Protein AF-A0A8J4AZ32-F1 (afdb_monomer)

pLDDT: mean 72.02, std 23.62, range [21.66, 98.19]

Radius of gyration: 33.06 Å; Cα contacts (8 Å, |Δi|>4): 803; chains: 1; bounding box: 96×51×87 Å

Structure (mmCIF, N/CA/C/O backbone):
data_AF-A0A8J4AZ32-F1
#
_entry.id   AF-A0A8J4AZ32-F1
#
loop_
_atom_site.group_PDB
_atom_site.id
_atom_site.type_symbol
_atom_site.label_atom_id
_atom_site.label_alt_id
_atom_site.label_comp_id
_atom_site.label_asym_id
_atom_site.label_entity_id
_atom_site.label_seq_id
_atom_site.pdbx_PDB_ins_code
_atom_site.Cartn_x
_atom_site.Cartn_y
_atom_site.Cartn_z
_atom_site.occupancy
_atom_site.B_iso_or_equiv
_atom_site.auth_seq_id
_atom_site.auth_comp_id
_atom_site.auth_asym_id
_atom_site.auth_atom_id
_atom_site.pdbx_PDB_model_num
ATOM 1 N N . MET A 1 1 ? -54.184 -1.463 -24.804 1.00 37.78 1 MET A N 1
ATOM 2 C CA . MET A 1 1 ? -54.753 -2.161 -23.633 1.00 37.78 1 MET A CA 1
ATOM 3 C C . MET A 1 1 ? -53.590 -2.598 -22.758 1.00 37.78 1 MET A C 1
ATOM 5 O O . MET A 1 1 ? -52.932 -3.573 -23.088 1.00 37.78 1 MET A O 1
ATOM 9 N N . GLN A 1 2 ? -53.265 -1.800 -21.741 1.00 27.95 2 GLN A N 1
ATOM 10 C CA . GLN A 1 2 ? -52.307 -2.154 -20.688 1.00 27.95 2 GLN A CA 1
ATOM 11 C C . GLN A 1 2 ? -53.054 -2.933 -19.590 1.00 27.95 2 GLN A C 1
ATOM 13 O O . GLN A 1 2 ? -54.213 -2.599 -19.327 1.00 27.95 2 GLN A O 1
ATOM 18 N N . PRO A 1 3 ? -52.447 -3.954 -18.964 1.00 28.75 3 PRO A N 1
ATOM 19 C CA . PRO A 1 3 ? -53.016 -4.588 -17.779 1.00 28.75 3 PRO A CA 1
ATOM 20 C C . PRO A 1 3 ? -52.881 -3.656 -16.555 1.00 28.75 3 PRO A C 1
ATOM 22 O O . PRO A 1 3 ? -52.013 -2.780 -16.552 1.00 28.75 3 PRO A O 1
ATOM 25 N N . PRO A 1 4 ? -53.744 -3.799 -15.533 1.00 31.30 4 PRO A N 1
ATOM 26 C CA . PRO A 1 4 ? -53.810 -2.863 -14.414 1.00 31.30 4 PRO A CA 1
ATOM 27 C C . PRO A 1 4 ? -52.593 -2.993 -13.488 1.00 31.30 4 PRO A C 1
ATOM 29 O O . PRO A 1 4 ? -52.162 -4.096 -13.158 1.00 31.30 4 PRO A O 1
ATOM 32 N N . LEU A 1 5 ? -52.073 -1.844 -13.051 1.00 36.00 5 LEU A N 1
ATOM 33 C CA . LEU A 1 5 ? -51.098 -1.726 -11.968 1.00 36.00 5 LEU A CA 1
ATOM 34 C C . LEU A 1 5 ? -51.735 -2.228 -10.662 1.00 36.00 5 LEU A C 1
ATOM 36 O O . LEU A 1 5 ? -52.771 -1.716 -10.237 1.00 36.00 5 LEU A O 1
ATOM 40 N N . LEU A 1 6 ? -51.119 -3.230 -10.033 1.00 33.78 6 LEU A N 1
ATOM 41 C CA . LEU A 1 6 ? -51.386 -3.577 -8.637 1.00 33.78 6 LEU A CA 1
ATOM 42 C C . LEU A 1 6 ? -50.863 -2.439 -7.737 1.00 33.78 6 LEU A C 1
ATOM 44 O O . LEU A 1 6 ? -49.802 -1.890 -8.038 1.00 33.78 6 LEU A O 1
ATOM 48 N N . PRO A 1 7 ? -51.580 -2.058 -6.665 1.00 32.53 7 PRO A N 1
ATOM 49 C CA . PRO A 1 7 ? -51.158 -0.972 -5.789 1.00 32.53 7 PRO A CA 1
ATOM 50 C C . PRO A 1 7 ? -49.894 -1.355 -5.011 1.00 32.53 7 PRO A C 1
ATOM 52 O O . PRO A 1 7 ? -49.814 -2.436 -4.429 1.00 32.53 7 PRO A O 1
ATOM 55 N N . ASP A 1 8 ? -48.928 -0.440 -5.006 1.00 35.19 8 ASP A N 1
ATOM 56 C CA . ASP A 1 8 ? -47.697 -0.509 -4.223 1.00 35.19 8 ASP A CA 1
ATOM 57 C C . ASP A 1 8 ? -48.023 -0.383 -2.717 1.00 35.19 8 ASP A C 1
ATOM 59 O O . ASP A 1 8 ? -48.554 0.652 -2.296 1.00 35.19 8 ASP A O 1
ATOM 63 N N . PRO A 1 9 ? -47.744 -1.402 -1.880 1.00 33.06 9 PRO A N 1
ATOM 64 C CA . PRO A 1 9 ? -47.999 -1.339 -0.443 1.00 33.06 9 PRO A CA 1
ATOM 65 C C . PRO A 1 9 ? -47.053 -0.389 0.317 1.00 33.06 9 PRO A C 1
ATOM 67 O O . PRO A 1 9 ? -47.238 -0.207 1.519 1.00 33.06 9 PRO A O 1
ATOM 70 N N . TYR A 1 10 ? -46.083 0.251 -0.347 1.00 32.00 10 TYR A N 1
ATOM 71 C CA . TYR A 1 10 ? -45.123 1.163 0.286 1.00 32.00 10 TYR A CA 1
ATOM 72 C C . TYR A 1 10 ? -45.426 2.656 0.081 1.00 32.00 10 TYR A C 1
ATOM 74 O O . TYR A 1 10 ? -44.766 3.507 0.679 1.00 32.00 10 TYR A O 1
ATOM 82 N N . LEU A 1 11 ? -46.461 3.006 -0.691 1.00 30.48 11 LEU A N 1
ATOM 83 C CA . LEU A 1 11 ? -46.746 4.401 -1.053 1.00 30.48 11 LEU A CA 1
ATOM 84 C C . LEU A 1 11 ? -47.515 5.224 0.004 1.00 30.48 11 LEU A C 1
ATOM 86 O O . LEU A 1 11 ? -47.810 6.390 -0.239 1.00 30.48 11 LEU A O 1
ATOM 90 N N . ASN A 1 12 ? -47.831 4.665 1.178 1.00 29.11 12 ASN A N 1
ATOM 91 C CA . ASN A 1 12 ? -48.642 5.348 2.203 1.00 29.11 12 ASN A CA 1
ATOM 92 C C . ASN A 1 12 ? -47.857 5.950 3.385 1.00 29.11 12 ASN A C 1
ATOM 94 O O . ASN A 1 12 ? -48.479 6.398 4.345 1.00 29.11 12 ASN A O 1
ATOM 98 N N . CYS A 1 13 ? -46.523 6.018 3.328 1.00 28.08 13 CYS A N 1
ATOM 99 C CA . CYS A 1 13 ? -45.723 6.621 4.410 1.00 28.08 13 CYS A CA 1
ATOM 100 C C . CYS A 1 13 ? -45.084 7.979 4.069 1.00 28.08 13 CYS A C 1
ATOM 102 O O . CYS A 1 13 ? -44.464 8.581 4.940 1.00 28.08 13 CY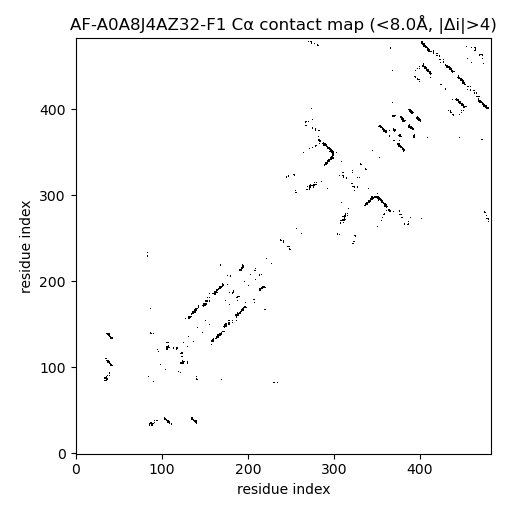S A O 1
ATOM 104 N N . TRP A 1 14 ? -45.265 8.500 2.853 1.00 26.70 14 TRP A N 1
ATOM 105 C CA . TRP A 1 14 ? -44.745 9.813 2.454 1.00 26.70 14 TRP A CA 1
ATOM 106 C C . TRP A 1 14 ? -45.887 10.779 2.159 1.00 26.70 14 TRP A C 1
ATOM 108 O O . TRP A 1 14 ? -46.208 11.096 1.018 1.00 26.70 14 TRP A O 1
ATOM 118 N N . GLY A 1 15 ? -46.518 11.241 3.233 1.00 24.08 15 GLY A N 1
ATOM 119 C CA . GLY A 1 15 ? -47.385 12.406 3.226 1.00 24.08 15 GLY A CA 1
ATOM 120 C C . GLY A 1 15 ? -46.845 13.417 4.226 1.00 24.08 15 GLY A C 1
ATOM 121 O O . GLY A 1 15 ? -46.714 13.098 5.402 1.00 24.08 15 GLY A O 1
ATOM 122 N N . THR A 1 16 ? -46.588 14.633 3.746 1.00 26.53 16 THR A N 1
ATOM 123 C CA . THR A 1 16 ? -46.287 15.873 4.488 1.00 26.53 16 THR A CA 1
ATOM 124 C C . THR A 1 16 ? -44.897 16.029 5.112 1.00 26.53 16 THR A C 1
ATOM 126 O O . THR A 1 16 ? -44.677 15.656 6.257 1.00 26.53 16 THR A O 1
ATOM 129 N N . LEU A 1 17 ? -44.001 16.708 4.379 1.00 24.97 17 LEU A N 1
ATOM 130 C CA . LEU A 1 17 ? -43.305 17.936 4.815 1.00 24.97 17 LEU A CA 1
ATOM 131 C C . LEU A 1 17 ? -42.432 18.468 3.659 1.00 24.97 17 LEU A C 1
ATOM 133 O O . LEU A 1 17 ? -41.240 18.193 3.569 1.00 24.97 17 LEU A O 1
ATOM 137 N N . GLU A 1 18 ? -43.048 19.235 2.756 1.00 24.55 18 GLU A N 1
ATOM 138 C CA . GLU A 1 18 ? -42.334 20.174 1.883 1.00 24.55 18 GLU A CA 1
ATOM 139 C C . GLU A 1 18 ? -42.301 21.567 2.533 1.00 24.55 18 GLU A C 1
ATOM 141 O O . GLU A 1 18 ? -43.245 21.952 3.227 1.00 24.55 18 GLU A O 1
ATOM 146 N N . THR A 1 19 ? -41.256 22.335 2.183 1.00 25.48 19 THR A N 1
ATOM 147 C CA . THR A 1 19 ? -40.972 23.770 2.445 1.00 25.48 19 THR A CA 1
ATOM 148 C C . THR A 1 19 ? -40.318 24.075 3.814 1.00 25.48 19 THR A C 1
ATOM 150 O O . THR A 1 19 ? -40.845 23.709 4.853 1.00 25.48 19 THR A O 1
ATOM 153 N N . SER A 1 20 ? -39.170 24.772 3.944 1.00 22.34 20 SER A N 1
ATOM 154 C CA . SER A 1 20 ? -38.768 26.032 3.282 1.00 22.34 20 SER A CA 1
ATOM 155 C C . SER A 1 20 ? -37.282 26.449 3.553 1.00 22.34 20 SER A C 1
ATOM 157 O O . SER A 1 20 ? -36.821 26.248 4.670 1.00 22.34 20 SER A O 1
ATOM 159 N N . PHE A 1 21 ? -36.637 27.149 2.585 1.00 22.20 21 PHE A N 1
ATOM 160 C CA . PHE A 1 21 ? -35.443 28.068 2.628 1.00 22.20 21 PHE A CA 1
ATOM 161 C C . PHE A 1 21 ? -34.044 27.519 3.042 1.00 22.20 21 PHE A C 1
ATOM 163 O O . PHE A 1 21 ? -33.946 26.778 4.002 1.00 22.20 21 PHE A O 1
ATOM 170 N N . GLY A 1 22 ? -32.867 27.860 2.476 1.00 23.03 22 GLY A N 1
ATOM 171 C CA . GLY A 1 22 ? -32.366 28.764 1.418 1.00 23.03 22 GLY A CA 1
ATOM 172 C C . GLY A 1 22 ? -30.811 28.883 1.533 1.00 23.03 22 GLY A C 1
ATOM 173 O O . GLY A 1 22 ? -30.301 28.992 2.642 1.00 23.03 22 GLY A O 1
ATOM 174 N N . PHE A 1 23 ? -30.060 28.817 0.420 1.00 23.73 23 PHE A N 1
ATOM 175 C CA . PHE A 1 23 ? -28.574 28.962 0.277 1.00 23.73 23 PHE A CA 1
ATOM 176 C C . PHE A 1 23 ? -28.124 30.459 0.280 1.00 23.73 23 PHE A C 1
ATOM 178 O O . PHE A 1 23 ? -29.027 31.270 0.053 1.00 23.73 23 PHE A O 1
ATOM 185 N N . PRO A 1 24 ? -26.831 30.897 0.477 1.00 31.02 24 PRO A N 1
ATOM 186 C CA . PRO A 1 24 ? -25.632 30.517 -0.336 1.00 31.02 24 PRO A CA 1
ATOM 187 C C . PRO A 1 24 ? -24.207 30.571 0.345 1.00 31.02 24 PRO A C 1
ATOM 189 O O . PRO A 1 24 ? -24.002 31.239 1.350 1.00 31.02 24 PRO A O 1
ATOM 192 N N . SER A 1 25 ? -23.256 29.691 -0.039 1.00 25.84 25 SER A N 1
ATOM 193 C CA . SER A 1 25 ? -22.038 29.857 -0.903 1.00 25.84 25 SER A CA 1
ATOM 194 C C . SER A 1 25 ? -20.695 30.298 -0.253 1.00 25.84 25 SER A C 1
ATOM 196 O O . SER A 1 25 ? -20.582 31.447 0.158 1.00 25.84 25 SER A O 1
ATOM 198 N N . HIS A 1 26 ? -19.665 29.419 -0.264 1.00 25.94 26 HIS A N 1
ATOM 199 C CA . HIS A 1 26 ? -18.293 29.576 -0.848 1.00 25.94 26 HIS A CA 1
ATOM 200 C C . HIS A 1 26 ? -17.239 28.573 -0.258 1.00 25.94 26 HIS A C 1
ATOM 202 O O . HIS A 1 26 ? -17.155 28.400 0.951 1.00 25.94 26 HIS A O 1
ATOM 208 N N . LEU A 1 27 ? -16.466 27.910 -1.147 1.00 25.25 27 LEU A N 1
ATOM 209 C CA . LEU A 1 27 ? -15.363 26.898 -0.991 1.00 25.25 27 LEU A CA 1
ATOM 210 C C . LEU A 1 27 ? -13.953 27.573 -0.883 1.00 25.25 27 LEU A C 1
ATOM 212 O O . LEU A 1 27 ? -13.960 28.789 -1.092 1.00 25.25 27 LEU A O 1
ATOM 216 N N . PRO A 1 28 ? -12.749 26.925 -0.686 1.00 29.92 28 PRO A N 1
ATOM 217 C CA . PRO A 1 28 ? -12.291 25.512 -0.893 1.00 29.92 28 PRO A CA 1
ATOM 218 C C . PRO A 1 28 ? -11.268 24.975 0.194 1.00 29.92 28 PRO A C 1
ATOM 220 O O . PRO A 1 28 ? -11.295 25.487 1.309 1.00 29.92 28 PRO A O 1
ATOM 223 N N . PRO A 1 29 ? -10.322 24.029 -0.080 1.00 30.64 29 PRO A N 1
ATOM 224 C CA . PRO A 1 29 ? -10.380 22.555 0.028 1.00 30.64 29 PRO A CA 1
ATOM 225 C C . PRO A 1 29 ? -9.501 21.940 1.176 1.00 30.64 29 PRO A C 1
ATOM 227 O O . PRO A 1 29 ? -8.832 22.682 1.895 1.00 30.64 29 PRO A O 1
ATOM 230 N N . PRO A 1 30 ? -9.481 20.595 1.364 1.00 30.88 30 PRO A N 1
ATOM 231 C CA . PRO A 1 30 ? -8.820 19.901 2.483 1.00 30.88 30 PRO A CA 1
ATOM 232 C C . PRO A 1 30 ? -7.501 19.175 2.110 1.00 30.88 30 PRO A C 1
ATOM 234 O O . PRO A 1 30 ? -7.270 18.870 0.946 1.00 30.88 30 PRO A O 1
ATOM 237 N N . PHE A 1 31 ? -6.679 18.831 3.115 1.00 23.12 31 PHE A N 1
ATOM 238 C CA . PHE A 1 31 ? -5.592 17.827 3.054 1.00 23.12 31 PHE A CA 1
ATOM 239 C C . PHE A 1 31 ? -5.582 16.976 4.354 1.00 23.12 31 PHE A C 1
ATOM 241 O O . PHE A 1 31 ? -6.115 17.433 5.372 1.00 23.12 31 PHE A O 1
ATOM 248 N N . PRO A 1 32 ? -5.077 15.722 4.338 1.00 25.27 32 PRO A N 1
ATOM 249 C CA . PRO A 1 32 ? -5.813 14.586 4.890 1.00 25.27 32 PRO A CA 1
ATOM 250 C C . PRO A 1 32 ? -5.128 13.838 6.052 1.00 25.27 32 PRO A C 1
ATOM 252 O O . PRO A 1 32 ? -3.916 13.708 6.103 1.00 25.27 32 PRO A O 1
ATOM 255 N N . SER A 1 33 ? -5.984 13.254 6.911 1.00 24.44 33 SER A N 1
ATOM 256 C CA . SER A 1 33 ? -5.886 11.945 7.611 1.00 24.44 33 SER A CA 1
ATOM 257 C C . SER A 1 33 ? -4.657 11.661 8.521 1.00 24.44 33 SER A C 1
ATOM 259 O O . SER A 1 33 ? -3.690 12.403 8.556 1.00 24.44 33 SER A O 1
ATOM 261 N N . SER A 1 34 ? -4.598 10.711 9.459 1.00 24.62 34 SER A N 1
ATOM 262 C CA . SER A 1 34 ? -5.448 9.607 9.929 1.00 24.62 34 SER A CA 1
ATOM 263 C C . SER A 1 34 ? -5.036 9.276 11.395 1.00 24.62 34 SER A C 1
ATOM 265 O O . SER A 1 34 ? -3.840 9.079 11.595 1.00 24.62 34 SER A O 1
ATOM 267 N N . SER A 1 35 ? -5.922 9.202 12.416 1.00 24.86 35 SER A N 1
ATOM 268 C CA . SER A 1 35 ? -5.636 8.492 13.715 1.00 24.86 35 SER A CA 1
ATOM 269 C C . SER A 1 35 ? -6.823 8.345 14.720 1.00 24.86 35 SER A C 1
ATOM 271 O O . SER A 1 35 ? -7.691 9.211 14.716 1.00 24.86 35 SER A O 1
ATOM 273 N N . SER A 1 36 ? -6.917 7.229 15.490 1.00 25.16 36 SER A N 1
ATOM 274 C CA . SER A 1 36 ? -8.139 6.629 16.120 1.00 25.16 36 SER A CA 1
ATOM 275 C C . SER A 1 36 ? -8.195 6.675 17.616 1.00 25.16 36 SER A C 1
ATOM 277 O O . SER A 1 36 ? -7.373 6.044 18.263 1.00 25.16 36 SER A O 1
ATOM 279 N N . GLY A 1 37 ? -9.337 7.116 18.148 1.00 26.30 37 GLY A N 1
ATOM 280 C CA . GLY A 1 37 ? -9.598 7.007 19.574 1.00 26.30 37 GLY A CA 1
ATOM 281 C C . GLY A 1 37 ? -11.065 6.996 19.975 1.00 26.30 37 GLY A C 1
ATOM 282 O O . GLY A 1 37 ? -11.956 7.241 19.175 1.00 26.30 37 GLY A O 1
ATOM 283 N N . VAL A 1 38 ? -11.254 6.702 21.260 1.00 26.50 38 VAL A N 1
ATOM 284 C CA . VAL A 1 38 ? -12.458 6.456 22.083 1.00 26.50 38 VAL A CA 1
ATOM 285 C C . VAL A 1 38 ? -12.779 7.718 22.906 1.00 26.50 38 VAL A C 1
ATOM 287 O O . VAL A 1 38 ? -11.849 8.306 23.455 1.00 26.50 38 VAL A O 1
ATOM 290 N N . TYR A 1 39 ? -14.049 8.147 23.025 1.00 35.22 39 TYR A N 1
ATOM 291 C CA . TYR A 1 39 ? -14.436 9.483 23.542 1.00 35.22 39 TYR A CA 1
ATOM 292 C C . TYR A 1 39 ? -15.631 9.445 24.507 1.00 35.22 39 TYR A C 1
ATOM 294 O O . TYR A 1 39 ? -16.543 8.646 24.345 1.00 35.22 39 TYR A O 1
ATOM 302 N N . ILE A 1 40 ? -15.618 10.275 25.555 1.00 34.16 40 ILE A N 1
ATOM 303 C CA . ILE A 1 40 ? -16.413 10.056 26.777 1.00 34.16 40 ILE A CA 1
ATOM 304 C C . ILE A 1 40 ? -16.895 11.411 27.377 1.00 34.16 40 ILE A C 1
ATOM 306 O O . ILE A 1 40 ? -16.123 12.370 27.358 1.00 34.16 40 ILE A O 1
ATOM 310 N N . PHE A 1 41 ? -18.138 11.521 27.899 1.00 31.55 41 PHE A N 1
ATOM 311 C CA . PHE A 1 41 ? -18.853 12.801 28.194 1.00 31.55 41 PHE A CA 1
ATOM 312 C C . PHE A 1 41 ? -19.676 12.875 29.522 1.00 31.55 41 PHE A C 1
ATOM 314 O O . PHE A 1 41 ? -19.856 11.840 30.144 1.00 31.55 41 PHE A O 1
ATOM 321 N N . PRO A 1 42 ? -20.194 14.059 29.966 1.00 25.53 42 PRO A N 1
ATOM 322 C CA . PRO A 1 42 ? -21.221 14.233 31.042 1.00 25.53 42 PRO A CA 1
ATOM 323 C C . PRO A 1 42 ? -22.669 14.670 30.683 1.00 25.53 42 PRO A C 1
ATOM 325 O O . PRO A 1 42 ? -22.939 15.246 29.640 1.00 25.53 42 PRO A O 1
ATOM 328 N N . HIS A 1 43 ? -23.568 14.469 31.659 1.00 26.84 43 HIS A N 1
ATOM 329 C CA . HIS A 1 43 ? -25.052 14.500 31.729 1.00 26.84 43 HIS A CA 1
ATOM 330 C C . HIS A 1 43 ? -25.825 15.810 31.401 1.00 26.84 43 HIS A C 1
ATOM 332 O O . HIS A 1 43 ? -25.357 16.894 31.725 1.00 26.84 43 HIS A O 1
ATOM 338 N N . MET A 1 44 ? -27.103 15.687 30.972 1.00 24.38 44 MET A N 1
ATOM 339 C CA . MET A 1 44 ? -28.248 16.557 31.362 1.00 24.38 44 MET A CA 1
ATOM 340 C C . MET A 1 44 ? -29.611 15.837 31.212 1.00 24.38 44 MET A C 1
ATOM 342 O O . MET A 1 44 ? -29.758 14.894 30.443 1.00 24.38 44 MET A O 1
ATOM 346 N N . SER A 1 45 ? -30.569 16.218 32.062 1.00 24.69 45 SER A N 1
ATOM 347 C CA . SER A 1 45 ? -31.735 15.439 32.504 1.00 24.69 45 SER A CA 1
ATOM 348 C C . SER A 1 45 ? -33.011 15.574 31.664 1.00 24.69 45 SER A C 1
ATOM 350 O O . SER A 1 45 ? -33.380 16.684 31.296 1.00 24.69 45 SER A O 1
ATOM 352 N N . GLY A 1 46 ? -33.790 14.485 31.617 1.00 23.00 46 GLY A N 1
ATOM 353 C CA . GLY A 1 46 ? -35.252 14.530 31.757 1.00 23.00 46 GLY A CA 1
ATOM 354 C C . GLY A 1 46 ? -36.080 14.243 30.501 1.00 23.00 46 GLY A C 1
ATOM 355 O O . GLY A 1 46 ? -36.135 15.073 29.606 1.00 23.00 46 GLY A O 1
ATOM 356 N N . ALA A 1 47 ? -36.787 13.105 30.492 1.00 22.81 47 ALA A N 1
ATOM 357 C CA . ALA A 1 47 ? -38.224 12.967 30.190 1.00 22.81 47 ALA A CA 1
ATOM 358 C C . ALA A 1 47 ? -38.618 11.480 30.035 1.00 22.81 47 ALA A C 1
ATOM 360 O O . ALA A 1 47 ? -37.810 10.632 29.667 1.00 22.81 47 ALA A O 1
ATOM 361 N N . HIS A 1 48 ? -39.869 11.172 30.375 1.00 22.53 48 HIS A N 1
ATOM 362 C CA . HIS A 1 48 ? -40.442 9.842 30.600 1.00 22.53 48 HIS A CA 1
ATOM 363 C C . HIS A 1 48 ? -41.173 9.236 29.370 1.00 22.53 48 HIS A C 1
ATOM 365 O O . HIS A 1 48 ? -41.935 9.940 28.724 1.00 22.53 48 HIS A O 1
ATOM 371 N N . VAL A 1 49 ? -41.017 7.906 29.192 1.00 23.00 49 VAL A N 1
ATOM 372 C CA . VAL A 1 49 ? -42.025 6.819 28.949 1.00 23.00 49 VAL A CA 1
ATOM 373 C C . VAL A 1 49 ? -42.905 6.881 27.668 1.00 23.00 49 VAL A C 1
ATOM 375 O O . VAL A 1 49 ? -43.658 7.822 27.471 1.00 23.00 49 VAL A O 1
ATOM 378 N N . THR A 1 50 ? -42.937 5.851 26.795 1.00 21.77 50 THR A N 1
ATOM 379 C CA . THR A 1 50 ? -43.908 4.711 26.820 1.00 21.77 50 THR A CA 1
ATOM 380 C C . THR A 1 50 ? -43.613 3.613 25.758 1.00 21.77 50 THR A C 1
ATOM 382 O O . THR A 1 50 ? -42.977 3.873 24.745 1.00 21.77 50 THR A O 1
ATOM 385 N N . LYS A 1 51 ? -44.099 2.383 26.042 1.00 21.66 51 LYS A N 1
ATOM 386 C CA . LYS A 1 51 ? -44.080 1.085 25.295 1.00 21.66 51 LYS A CA 1
ATOM 387 C C . LYS A 1 51 ? -44.710 1.175 23.872 1.00 21.66 51 LYS A C 1
ATOM 389 O O . LYS A 1 51 ? -45.423 2.134 23.627 1.00 21.66 51 LYS A O 1
ATOM 394 N N . THR A 1 52 ? -44.521 0.256 22.900 1.00 22.27 52 THR A N 1
ATOM 395 C CA . THR A 1 52 ? -45.037 -1.143 22.857 1.00 22.27 52 THR A CA 1
ATOM 396 C C . THR A 1 52 ? -44.627 -1.942 21.590 1.00 22.27 52 THR A C 1
ATOM 398 O O . THR A 1 52 ? -44.643 -1.400 20.497 1.00 22.27 52 THR A O 1
ATOM 401 N N . GLN A 1 53 ? -44.434 -3.256 21.803 1.00 22.94 53 GLN A N 1
ATOM 402 C CA . GLN A 1 53 ? -44.847 -4.465 21.041 1.00 22.94 53 GLN A CA 1
ATOM 403 C C . GLN A 1 53 ? -44.249 -4.922 19.682 1.00 22.94 53 GLN A C 1
ATOM 405 O O . GLN A 1 53 ? -44.230 -4.232 18.674 1.00 22.94 53 GLN A O 1
ATOM 410 N N . HIS A 1 54 ? -43.878 -6.211 19.743 1.00 24.48 54 HIS A N 1
ATOM 411 C CA . HIS A 1 54 ? -43.476 -7.238 18.775 1.00 24.48 54 HIS A CA 1
ATOM 412 C C . HIS A 1 54 ? -44.119 -7.244 17.378 1.00 24.48 54 HIS A C 1
ATOM 414 O O . HIS A 1 54 ? -45.323 -7.055 17.248 1.00 24.48 54 HIS A O 1
ATOM 420 N N . THR A 1 55 ? -43.370 -7.734 16.378 1.00 23.83 55 THR A N 1
ATOM 421 C CA . THR A 1 55 ? -43.736 -8.946 15.603 1.00 23.83 55 THR A CA 1
ATOM 422 C C . THR A 1 55 ? -42.571 -9.464 14.743 1.00 23.83 55 THR A C 1
ATOM 424 O O . THR A 1 55 ? -41.780 -8.698 14.208 1.00 23.83 55 THR A O 1
ATOM 427 N N . LEU A 1 56 ? -42.471 -10.795 14.665 1.00 27.03 56 LEU A N 1
ATOM 428 C CA . LEU A 1 56 ? -41.532 -11.600 13.872 1.00 27.03 56 LEU A CA 1
ATOM 429 C C . LEU A 1 56 ? -42.015 -11.735 12.421 1.00 27.03 56 LEU A C 1
ATOM 431 O O . LEU A 1 56 ? -43.199 -12.006 12.240 1.00 27.03 56 LEU A O 1
ATOM 435 N N . PHE A 1 57 ? -41.117 -11.712 11.426 1.00 24.77 57 PHE A N 1
ATOM 436 C CA . PHE A 1 57 ? -41.390 -12.291 10.100 1.00 24.77 57 PHE A CA 1
ATOM 437 C C . PHE A 1 57 ? -40.164 -12.971 9.460 1.00 24.77 57 PHE A C 1
ATOM 439 O O . PHE A 1 57 ? -39.031 -12.518 9.583 1.00 24.77 57 PHE A O 1
ATOM 446 N N . SER A 1 58 ? -40.452 -14.101 8.807 1.00 25.69 58 SER A N 1
ATOM 447 C CA . SER A 1 58 ? -39.571 -15.050 8.102 1.00 25.69 58 SER A CA 1
ATOM 448 C C . SER A 1 58 ? -39.150 -14.545 6.706 1.00 25.69 58 SER A C 1
ATOM 450 O O . SER A 1 58 ? -39.914 -13.796 6.098 1.00 25.69 58 SER A O 1
ATOM 452 N N . PRO A 1 59 ? -38.008 -14.992 6.138 1.00 31.61 59 PRO A N 1
ATOM 453 C CA . PRO A 1 59 ? -37.526 -14.518 4.840 1.00 31.61 59 PRO A CA 1
ATOM 454 C C . PRO A 1 59 ? -38.261 -15.169 3.651 1.00 31.61 59 PRO A C 1
ATOM 456 O O . PRO A 1 59 ? -38.521 -16.373 3.644 1.00 31.61 59 PRO A O 1
ATOM 459 N N . LEU A 1 60 ? -38.568 -14.366 2.625 1.00 29.20 60 LEU A N 1
ATOM 460 C CA . LEU A 1 60 ? -39.021 -14.802 1.293 1.00 29.20 60 LEU A CA 1
ATOM 461 C C . LEU A 1 60 ? -37.829 -14.833 0.308 1.00 29.20 60 LEU A C 1
ATOM 463 O O . LEU A 1 60 ? -36.892 -14.052 0.475 1.00 29.20 60 LEU A O 1
ATOM 467 N N . PRO A 1 61 ? -37.838 -15.711 -0.716 1.00 31.53 61 PRO A N 1
ATOM 468 C CA . PRO A 1 61 ? -36.706 -15.908 -1.623 1.00 31.53 61 PRO A CA 1
ATOM 469 C C . PRO A 1 61 ? -36.609 -14.830 -2.719 1.00 31.53 61 PRO A C 1
ATOM 471 O O . PRO A 1 61 ? -37.618 -14.306 -3.191 1.00 31.53 61 PRO A O 1
ATOM 474 N N . LEU A 1 62 ? -35.373 -14.536 -3.142 1.00 31.84 62 LEU A N 1
ATOM 475 C CA . LEU A 1 62 ? -35.024 -13.528 -4.153 1.00 31.84 62 LEU A CA 1
ATOM 476 C C . LEU A 1 62 ? -35.466 -13.929 -5.580 1.00 31.84 62 LEU A C 1
ATOM 478 O O . LEU A 1 62 ? -35.287 -15.088 -5.964 1.00 31.84 62 LEU A O 1
ATOM 482 N N . PRO A 1 63 ? -35.975 -12.987 -6.401 1.00 32.09 63 PRO A N 1
ATOM 483 C CA . PRO A 1 63 ? -36.247 -13.224 -7.818 1.00 32.09 63 PRO A CA 1
ATOM 484 C C . PRO A 1 63 ? -34.962 -13.154 -8.678 1.00 32.09 63 PRO A C 1
ATOM 486 O O . PRO A 1 63 ? -33.967 -12.560 -8.258 1.00 32.09 63 PRO A O 1
ATOM 489 N N . PRO A 1 64 ? -34.958 -13.751 -9.888 1.00 36.12 64 PRO A N 1
ATOM 490 C CA . PRO A 1 64 ? -33.772 -13.832 -10.741 1.00 36.12 64 PRO A CA 1
ATOM 491 C C . PRO A 1 64 ? -33.421 -12.494 -11.417 1.00 36.12 64 PRO A C 1
ATOM 493 O O . PRO A 1 64 ? -34.298 -11.702 -11.761 1.00 36.12 64 PRO A O 1
ATOM 496 N N . LEU A 1 65 ? -32.118 -12.280 -11.632 1.00 32.44 65 LEU A N 1
ATOM 497 C CA . LEU A 1 65 ? -31.529 -11.066 -12.215 1.00 32.44 65 LEU A CA 1
ATOM 498 C C . LEU A 1 65 ? -31.916 -10.859 -13.699 1.00 32.44 65 LEU A C 1
ATOM 500 O O . LEU A 1 65 ? -31.876 -11.819 -14.474 1.00 32.44 65 LEU A O 1
ATOM 504 N N . PRO A 1 66 ? -32.228 -9.618 -14.128 1.00 34.34 66 PRO A N 1
ATOM 505 C CA . PRO A 1 66 ? -32.464 -9.288 -15.533 1.00 34.34 66 PRO A CA 1
ATOM 506 C C . PRO A 1 66 ? -31.145 -9.155 -16.332 1.00 34.34 66 PRO A C 1
ATOM 508 O O . PRO A 1 66 ? -30.074 -9.000 -15.741 1.00 34.34 66 PRO A O 1
ATOM 511 N N . PRO A 1 67 ? -31.195 -9.221 -17.680 1.00 38.25 67 PRO A N 1
ATOM 512 C CA . PRO A 1 67 ? -30.003 -9.221 -18.529 1.00 38.25 67 PRO A CA 1
ATOM 513 C C . PRO A 1 67 ? -29.314 -7.846 -18.595 1.00 38.25 67 PRO A C 1
ATOM 515 O O . PRO A 1 67 ? -29.971 -6.810 -18.498 1.00 38.25 67 PRO A O 1
ATOM 518 N N . LEU A 1 68 ? -27.985 -7.866 -18.786 1.00 38.47 68 LEU A N 1
ATOM 519 C CA . LEU A 1 68 ? -27.092 -6.698 -18.820 1.00 38.47 68 LEU A CA 1
ATOM 520 C C . LEU A 1 68 ? -27.601 -5.589 -19.757 1.00 38.47 68 LEU A C 1
ATOM 522 O O . LEU A 1 68 ? -27.524 -5.702 -20.981 1.00 38.47 68 LEU A O 1
ATOM 526 N N . LEU A 1 69 ? -28.054 -4.487 -19.160 1.00 35.50 69 LEU A N 1
ATOM 527 C CA . LEU A 1 69 ? -28.222 -3.204 -19.832 1.00 35.50 69 LEU A CA 1
ATOM 528 C C . LEU A 1 69 ? -26.851 -2.534 -19.977 1.00 35.50 69 LEU A C 1
ATOM 530 O O . LEU A 1 69 ? -26.067 -2.470 -19.032 1.00 35.50 69 LEU A O 1
ATOM 534 N N . THR A 1 70 ? -26.572 -2.033 -21.176 1.00 37.88 70 THR A N 1
ATOM 535 C CA . THR A 1 70 ? -25.413 -1.190 -21.482 1.00 37.88 70 THR A CA 1
ATOM 536 C C . THR A 1 70 ? -25.405 0.030 -20.562 1.00 37.88 70 THR A C 1
ATOM 538 O O . THR A 1 70 ? -26.349 0.823 -20.592 1.00 37.88 70 THR A O 1
ATOM 541 N N . LEU A 1 71 ? -24.362 0.163 -19.739 1.00 32.62 71 LEU A N 1
ATOM 542 C CA . LEU A 1 71 ? -24.215 1.264 -18.790 1.00 32.62 71 LEU A CA 1
ATOM 543 C C . LEU A 1 71 ? -24.076 2.606 -19.538 1.00 32.62 71 LEU A C 1
ATOM 545 O O . LEU A 1 71 ? -23.281 2.688 -20.479 1.00 32.62 71 LEU A O 1
ATOM 549 N N . PRO A 1 72 ? -24.817 3.659 -19.149 1.00 35.47 72 PRO A N 1
ATOM 550 C CA . PRO A 1 72 ? -24.536 5.014 -19.608 1.00 35.47 72 PRO A CA 1
ATOM 551 C C . PRO A 1 72 ? -23.163 5.487 -19.086 1.00 35.47 72 PRO A C 1
ATOM 553 O O . PRO A 1 72 ? -22.666 4.943 -18.096 1.00 35.47 72 PRO A O 1
ATOM 556 N N . PRO A 1 73 ? -22.529 6.479 -19.740 1.00 35.38 73 PRO A N 1
ATOM 557 C CA . PRO A 1 73 ? -21.239 7.004 -19.300 1.00 35.38 73 PRO A CA 1
ATOM 558 C C . PRO A 1 73 ? -21.326 7.552 -17.866 1.00 35.38 73 PRO A C 1
ATOM 560 O O . PRO A 1 73 ? -22.369 8.099 -17.489 1.00 35.38 73 PRO A O 1
ATOM 563 N N . PRO A 1 74 ? -20.252 7.412 -17.067 1.00 34.25 74 PRO A N 1
ATOM 564 C CA . PRO A 1 74 ? -20.260 7.832 -15.675 1.00 34.25 74 PRO A CA 1
ATOM 565 C C . PRO A 1 74 ? -20.476 9.351 -15.566 1.00 34.25 74 PRO A C 1
ATOM 567 O O . PRO A 1 74 ? -19.979 10.105 -16.412 1.00 34.25 74 PRO A O 1
ATOM 570 N N . PRO A 1 75 ? -21.210 9.822 -14.542 1.00 33.94 75 PRO A N 1
ATOM 571 C CA . PRO A 1 75 ? -21.294 11.245 -14.251 1.00 33.94 75 PRO A CA 1
ATOM 572 C C . PRO A 1 75 ? -19.903 11.799 -13.886 1.00 33.94 75 PRO A C 1
ATOM 574 O O . PRO A 1 75 ? -19.038 11.045 -13.435 1.00 33.94 75 PRO A O 1
ATOM 577 N N . PRO A 1 76 ? -19.663 13.108 -14.078 1.00 31.20 76 PRO A N 1
ATOM 578 C CA . PRO A 1 76 ? -18.397 13.726 -13.702 1.00 31.20 76 PRO A CA 1
ATOM 579 C C . PRO A 1 76 ? -18.125 13.524 -12.205 1.00 31.20 76 PRO A C 1
ATOM 581 O O . PRO A 1 76 ? -18.989 13.782 -11.367 1.00 31.20 76 PRO A O 1
ATOM 584 N N . SER A 1 77 ? -16.917 13.057 -11.891 1.00 34.62 77 SER A N 1
ATOM 585 C CA . SER A 1 77 ? -16.425 12.805 -10.535 1.00 34.62 77 SER A CA 1
ATOM 586 C C . SER A 1 77 ? -16.524 14.066 -9.673 1.00 34.62 77 SER A C 1
ATOM 588 O O . SER A 1 77 ? -15.948 15.102 -10.014 1.00 34.62 77 SER A O 1
ATOM 590 N N . ASN A 1 78 ? -17.249 13.982 -8.557 1.00 27.64 78 ASN A N 1
ATOM 591 C CA . ASN A 1 78 ? -17.377 15.062 -7.585 1.00 27.64 78 ASN A CA 1
ATOM 592 C C . ASN A 1 78 ? -16.197 14.984 -6.590 1.00 27.64 78 ASN A C 1
ATOM 594 O O . ASN A 1 78 ? -16.106 14.001 -5.857 1.00 27.64 78 ASN A O 1
ATOM 598 N N . PRO A 1 79 ? -15.289 15.973 -6.524 1.00 29.00 79 PRO A N 1
ATOM 599 C CA . PRO A 1 79 ? -14.016 15.863 -5.797 1.00 29.00 79 PRO A CA 1
ATOM 600 C C . PRO A 1 79 ? -14.129 15.985 -4.262 1.00 29.00 79 PRO A C 1
ATOM 602 O O . PRO A 1 79 ? -13.148 16.305 -3.596 1.00 29.00 79 PRO A O 1
ATOM 605 N N . SER A 1 80 ? -15.313 15.782 -3.677 1.00 26.47 80 SER A N 1
ATOM 606 C CA . SER A 1 80 ? -15.572 16.008 -2.247 1.00 26.47 80 SER A CA 1
ATOM 607 C C . SER A 1 80 ? -15.872 14.749 -1.428 1.00 26.47 80 SER A C 1
ATOM 609 O O . SER A 1 80 ? -16.276 14.885 -0.274 1.00 26.47 80 SER A O 1
ATOM 611 N N . LEU A 1 81 ? -15.712 13.543 -1.980 1.00 28.53 81 LEU A N 1
ATOM 612 C CA . LEU A 1 81 ? -15.800 12.318 -1.183 1.00 28.53 81 LEU A CA 1
ATOM 613 C C . LEU A 1 81 ? -14.427 11.996 -0.585 1.00 28.53 81 LEU A C 1
ATOM 615 O O . LEU A 1 81 ? -13.489 11.615 -1.276 1.00 28.53 81 LEU A O 1
ATOM 619 N N . SER A 1 82 ? -14.310 12.221 0.722 1.00 27.98 82 SER A N 1
ATOM 620 C CA . SER A 1 82 ? -13.197 11.742 1.539 1.00 27.98 82 SER A CA 1
ATOM 621 C C . SER A 1 82 ? -13.205 10.205 1.613 1.00 27.98 82 SER A C 1
ATOM 623 O O . SER A 1 82 ? -14.298 9.637 1.643 1.00 27.98 82 SER A O 1
ATOM 625 N N . PRO A 1 83 ? -12.037 9.541 1.715 1.00 28.42 83 PRO A N 1
ATOM 626 C CA . PRO A 1 83 ? -11.943 8.076 1.765 1.00 28.42 83 PRO A CA 1
ATOM 627 C C . PRO A 1 83 ? -12.634 7.495 3.011 1.00 28.42 83 PRO A C 1
ATOM 629 O O . PRO A 1 83 ? -12.827 8.231 3.989 1.00 28.42 83 PRO A O 1
ATOM 632 N N . SER A 1 84 ? -12.995 6.199 2.968 1.00 32.50 84 SER A N 1
ATOM 633 C CA . SER A 1 84 ? -13.744 5.477 4.015 1.00 32.50 84 SER A CA 1
ATOM 634 C C . SER A 1 84 ? -13.343 5.826 5.444 1.00 32.50 84 SER A C 1
ATOM 636 O O . SER A 1 84 ? -12.176 6.121 5.744 1.00 32.50 84 SER A O 1
ATOM 638 N N . PRO A 1 85 ? -14.290 5.681 6.390 1.00 32.62 85 PRO A N 1
ATOM 639 C CA . PRO A 1 85 ? -13.996 5.835 7.795 1.00 32.62 85 PRO A CA 1
ATOM 640 C C . PRO A 1 85 ? -13.070 4.705 8.248 1.00 32.62 85 PRO A C 1
ATOM 642 O O . PRO A 1 85 ? -13.490 3.626 8.654 1.00 32.62 85 PRO A O 1
ATOM 645 N N . SER A 1 86 ? -11.775 4.998 8.286 1.00 34.91 86 SER A N 1
ATOM 646 C CA . SER A 1 86 ? -10.920 4.419 9.315 1.00 34.91 86 SER A CA 1
ATOM 647 C C . SER A 1 86 ? -11.635 4.581 10.667 1.00 34.91 86 SER A C 1
ATOM 649 O O . SER A 1 86 ? -12.218 5.639 10.931 1.00 34.91 86 SER A O 1
ATOM 651 N N . HIS A 1 87 ? -11.573 3.571 11.551 1.00 35.53 87 HIS A N 1
ATOM 652 C CA . HIS A 1 87 ? -12.106 3.636 12.934 1.00 35.53 87 HIS A CA 1
ATOM 653 C C . HIS A 1 87 ? -11.693 4.921 13.670 1.00 35.53 87 HIS A C 1
ATOM 655 O O . HIS A 1 87 ? -12.339 5.367 14.619 1.00 35.53 87 HIS A O 1
ATOM 661 N N . LEU A 1 88 ? -10.640 5.538 13.140 1.00 42.69 88 LEU A N 1
ATOM 662 C CA . LEU A 1 88 ? -10.022 6.747 13.581 1.00 42.69 88 LEU A CA 1
ATOM 663 C C . LEU A 1 88 ? -10.949 7.975 13.512 1.00 42.69 88 LEU A C 1
ATOM 665 O O . LEU A 1 88 ? -10.977 8.797 14.426 1.00 42.69 88 LEU A O 1
ATOM 669 N N . GLN A 1 89 ? -11.774 8.062 12.470 1.00 63.00 89 GLN A N 1
ATOM 670 C CA . GLN A 1 89 ? -12.702 9.175 12.268 1.00 63.00 89 GLN A CA 1
ATOM 671 C C . GLN A 1 89 ? -13.939 9.106 13.167 1.00 63.00 89 GLN A C 1
ATOM 673 O O . GLN A 1 89 ? -14.465 10.149 13.555 1.00 63.00 89 GLN A O 1
ATOM 678 N N . VAL A 1 90 ? -14.401 7.900 13.519 1.00 79.25 90 VAL A N 1
ATOM 679 C CA . VAL A 1 90 ? -15.670 7.721 14.244 1.00 79.25 90 VAL A CA 1
ATOM 680 C C . VAL A 1 90 ? -15.623 8.443 15.584 1.00 79.25 90 VAL A C 1
ATOM 682 O O . VAL A 1 90 ? -16.526 9.211 15.909 1.00 79.25 90 VAL A O 1
ATOM 685 N N . GLY A 1 91 ? -14.538 8.270 16.333 1.00 81.44 91 GLY A N 1
ATOM 686 C CA . GLY A 1 91 ? -14.387 8.927 17.619 1.00 81.44 91 GLY A CA 1
ATOM 687 C C . GLY A 1 91 ? -14.341 10.456 17.534 1.00 81.44 91 GLY A C 1
ATOM 688 O O . GLY A 1 91 ? -15.011 11.131 18.316 1.00 81.44 91 GLY A O 1
ATOM 689 N N . PHE A 1 92 ? -13.627 11.021 16.554 1.00 79.00 92 PHE A N 1
ATOM 690 C CA . PHE A 1 92 ? -13.629 12.470 16.322 1.00 79.00 92 PHE A CA 1
ATOM 691 C C . PHE A 1 92 ? -15.028 12.993 15.986 1.00 79.00 92 PHE A C 1
ATOM 693 O O . PHE A 1 92 ? -15.452 14.027 16.504 1.00 79.00 92 PHE A O 1
ATOM 700 N N . GLU A 1 93 ? -15.777 12.262 15.167 1.00 87.38 93 GLU A N 1
ATOM 701 C CA . GLU A 1 93 ? -17.145 12.612 14.800 1.00 87.38 93 GLU A CA 1
ATOM 702 C C . GLU A 1 93 ? -18.119 12.514 15.989 1.00 87.38 93 GLU A C 1
ATOM 704 O O . GLU A 1 93 ? -19.028 13.347 16.112 1.00 87.38 93 GLU A O 1
ATOM 709 N N . VAL A 1 94 ? -17.905 11.563 16.905 1.00 91.38 94 VAL A N 1
ATOM 710 C CA . VAL A 1 94 ? -18.618 11.484 18.190 1.00 91.38 94 VAL A CA 1
ATOM 711 C C . VAL A 1 94 ? -18.256 12.674 19.086 1.00 91.38 94 VAL A C 1
ATOM 713 O O . VAL A 1 94 ? -19.151 13.370 19.570 1.00 91.38 94 VAL A O 1
ATOM 716 N N . ALA A 1 95 ? -16.965 12.977 19.247 1.00 89.50 95 ALA A N 1
ATOM 717 C CA . ALA A 1 95 ? -16.473 14.127 20.009 1.00 89.50 95 ALA A CA 1
ATOM 718 C C . ALA A 1 95 ? -17.061 15.452 19.512 1.00 89.50 95 ALA A C 1
ATOM 720 O O . ALA A 1 95 ? -17.514 16.277 20.309 1.00 89.50 95 ALA A O 1
ATOM 721 N N . ARG A 1 96 ? -17.094 15.647 18.191 1.00 90.00 96 ARG A N 1
ATOM 722 C CA . ARG A 1 96 ? -17.657 16.836 17.548 1.00 90.00 96 ARG A CA 1
ATOM 723 C C . ARG A 1 96 ? -19.150 16.984 17.841 1.00 90.00 96 ARG A C 1
ATOM 725 O O . ARG A 1 96 ? -19.588 18.067 18.227 1.00 90.00 96 ARG A O 1
ATOM 732 N N . ARG A 1 97 ? -19.933 15.906 17.700 1.00 93.88 97 ARG A N 1
ATOM 733 C CA . ARG A 1 97 ? -21.383 15.918 17.981 1.00 93.88 97 ARG A CA 1
ATOM 734 C C . ARG A 1 97 ? -21.678 16.198 19.448 1.00 93.88 97 ARG A C 1
ATOM 736 O O . ARG A 1 97 ? -22.527 17.029 19.748 1.00 93.88 97 ARG A O 1
ATOM 743 N N . ALA A 1 98 ? -20.946 15.570 20.355 1.00 91.81 98 ALA A N 1
ATOM 744 C CA . ALA A 1 98 ? -21.141 15.766 21.783 1.00 91.81 98 ALA A CA 1
ATOM 745 C C . ALA A 1 98 ? -20.796 17.183 22.261 1.00 91.81 98 ALA A C 1
ATOM 747 O O . ALA A 1 98 ? -21.488 17.731 23.117 1.00 91.81 98 ALA A O 1
ATOM 748 N N . LYS A 1 99 ? -19.799 17.839 21.655 1.00 90.31 99 LYS A N 1
ATOM 749 C CA . LYS A 1 99 ? -19.571 19.279 21.878 1.00 90.31 99 LYS A CA 1
ATOM 750 C C . LYS A 1 99 ? -20.732 20.130 21.412 1.00 90.31 99 LYS A C 1
ATOM 752 O O . LYS A 1 99 ? -21.092 21.080 22.099 1.00 90.31 99 LYS A O 1
ATOM 757 N N . GLY A 1 100 ? -21.339 19.771 20.281 1.00 92.12 100 GLY A N 1
ATOM 758 C CA . GLY A 1 100 ? -22.583 20.389 19.819 1.00 92.12 100 GLY A CA 1
ATOM 759 C C . GLY A 1 100 ? -23.722 20.273 20.840 1.00 92.12 100 GLY A C 1
ATOM 760 O O . GLY A 1 100 ? -24.581 21.146 20.888 1.00 92.12 100 GLY A O 1
ATOM 761 N N . LEU A 1 101 ? -23.687 19.249 21.701 1.00 93.94 101 LEU A N 1
ATOM 762 C CA . LEU A 1 101 ? -24.612 19.050 22.824 1.00 93.94 101 LEU A CA 1
ATOM 763 C C . LEU A 1 101 ? -24.151 19.722 24.135 1.00 93.94 101 LEU A C 1
ATOM 765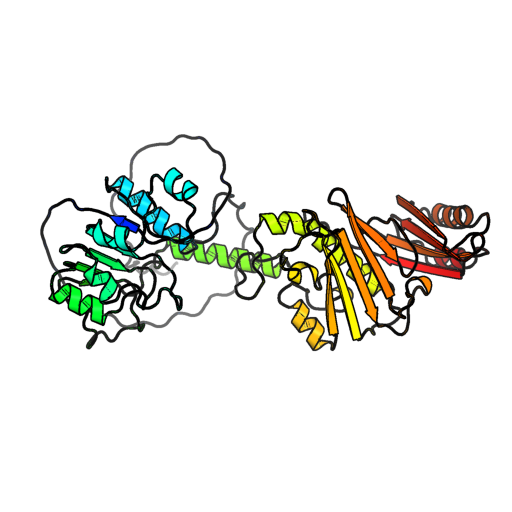 O O . LEU A 1 101 ? -24.787 19.540 25.170 1.00 93.94 101 LEU A O 1
ATOM 769 N N . GLY A 1 102 ? -23.062 20.497 24.116 1.00 93.19 102 GLY A N 1
ATOM 770 C CA . GLY A 1 102 ? -22.536 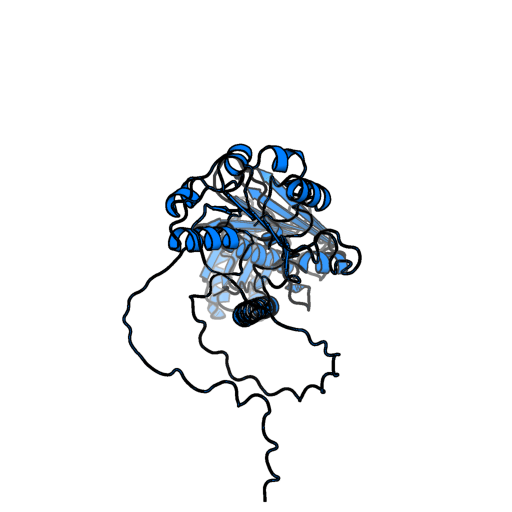21.210 25.285 1.00 93.19 102 GLY A CA 1
ATOM 771 C C . GLY A 1 102 ? -21.702 20.353 26.243 1.00 93.19 102 GLY A C 1
ATOM 772 O O . GLY A 1 102 ? -21.438 20.776 27.368 1.00 93.19 102 GLY A O 1
ATOM 773 N N . MET A 1 103 ? -21.281 19.156 25.828 1.00 92.31 103 MET A N 1
ATOM 774 C CA . MET A 1 103 ? -20.478 18.263 26.664 1.00 92.31 103 MET A CA 1
ATOM 775 C C . MET A 1 103 ? -18.998 18.673 26.678 1.00 92.31 103 MET A C 1
ATOM 777 O O . MET A 1 103 ? -18.443 19.111 25.668 1.00 92.31 103 MET A O 1
ATOM 781 N N . GLN A 1 104 ? -18.332 18.468 27.818 1.00 92.00 104 GLN A N 1
ATOM 782 C CA . GLN A 1 104 ? -16.868 18.497 27.890 1.00 92.00 104 GLN A CA 1
ATOM 783 C C . GLN A 1 104 ? -16.306 17.157 27.415 1.00 92.00 104 GLN A C 1
ATOM 785 O O . GLN A 1 104 ? -16.850 16.108 27.755 1.00 92.00 104 GLN A O 1
ATOM 790 N N . VAL A 1 105 ? -15.230 17.197 26.625 1.00 91.94 105 VAL A N 1
ATOM 791 C CA . VAL A 1 105 ? -14.706 16.014 25.932 1.00 91.94 105 VAL A CA 1
ATOM 792 C C . VAL A 1 105 ? -13.271 15.739 26.336 1.00 91.94 105 VAL A C 1
ATOM 794 O O . VAL A 1 105 ? -12.368 16.512 26.005 1.00 91.94 105 VAL A O 1
ATOM 797 N N . LEU A 1 106 ? -13.084 14.597 26.990 1.00 92.19 106 LEU A N 1
ATOM 798 C CA . LEU A 1 106 ? -11.784 14.008 27.278 1.00 92.19 106 LEU A CA 1
ATOM 799 C C . LEU A 1 106 ? -11.585 12.788 26.378 1.00 92.19 106 LEU A C 1
ATOM 801 O O . LEU A 1 106 ? -12.542 12.067 26.083 1.00 92.19 106 LEU A O 1
ATOM 805 N N . ALA A 1 107 ? -10.349 12.555 25.948 1.00 86.62 107 ALA A N 1
ATOM 806 C CA . ALA A 1 107 ? -10.010 11.415 25.108 1.00 86.62 107 ALA A CA 1
ATOM 807 C C . ALA A 1 107 ? -8.713 10.753 25.562 1.00 86.62 107 ALA A C 1
ATOM 809 O O . ALA A 1 107 ? -7.761 11.428 25.952 1.00 86.62 107 ALA A O 1
ATOM 810 N N . TYR A 1 108 ? -8.678 9.429 25.468 1.00 83.62 108 TYR A N 1
ATOM 811 C CA . TYR A 1 108 ? -7.455 8.650 25.572 1.00 83.62 108 TYR A CA 1
ATOM 812 C C . TYR A 1 108 ? -7.220 7.949 24.238 1.00 83.62 108 TYR A C 1
ATOM 814 O O . TYR A 1 108 ? -8.047 7.157 23.786 1.00 83.62 108 TYR A O 1
ATOM 822 N N . ASP A 1 109 ? -6.081 8.252 23.631 1.00 74.50 109 ASP A N 1
ATOM 823 C CA . ASP A 1 109 ? -5.557 7.556 22.466 1.00 74.50 109 ASP A CA 1
ATOM 824 C C . ASP A 1 109 ? -4.023 7.666 22.517 1.00 74.50 109 ASP A C 1
ATOM 826 O O . ASP A 1 109 ? -3.495 8.778 22.414 1.00 74.50 109 ASP A O 1
ATOM 830 N N . PRO A 1 110 ? -3.293 6.551 22.717 1.00 62.16 110 PRO A N 1
ATOM 831 C CA . PRO A 1 110 ? -1.834 6.569 22.791 1.00 62.16 110 PRO A CA 1
ATOM 832 C C . PRO A 1 110 ? -1.166 6.910 21.449 1.00 62.16 110 PRO A C 1
ATOM 834 O O . PRO A 1 110 ? 0.035 7.171 21.424 1.00 62.16 110 PRO A O 1
ATOM 837 N N . TYR A 1 111 ? -1.926 6.917 20.352 1.00 56.25 111 TYR A N 1
ATOM 838 C CA . TYR A 1 111 ? -1.459 7.195 18.997 1.00 56.25 111 TYR A CA 1
ATOM 839 C C . TYR A 1 111 ? -1.987 8.535 18.441 1.00 56.25 111 TYR A C 1
ATOM 841 O O . TYR A 1 111 ? -1.601 8.932 17.338 1.00 56.25 111 TYR A O 1
ATOM 849 N N . ALA A 1 112 ? -2.836 9.262 19.182 1.00 58.00 112 ALA A N 1
ATOM 850 C CA . ALA A 1 112 ? -3.328 10.579 18.774 1.00 58.00 112 ALA A CA 1
ATOM 851 C C . ALA A 1 112 ? -2.255 11.662 18.927 1.00 58.00 112 ALA A C 1
ATOM 853 O O . ALA A 1 112 ? -1.591 11.784 19.957 1.00 58.00 112 ALA A O 1
ATOM 854 N N . SER A 1 113 ? -2.170 12.546 17.930 1.00 57.12 113 SER A N 1
ATOM 855 C CA . SER A 1 113 ? -1.428 13.801 18.067 1.00 57.12 113 SER A CA 1
ATOM 856 C C . SER A 1 113 ? -2.174 14.758 19.003 1.00 57.12 113 SER A C 1
ATOM 858 O O . SER A 1 113 ? -3.358 15.049 18.799 1.00 57.12 113 SER A O 1
ATOM 860 N N . SER A 1 114 ? -1.461 15.298 19.995 1.00 62.22 114 SER A N 1
ATOM 861 C CA . SER A 1 114 ? -1.977 16.323 20.911 1.00 62.22 114 SER A CA 1
ATOM 862 C C . SER A 1 114 ? -2.416 17.591 20.183 1.00 62.22 114 SER A C 1
ATOM 864 O O . SER A 1 114 ? -3.409 18.201 20.571 1.00 62.22 114 SER A O 1
ATOM 866 N N . GLU A 1 115 ? -1.739 17.945 19.092 1.00 61.47 115 GLU A N 1
ATOM 867 C CA . GLU A 1 115 ? -2.076 19.093 18.252 1.00 61.47 115 GLU A CA 1
ATOM 868 C C . GLU A 1 115 ? -3.401 18.879 17.506 1.00 61.47 115 GLU A C 1
ATOM 870 O O . GLU A 1 115 ? -4.280 19.741 17.557 1.00 61.47 115 GLU A O 1
ATOM 875 N N . LYS A 1 116 ? -3.604 17.700 16.895 1.00 59.44 116 LYS A N 1
ATOM 876 C CA . LYS A 1 116 ? -4.866 17.353 16.208 1.00 59.44 116 LYS A CA 1
ATOM 877 C C . LYS A 1 116 ? -6.049 17.334 17.178 1.00 59.44 116 LYS A C 1
ATOM 879 O O . LYS A 1 116 ? -7.121 17.851 16.862 1.00 59.44 116 LYS A O 1
ATOM 884 N N . ALA A 1 117 ? -5.857 16.767 18.368 1.00 67.00 117 ALA A N 1
ATOM 885 C CA . ALA A 1 117 ? -6.883 16.757 19.404 1.00 67.00 117 ALA A CA 1
ATOM 886 C C . ALA A 1 117 ? -7.215 18.180 19.884 1.00 67.00 117 ALA A C 1
ATOM 888 O O . ALA A 1 117 ? -8.390 18.553 19.919 1.00 67.00 117 ALA A O 1
ATOM 889 N N . ALA A 1 118 ? -6.199 19.005 20.160 1.00 73.06 118 ALA A N 1
ATOM 890 C CA . ALA A 1 118 ? -6.379 20.384 20.605 1.00 73.06 118 ALA A CA 1
ATOM 891 C C . ALA A 1 118 ? -7.062 21.266 19.549 1.00 73.06 118 ALA A C 1
ATOM 893 O O . ALA A 1 118 ? -7.945 22.047 19.901 1.00 73.06 118 ALA A O 1
ATOM 894 N N . ALA A 1 119 ? -6.731 21.103 18.263 1.00 71.75 119 ALA A N 1
ATOM 895 C CA . ALA A 1 119 ? -7.382 21.812 17.158 1.00 71.75 119 ALA A CA 1
ATOM 896 C C . ALA A 1 119 ? -8.886 21.507 17.070 1.00 71.75 119 ALA A C 1
ATOM 898 O O . ALA A 1 119 ? -9.689 22.374 16.735 1.00 71.75 119 ALA A O 1
ATOM 899 N N . GLN A 1 120 ? -9.282 20.289 17.441 1.00 70.88 120 GLN A N 1
ATOM 900 C CA . GLN A 1 120 ? -10.683 19.887 17.555 1.00 70.88 120 GLN A CA 1
ATOM 901 C C . GLN A 1 120 ? -11.288 20.243 18.918 1.00 70.88 120 GLN A C 1
ATOM 903 O O . GLN A 1 120 ? -12.437 19.893 19.179 1.00 70.88 120 GLN A O 1
ATOM 908 N N . GLY A 1 121 ? -10.534 20.903 19.807 1.00 80.12 121 GLY A N 1
ATOM 909 C CA . GLY A 1 121 ? -10.884 21.283 21.179 1.00 80.12 121 GLY A CA 1
ATOM 910 C C . GLY A 1 121 ? -10.968 20.110 22.161 1.00 80.12 121 GLY A C 1
ATOM 911 O O . GLY A 1 121 ? -11.712 20.189 23.136 1.00 80.12 121 GLY A O 1
ATOM 912 N N . VAL A 1 122 ? -10.420 18.945 21.814 1.00 83.25 122 VAL A N 1
ATOM 913 C CA . VAL A 1 122 ? -10.428 17.723 22.630 1.00 83.25 122 VAL A CA 1
ATOM 914 C C . VAL A 1 122 ? -9.174 17.719 23.494 1.00 83.25 122 VAL A C 1
ATOM 916 O O . VAL A 1 122 ? -8.068 17.896 22.989 1.00 83.25 122 VAL A O 1
ATOM 919 N N . GLN A 1 123 ? -9.336 17.459 24.788 1.00 85.75 123 GLN A N 1
ATOM 920 C CA . GLN A 1 123 ? -8.205 17.274 25.687 1.00 85.75 123 GLN A CA 1
ATOM 921 C C . GLN A 1 123 ? -7.788 15.797 25.726 1.00 85.75 123 GLN A C 1
ATOM 923 O O . GLN A 1 123 ? -8.566 14.944 26.159 1.00 85.75 123 GLN A O 1
ATOM 928 N N . LEU A 1 124 ? -6.552 15.503 25.303 1.00 81.12 124 LEU A N 1
ATOM 929 C CA . LEU A 1 124 ? -5.948 14.188 25.525 1.00 81.12 124 LEU A CA 1
ATOM 930 C C . LEU A 1 124 ? -5.546 14.038 26.992 1.00 81.12 124 LEU A C 1
ATOM 932 O O . LEU A 1 124 ? -4.916 14.924 27.573 1.00 81.12 124 LEU A O 1
ATOM 936 N N . VAL A 1 125 ? -5.902 12.903 27.580 1.00 89.38 125 VAL A N 1
ATOM 937 C CA . VAL A 1 125 ? -5.597 12.542 28.966 1.00 89.38 125 VAL A CA 1
ATOM 938 C C . VAL A 1 125 ? -5.102 11.099 29.037 1.00 89.38 125 VAL A C 1
ATOM 940 O O . VAL A 1 125 ? -5.190 10.346 28.068 1.00 89.38 125 VAL A O 1
ATOM 943 N N . THR A 1 126 ? -4.568 10.693 30.189 1.00 86.06 126 THR A N 1
ATOM 944 C CA . THR A 1 126 ? -4.217 9.285 30.419 1.00 86.06 126 THR A CA 1
ATOM 945 C C . THR A 1 126 ? -5.472 8.418 30.519 1.00 86.06 126 THR A C 1
ATOM 947 O O . THR A 1 126 ? -6.547 8.918 30.857 1.00 86.06 126 THR A O 1
ATOM 950 N N . PHE A 1 127 ? -5.331 7.114 30.265 1.00 85.44 127 PHE A N 1
ATOM 951 C CA . PHE A 1 127 ? -6.429 6.148 30.359 1.00 85.44 127 PHE A CA 1
ATOM 952 C C . PHE A 1 127 ? -7.133 6.222 31.719 1.00 85.44 127 PHE A C 1
ATOM 954 O O . PHE A 1 127 ? -8.336 6.457 31.783 1.00 85.44 127 PHE A O 1
ATOM 961 N N . ASP A 1 128 ? -6.366 6.162 32.806 1.00 89.38 128 ASP A N 1
ATOM 962 C CA . ASP A 1 128 ? -6.876 6.245 34.176 1.00 89.38 128 ASP A CA 1
ATOM 963 C C . ASP A 1 128 ? -7.641 7.553 34.431 1.00 89.38 128 ASP A C 1
ATOM 965 O O . ASP A 1 128 ? -8.708 7.548 35.043 1.00 89.38 128 ASP A O 1
ATOM 969 N N . THR A 1 129 ? -7.138 8.679 33.909 1.00 91.25 129 THR A N 1
ATOM 970 C CA . THR A 1 129 ? -7.814 9.979 34.034 1.00 91.25 129 THR A CA 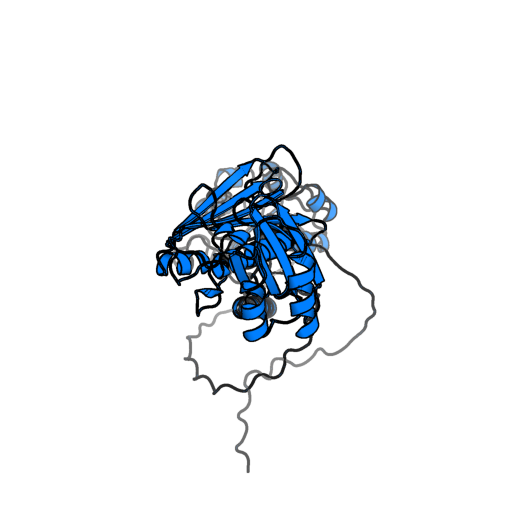1
ATOM 971 C C . THR A 1 129 ? -9.135 9.986 33.266 1.00 91.25 129 THR A C 1
ATOM 973 O O . THR A 1 129 ? -10.129 10.508 33.776 1.00 91.25 129 THR A O 1
ATOM 976 N N . ALA A 1 130 ? -9.169 9.398 32.065 1.00 91.06 130 ALA A N 1
ATOM 977 C CA . ALA A 1 130 ? -10.386 9.274 31.263 1.00 91.06 130 ALA A CA 1
ATOM 978 C C . ALA A 1 130 ? -11.449 8.408 31.959 1.00 91.06 130 ALA A C 1
ATOM 980 O O . ALA A 1 130 ? -12.634 8.730 31.892 1.00 91.06 130 ALA A O 1
ATOM 981 N N . LEU A 1 131 ? -11.039 7.339 32.651 1.00 93.00 131 LEU A N 1
ATOM 982 C CA . LEU A 1 131 ? -11.948 6.484 33.419 1.00 93.00 131 LEU A CA 1
ATOM 983 C C . LEU A 1 131 ? -12.493 7.191 34.667 1.00 93.00 131 LEU A C 1
ATOM 985 O O . LEU A 1 131 ? -13.700 7.181 34.904 1.00 93.00 131 LEU A O 1
ATOM 989 N N . ALA A 1 132 ? -11.623 7.842 35.439 1.00 93.94 132 ALA A N 1
ATOM 990 C CA . ALA A 1 132 ? -11.997 8.437 36.720 1.00 93.94 132 ALA A CA 1
ATOM 991 C C . ALA A 1 132 ? -12.831 9.724 36.592 1.00 93.94 132 ALA A C 1
ATOM 993 O O . ALA A 1 132 ? -13.591 10.066 37.499 1.00 93.94 132 ALA A O 1
ATOM 994 N N . SER A 1 133 ? -12.678 10.463 35.490 1.00 90.81 133 SER A N 1
ATOM 995 C CA . SER A 1 133 ? -13.197 11.836 35.389 1.00 90.81 133 SER A CA 1
ATOM 996 C C . SER A 1 133 ? -14.549 11.956 34.693 1.00 90.81 133 SER A C 1
ATOM 998 O O . SER A 1 133 ? -15.125 13.043 34.687 1.00 90.81 133 SER A O 1
ATOM 1000 N N . ALA A 1 134 ? -15.051 10.889 34.080 1.00 92.75 134 ALA A N 1
ATOM 1001 C CA . ALA A 1 134 ? -16.092 11.010 33.074 1.00 92.75 134 ALA A CA 1
ATOM 1002 C C . ALA A 1 134 ? -17.350 10.191 33.387 1.00 92.75 134 ALA A C 1
ATOM 1004 O O . ALA A 1 134 ? -17.274 9.165 34.057 1.00 92.75 134 ALA A O 1
ATOM 1005 N N . ASP A 1 135 ? -18.507 10.648 32.894 1.00 93.75 135 ASP A N 1
ATOM 1006 C CA . ASP A 1 135 ? -19.806 10.045 33.226 1.00 93.75 135 ASP A CA 1
ATOM 1007 C C . ASP A 1 135 ? -20.375 9.131 32.115 1.00 93.75 135 ASP A C 1
ATOM 1009 O O . ASP A 1 135 ? -21.297 8.356 32.368 1.00 93.75 135 ASP A O 1
ATOM 1013 N N . PHE A 1 136 ? -19.867 9.201 30.881 1.00 96.19 136 PHE A N 1
ATOM 1014 C CA . PHE A 1 136 ? -20.325 8.420 29.721 1.00 96.19 136 PHE A CA 1
ATOM 1015 C C . PHE A 1 136 ? -19.145 7.920 28.903 1.00 96.19 136 PHE A C 1
ATOM 1017 O O . PHE A 1 136 ? -18.557 8.713 28.191 1.00 96.19 136 PHE A O 1
ATOM 1024 N N . HIS A 1 137 ? -18.851 6.626 28.903 1.00 96.12 137 HIS A N 1
ATOM 1025 C CA . HIS A 1 137 ? -17.711 6.012 28.226 1.00 96.12 137 HIS A CA 1
ATOM 1026 C C . HIS A 1 137 ? -18.073 5.439 26.850 1.00 96.12 137 HIS A C 1
ATOM 1028 O O . HIS A 1 137 ? -18.623 4.349 26.814 1.00 96.12 137 HIS A O 1
ATOM 1034 N N . SER A 1 138 ? -17.768 6.124 25.731 1.00 96.12 138 SER A N 1
ATOM 1035 C CA . SER A 1 138 ? -18.009 5.614 24.363 1.00 96.12 138 SER A CA 1
ATOM 1036 C C . SER A 1 138 ? -16.751 5.096 23.668 1.00 96.12 138 SER A C 1
ATOM 1038 O O . SER A 1 138 ? -15.826 5.857 23.386 1.00 96.12 138 SER A O 1
ATOM 1040 N N . LEU A 1 139 ? -16.739 3.794 23.371 1.00 93.75 139 LEU A N 1
ATOM 1041 C CA . LEU A 1 139 ? -15.606 3.040 22.834 1.00 93.75 139 LEU A CA 1
ATOM 1042 C C . LEU A 1 139 ? -15.573 3.031 21.299 1.00 93.75 139 LEU A C 1
ATOM 1044 O O . LEU A 1 139 ? -16.569 2.722 20.654 1.00 93.75 139 LEU A O 1
ATOM 1048 N N . HIS A 1 140 ? -14.401 3.336 20.735 1.00 86.31 140 HIS A N 1
ATOM 1049 C CA . HIS A 1 140 ? -14.090 3.482 19.303 1.00 86.31 140 HIS A CA 1
ATOM 1050 C C . HIS A 1 140 ? -12.685 2.943 18.944 1.00 86.31 140 HIS A C 1
ATOM 1052 O O . HIS A 1 140 ? -11.994 3.497 18.094 1.00 86.31 140 HIS A O 1
ATOM 1058 N N . MET A 1 141 ? -12.213 1.903 19.641 1.00 75.25 141 MET A N 1
ATOM 1059 C CA . MET A 1 141 ? -10.900 1.293 19.380 1.00 75.25 141 MET A CA 1
ATOM 1060 C C . MET A 1 141 ? -11.042 0.008 18.553 1.00 75.25 141 MET A C 1
ATOM 1062 O O . MET A 1 141 ? -12.051 -0.693 18.692 1.00 75.25 141 MET A O 1
ATOM 1066 N N . PRO A 1 142 ? -10.047 -0.335 17.714 1.00 73.50 142 PRO A N 1
ATOM 1067 C CA . PRO A 1 142 ? -9.999 -1.641 17.069 1.00 73.50 142 PRO A CA 1
ATOM 1068 C C . PRO A 1 142 ? -9.793 -2.754 18.100 1.00 73.50 142 PRO A C 1
ATOM 1070 O O . PRO A 1 142 ? -9.180 -2.533 19.151 1.00 73.50 142 PRO A O 1
ATOM 1073 N N . LEU A 1 143 ? -10.252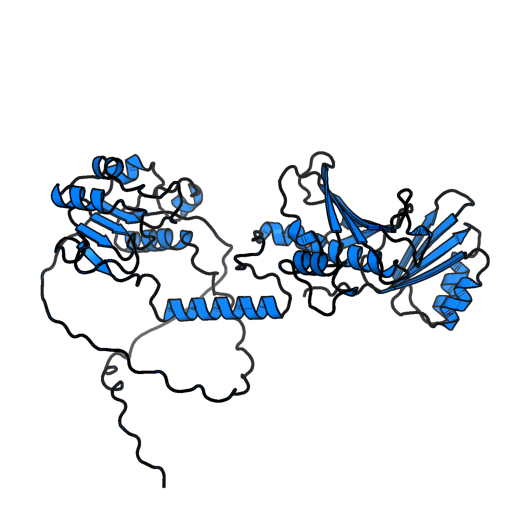 -3.966 17.785 1.00 78.19 143 LEU A N 1
ATOM 1074 C CA . LEU A 1 143 ? -9.904 -5.156 18.559 1.00 78.19 143 LEU A CA 1
ATOM 1075 C C . LEU A 1 143 ? -8.494 -5.630 18.182 1.00 78.19 143 LEU A C 1
ATOM 1077 O O . LEU A 1 143 ? -8.222 -6.018 17.050 1.00 78.19 143 LEU A O 1
ATOM 1081 N N . THR A 1 144 ? -7.593 -5.617 19.155 1.00 67.88 144 THR A N 1
ATOM 1082 C CA . THR A 1 144 ? -6.195 -6.044 19.043 1.00 67.88 144 THR A CA 1
ATOM 1083 C C . THR A 1 144 ? -5.822 -6.853 20.288 1.00 67.88 144 THR A C 1
ATOM 1085 O O . THR A 1 144 ? -6.538 -6.785 21.290 1.00 67.88 144 THR A O 1
ATOM 1088 N N . PRO A 1 145 ? -4.685 -7.572 20.308 1.00 69.19 145 PRO A N 1
ATOM 1089 C CA . PRO A 1 145 ? -4.214 -8.227 21.530 1.00 69.19 145 PRO A CA 1
ATOM 1090 C C . PRO A 1 145 ? -4.047 -7.276 22.727 1.00 69.19 145 PRO A C 1
ATOM 1092 O O . PRO A 1 145 ? -4.174 -7.717 23.863 1.00 69.19 145 PRO A O 1
ATOM 1095 N N . ILE A 1 146 ? -3.782 -5.987 22.476 1.00 67.31 146 ILE A N 1
ATOM 1096 C CA . ILE A 1 146 ? -3.597 -4.957 23.510 1.00 67.31 146 ILE A CA 1
ATOM 1097 C C . ILE A 1 146 ? -4.947 -4.431 24.022 1.00 67.31 146 ILE A C 1
ATOM 1099 O O . ILE A 1 146 ? -5.089 -4.152 25.207 1.00 67.31 146 ILE A O 1
ATOM 1103 N N . THR A 1 147 ? -5.938 -4.287 23.139 1.00 76.44 147 THR A N 1
ATOM 1104 C CA . THR A 1 147 ? -7.261 -3.721 23.468 1.00 76.44 147 THR A CA 1
ATOM 1105 C C . THR A 1 147 ? -8.292 -4.775 23.876 1.00 76.44 147 THR A C 1
ATOM 1107 O O . THR A 1 147 ? -9.377 -4.425 24.342 1.00 76.44 147 THR A O 1
ATOM 1110 N N . LYS A 1 148 ? -7.968 -6.064 23.731 1.00 81.06 148 LYS A N 1
ATOM 1111 C CA . LYS A 1 148 ? -8.809 -7.176 24.180 1.00 81.06 148 LYS A CA 1
ATOM 1112 C C . LYS A 1 148 ? -8.998 -7.127 25.697 1.00 81.06 148 LYS A C 1
ATOM 1114 O O . LYS A 1 148 ? -8.022 -7.140 26.442 1.00 81.06 148 LYS A O 1
ATOM 1119 N N . ASN A 1 149 ? -10.254 -7.119 26.139 1.00 91.12 149 ASN A N 1
ATOM 1120 C CA . ASN A 1 149 ? -10.660 -6.999 27.540 1.00 91.12 149 ASN A CA 1
ATOM 1121 C C . ASN A 1 149 ? -10.026 -5.797 28.261 1.00 91.12 149 ASN A C 1
ATOM 1123 O O . ASN A 1 149 ? -9.823 -5.839 29.476 1.00 91.12 149 ASN A O 1
ATOM 1127 N N . LEU A 1 150 ? -9.717 -4.719 27.529 1.00 87.38 150 LEU A N 1
ATOM 1128 C CA . LEU A 1 150 ? -9.191 -3.489 28.120 1.00 87.38 150 LEU A CA 1
ATOM 1129 C C . LEU A 1 150 ? -10.155 -2.946 29.186 1.00 87.38 150 LEU A C 1
ATOM 1131 O O . LEU A 1 150 ? -9.729 -2.482 30.242 1.00 87.38 150 LEU A O 1
ATOM 1135 N N . PHE A 1 151 ? -11.461 -3.068 28.934 1.00 95.38 151 PHE A N 1
ATOM 1136 C CA . PHE A 1 151 ? -12.510 -2.808 29.915 1.00 95.38 151 PHE A CA 1
ATOM 1137 C C . PHE A 1 151 ? -12.847 -4.089 30.694 1.00 95.38 151 PHE A C 1
ATOM 1139 O O . PHE A 1 151 ? -13.875 -4.724 30.461 1.00 95.38 151 PHE A O 1
ATOM 1146 N N . GLY A 1 152 ? -11.943 -4.469 31.601 1.00 95.50 152 GLY A N 1
ATOM 1147 C CA . GLY A 1 152 ? -12.119 -5.538 32.594 1.00 95.50 152 GLY A CA 1
ATOM 1148 C C . GLY A 1 152 ? -12.315 -5.008 34.022 1.00 95.50 152 GLY A C 1
ATOM 1149 O O . GLY A 1 152 ? -12.503 -3.808 34.225 1.00 95.50 152 GLY A O 1
ATOM 1150 N N . ASP A 1 153 ? -12.227 -5.883 35.034 1.00 95.19 153 ASP A N 1
ATOM 1151 C CA . ASP A 1 153 ? -12.473 -5.516 36.446 1.00 95.19 153 ASP A CA 1
ATOM 1152 C C . ASP A 1 153 ? -11.609 -4.338 36.925 1.00 95.19 153 ASP A C 1
ATOM 1154 O O . ASP A 1 153 ? -12.090 -3.472 37.654 1.00 95.19 153 ASP A O 1
ATOM 1158 N N . PHE A 1 154 ? -10.345 -4.267 36.488 1.00 94.38 154 PHE A N 1
ATOM 1159 C CA . PHE A 1 154 ? -9.457 -3.158 36.845 1.00 94.38 154 PHE A CA 1
ATOM 1160 C C . PHE A 1 154 ? -9.983 -1.820 36.306 1.00 94.38 154 PHE A C 1
ATOM 1162 O O . PHE A 1 154 ? -10.131 -0.866 37.068 1.00 94.38 154 PHE A O 1
ATOM 1169 N N . ALA A 1 155 ? -10.340 -1.760 35.020 1.00 94.56 155 ALA A N 1
ATOM 1170 C CA . ALA A 1 155 ? -10.878 -0.548 34.409 1.00 94.56 155 ALA A CA 1
ATOM 1171 C C . ALA A 1 155 ? -12.190 -0.123 35.083 1.00 94.56 155 ALA A C 1
ATOM 1173 O O . ALA A 1 155 ? -12.347 1.038 35.452 1.00 94.56 155 ALA A O 1
ATOM 1174 N N . PHE A 1 156 ? -13.100 -1.070 35.333 1.00 97.31 156 PHE A N 1
ATOM 1175 C CA . PHE A 1 156 ? -14.349 -0.778 36.037 1.00 97.31 156 PHE A CA 1
ATOM 1176 C C . PHE A 1 156 ? -14.139 -0.338 37.490 1.00 97.31 156 PHE A C 1
ATOM 1178 O O . PHE A 1 156 ? -14.968 0.404 38.005 1.00 97.31 156 PHE A O 1
ATOM 1185 N N . SER A 1 157 ? -13.032 -0.713 38.141 1.00 95.75 157 SER A N 1
ATOM 1186 C CA . SER A 1 157 ? -12.713 -0.219 39.489 1.00 95.75 157 SER A CA 1
ATOM 1187 C C . SER A 1 157 ? -12.232 1.239 39.515 1.00 95.75 157 SER A C 1
ATOM 1189 O O . SER A 1 157 ? -12.327 1.890 40.554 1.00 95.75 157 SER A O 1
ATOM 1191 N N . LEU A 1 158 ? -11.746 1.758 38.381 1.00 94.56 158 LEU A N 1
ATOM 1192 C CA . LEU A 1 158 ? -11.334 3.156 38.214 1.00 94.56 158 LEU A CA 1
ATOM 1193 C C . LEU A 1 158 ? -12.459 4.060 37.699 1.00 94.56 158 LEU A C 1
ATOM 1195 O O . LEU A 1 158 ? -12.364 5.280 37.828 1.00 94.56 158 LEU A O 1
ATOM 1199 N N . ILE A 1 159 ? -13.505 3.484 37.099 1.00 94.88 159 ILE A N 1
ATOM 1200 C CA . ILE A 1 159 ? -14.639 4.250 36.581 1.00 94.88 159 ILE A CA 1
ATOM 1201 C C . ILE A 1 159 ? -15.414 4.904 37.724 1.00 94.88 159 ILE A C 1
ATOM 1203 O O . ILE A 1 159 ? -15.655 4.313 38.780 1.00 94.88 159 ILE A O 1
ATOM 1207 N N . ARG A 1 160 ? -15.854 6.140 37.485 1.00 92.44 160 ARG A N 1
ATOM 1208 C CA . ARG A 1 160 ? -16.717 6.864 38.412 1.00 92.44 160 ARG A CA 1
ATOM 1209 C C . ARG A 1 160 ? -18.038 6.101 38.646 1.00 92.44 160 ARG A C 1
ATOM 1211 O O . ARG A 1 160 ? -18.729 5.751 37.691 1.00 92.44 160 ARG A O 1
ATOM 1218 N N . PRO A 1 161 ? -18.461 5.888 39.905 1.00 94.50 161 PRO A N 1
ATOM 1219 C CA . PRO A 1 161 ? -19.776 5.321 40.180 1.00 94.50 161 PRO A CA 1
ATOM 1220 C C . PRO A 1 161 ? -20.892 6.207 39.618 1.00 94.50 161 PRO A C 1
ATOM 1222 O O . PRO A 1 161 ? -20.896 7.421 39.837 1.00 94.50 161 PRO A O 1
ATOM 1225 N N . GLY A 1 162 ? -21.855 5.604 38.927 1.00 93.25 162 GLY A N 1
ATOM 1226 C CA . GLY A 1 162 ? -22.908 6.341 38.226 1.00 93.25 162 GLY A CA 1
ATOM 1227 C C . GLY A 1 162 ? -22.658 6.523 36.728 1.00 93.25 162 GLY A C 1
ATOM 1228 O O . GLY A 1 162 ? -23.520 7.085 36.046 1.00 93.25 162 GLY A O 1
ATOM 1229 N N . SER A 1 163 ? -21.519 6.056 36.212 1.00 95.50 163 SER A N 1
ATOM 1230 C CA . SER A 1 163 ? -21.168 6.206 34.803 1.00 95.50 163 SER A CA 1
ATOM 1231 C C . SER A 1 163 ? -21.980 5.294 33.884 1.00 95.50 163 SER A C 1
ATOM 1233 O O . SER A 1 163 ? -22.562 4.286 34.291 1.00 95.50 163 SER A O 1
ATOM 1235 N N . ARG A 1 164 ? -22.028 5.658 32.605 1.00 97.81 164 ARG A N 1
ATOM 1236 C CA . ARG A 1 164 ? -22.644 4.877 31.526 1.00 97.81 164 ARG A CA 1
ATOM 1237 C C . ARG A 1 164 ? -21.581 4.431 30.544 1.00 97.81 164 ARG A C 1
ATOM 1239 O O . ARG A 1 164 ? -20.602 5.144 30.368 1.00 97.81 164 ARG A O 1
ATOM 1246 N N . ILE A 1 165 ? -21.766 3.293 29.892 1.00 97.56 165 ILE A N 1
ATOM 1247 C CA . ILE A 1 165 ? -20.816 2.782 28.895 1.00 97.56 165 ILE A CA 1
ATOM 1248 C C . ILE A 1 165 ? -21.511 2.531 27.558 1.00 97.56 165 ILE A C 1
ATOM 1250 O O . ILE A 1 165 ? -22.673 2.143 27.518 1.00 97.56 165 ILE A O 1
ATOM 1254 N N . ILE A 1 166 ? -20.815 2.788 26.461 1.00 98.06 166 ILE A N 1
ATOM 1255 C CA . ILE A 1 166 ? -21.295 2.645 25.092 1.00 98.06 166 ILE A CA 1
ATOM 1256 C C . ILE A 1 166 ? -20.193 1.930 24.309 1.00 98.06 166 ILE A C 1
ATOM 1258 O O . ILE A 1 166 ? -19.060 2.404 24.270 1.00 98.06 166 ILE A O 1
ATOM 1262 N N . ASN A 1 167 ? -20.503 0.802 23.680 1.00 95.94 167 ASN A N 1
ATOM 1263 C CA . ASN A 1 167 ? -19.594 0.131 22.757 1.00 95.94 167 ASN A CA 1
ATOM 1264 C C . ASN A 1 167 ? -20.318 -0.172 21.448 1.00 95.94 167 ASN A C 1
ATOM 1266 O O . ASN A 1 167 ? -21.148 -1.075 21.383 1.00 95.94 167 ASN A O 1
ATOM 1270 N N . ALA A 1 168 ? -19.967 0.591 20.418 1.00 93.38 168 ALA A N 1
ATOM 1271 C CA . ALA A 1 168 ? -20.397 0.372 19.041 1.00 93.38 168 ALA A CA 1
ATOM 1272 C C . ALA A 1 168 ? -19.187 0.240 18.102 1.00 93.38 168 ALA A C 1
ATOM 1274 O O . ALA A 1 168 ? -19.220 0.694 16.963 1.00 93.38 168 ALA A O 1
ATOM 1275 N N . ALA A 1 169 ? -18.078 -0.292 18.627 1.00 85.62 169 ALA A N 1
ATOM 1276 C CA . ALA A 1 169 ? -16.833 -0.452 17.887 1.00 85.62 169 ALA A CA 1
ATOM 1277 C C . ALA A 1 169 ? -16.550 -1.918 17.583 1.00 85.62 169 ALA A C 1
ATOM 1279 O O . ALA A 1 169 ? -16.749 -2.354 16.458 1.00 85.62 169 ALA A O 1
ATOM 1280 N N . HIS A 1 170 ? -16.084 -2.673 18.579 1.00 84.69 170 HIS A N 1
ATOM 1281 C CA . HIS A 1 170 ? -15.789 -4.093 18.418 1.00 84.69 170 HIS A CA 1
ATOM 1282 C C . HIS A 1 170 ? -16.141 -4.884 19.675 1.00 84.69 170 HIS A C 1
ATOM 1284 O O . HIS A 1 170 ? -15.921 -4.427 20.805 1.00 84.69 170 HIS A O 1
ATOM 1290 N N . GLY A 1 171 ? -16.650 -6.097 19.464 1.00 89.00 171 GLY A N 1
ATOM 1291 C CA . GLY A 1 171 ? -16.785 -7.109 20.503 1.00 89.00 171 GLY A CA 1
ATOM 1292 C C . GLY A 1 171 ? -15.441 -7.447 21.147 1.00 89.00 171 GLY A C 1
ATOM 1293 O O . GLY A 1 171 ? -14.382 -7.282 20.542 1.00 89.00 171 GLY A O 1
ATOM 1294 N N . GLY A 1 172 ? -15.459 -7.883 22.407 1.00 89.50 172 GLY A N 1
ATOM 1295 C CA . GLY A 1 172 ? -14.250 -8.304 23.127 1.00 89.50 172 GLY A CA 1
ATOM 1296 C C . GLY A 1 172 ? -13.306 -7.185 23.588 1.00 89.50 172 GLY A C 1
ATOM 1297 O O . GLY A 1 172 ? -12.279 -7.478 24.197 1.00 89.50 172 GLY A O 1
ATOM 1298 N N . VAL A 1 173 ? -13.623 -5.908 23.345 1.00 89.94 173 VAL A N 1
ATOM 1299 C CA . VAL A 1 173 ? -12.946 -4.773 24.012 1.00 89.94 173 VAL A CA 1
ATOM 1300 C C . VAL A 1 173 ? -13.372 -4.672 25.482 1.00 89.94 173 VAL A C 1
ATOM 1302 O O . VAL A 1 173 ? -12.564 -4.357 26.360 1.00 89.94 173 VAL A O 1
ATOM 1305 N N . ILE A 1 174 ? -14.646 -4.965 25.749 1.00 96.62 174 ILE A N 1
ATOM 1306 C CA . ILE A 1 174 ? -15.213 -5.092 27.091 1.00 96.62 174 ILE A CA 1
ATOM 1307 C C . ILE A 1 174 ? -15.238 -6.573 27.467 1.00 96.62 174 ILE A C 1
ATOM 1309 O O . ILE A 1 174 ? -15.725 -7.394 26.693 1.00 96.62 174 ILE A O 1
ATOM 1313 N N . ASP A 1 175 ? -14.766 -6.895 28.671 1.00 97.06 175 ASP A N 1
ATOM 1314 C CA . ASP A 1 175 ? -15.090 -8.169 29.310 1.00 97.06 175 ASP A CA 1
ATOM 1315 C C . ASP A 1 175 ? -16.554 -8.108 29.770 1.00 97.06 175 ASP A C 1
ATOM 1317 O O . ASP A 1 175 ? -16.904 -7.401 30.719 1.00 97.06 175 ASP A O 1
ATOM 1321 N N . GLU A 1 176 ? -17.426 -8.830 29.069 1.00 95.69 176 GLU A N 1
ATOM 1322 C CA . GLU A 1 176 ? -18.870 -8.850 29.322 1.00 95.69 176 GLU A CA 1
ATOM 1323 C C . GLU A 1 176 ? -19.217 -9.325 30.741 1.00 95.69 176 GLU A C 1
ATOM 1325 O O . GLU A 1 176 ? -20.178 -8.839 31.343 1.00 95.69 176 GLU A O 1
ATOM 1330 N N . GLY A 1 177 ? -18.409 -10.222 31.317 1.00 96.56 177 GLY A N 1
ATOM 1331 C CA . GLY A 1 177 ? -18.566 -10.672 32.696 1.00 96.56 177 GLY A CA 1
ATOM 1332 C C . GLY A 1 177 ? -18.186 -9.586 33.701 1.00 96.56 177 GLY A C 1
ATOM 1333 O O . GLY A 1 177 ? -18.867 -9.419 34.715 1.00 96.56 177 GLY A O 1
ATOM 1334 N N . ALA A 1 178 ? -17.127 -8.824 33.425 1.00 97.69 178 ALA A N 1
ATOM 1335 C CA . ALA A 1 178 ? -16.748 -7.674 34.245 1.00 97.69 178 ALA A CA 1
ATOM 1336 C C . ALA A 1 178 ? -17.790 -6.547 34.158 1.00 97.69 178 ALA A C 1
ATOM 1338 O O . ALA A 1 178 ? -18.163 -5.972 35.182 1.00 97.69 178 ALA A O 1
ATOM 1339 N N . LEU A 1 179 ? -18.333 -6.287 32.964 1.00 97.94 179 LEU A N 1
ATOM 1340 C CA . LEU A 1 179 ? -19.419 -5.326 32.782 1.00 97.94 179 LEU A CA 1
ATOM 1341 C C . LEU A 1 179 ? -20.679 -5.746 33.549 1.00 97.94 179 LEU A C 1
ATOM 1343 O O . LEU A 1 179 ? -21.292 -4.911 34.213 1.00 97.94 179 LEU A O 1
ATOM 1347 N N . LEU A 1 180 ? -21.042 -7.033 33.510 1.00 97.62 180 LEU A N 1
ATOM 1348 C CA . LEU A 1 180 ? -22.162 -7.562 34.288 1.00 97.62 180 LEU A CA 1
ATOM 1349 C C . LEU A 1 180 ? -21.984 -7.274 35.785 1.00 97.62 180 LEU A C 1
ATOM 1351 O O . LEU A 1 180 ? -22.884 -6.711 36.409 1.00 97.62 180 LEU A O 1
ATOM 1355 N N . ARG A 1 181 ? -20.804 -7.581 36.344 1.00 97.81 181 ARG A N 1
ATOM 1356 C CA . ARG A 1 181 ? -20.480 -7.285 37.750 1.00 97.81 181 ARG A CA 1
ATOM 1357 C C . ARG A 1 181 ? -20.548 -5.786 38.052 1.00 97.81 181 ARG A C 1
ATOM 1359 O O . ARG A 1 181 ? -21.075 -5.395 39.091 1.00 97.81 181 ARG A O 1
ATOM 1366 N N . ALA A 1 182 ? -20.050 -4.937 37.153 1.00 97.50 182 ALA A N 1
ATOM 1367 C CA . ALA A 1 182 ? -20.072 -3.484 37.324 1.00 97.50 182 ALA A CA 1
ATOM 1368 C C . ALA A 1 182 ? -21.499 -2.899 37.301 1.00 97.50 182 ALA A C 1
ATOM 1370 O O . ALA A 1 182 ? -21.790 -1.967 38.059 1.00 97.50 182 ALA A O 1
ATOM 1371 N N . LEU A 1 183 ? -22.388 -3.458 36.471 1.00 97.50 183 LEU A N 1
ATOM 1372 C CA . LEU A 1 183 ? -23.816 -3.121 36.423 1.00 97.50 183 LEU A CA 1
ATOM 1373 C C . LEU A 1 183 ? -24.539 -3.563 37.701 1.00 97.50 183 LEU A C 1
ATOM 1375 O O . LEU A 1 183 ? -25.290 -2.792 38.300 1.00 97.50 183 LEU A O 1
ATOM 1379 N N . GLU A 1 184 ? -24.281 -4.788 38.165 1.00 96.44 184 GLU A N 1
ATOM 1380 C CA . GLU A 1 184 ? -24.833 -5.312 39.421 1.00 96.44 184 GLU A CA 1
ATOM 1381 C C . GLU A 1 184 ? -24.388 -4.487 40.635 1.00 96.44 184 GLU A C 1
ATOM 1383 O O . GLU A 1 184 ? -25.208 -4.151 41.491 1.00 96.44 184 GLU A O 1
ATOM 1388 N N . ALA A 1 185 ? -23.116 -4.080 40.666 1.00 95.94 185 ALA A N 1
ATOM 1389 C CA . ALA A 1 185 ? -22.553 -3.208 41.693 1.00 95.94 185 ALA A CA 1
ATOM 1390 C C . ALA A 1 185 ? -22.986 -1.734 41.567 1.00 95.94 185 ALA A C 1
ATOM 1392 O O . ALA A 1 185 ? -22.617 -0.920 42.413 1.00 95.94 185 ALA A O 1
ATOM 1393 N N . ARG A 1 186 ? -23.755 -1.371 40.526 1.00 94.81 186 ARG A N 1
ATOM 1394 C CA . ARG A 1 186 ? -24.186 0.007 40.214 1.00 94.81 186 ARG A CA 1
ATOM 1395 C C . ARG A 1 186 ? -23.035 1.006 40.047 1.00 94.81 186 ARG A C 1
ATOM 1397 O O . ARG A 1 186 ? -23.255 2.214 40.134 1.00 94.81 186 ARG A O 1
ATOM 1404 N N . VAL A 1 187 ? -21.825 0.518 39.774 1.00 95.69 187 VAL A N 1
ATOM 1405 C CA . VAL A 1 187 ? -20.705 1.370 39.352 1.00 95.69 187 VAL A CA 1
ATOM 1406 C C . VAL A 1 187 ? -21.019 1.921 37.965 1.00 95.69 187 VAL A C 1
ATOM 1408 O O . VAL A 1 187 ? -20.968 3.131 37.755 1.00 95.69 187 VAL A O 1
ATOM 1411 N N . VAL A 1 188 ? -21.467 1.043 37.065 1.00 97.50 188 VAL A N 1
ATOM 1412 C CA . VAL A 1 188 ? -22.082 1.419 35.793 1.00 97.50 188 VAL A CA 1
ATOM 1413 C C . VAL A 1 188 ? -23.596 1.367 35.969 1.00 97.50 188 VAL A C 1
ATOM 1415 O O . VAL A 1 188 ? -24.136 0.365 36.429 1.00 97.50 188 VAL A O 1
ATOM 1418 N N . VAL A 1 189 ? -24.301 2.446 35.632 1.00 97.31 189 VAL A N 1
ATOM 1419 C CA . VAL A 1 189 ? -25.768 2.497 35.781 1.00 97.31 189 VAL A CA 1
ATOM 1420 C C . VAL A 1 189 ? -26.508 2.077 34.525 1.00 97.31 189 VAL A C 1
ATOM 1422 O O . VAL A 1 189 ? -27.646 1.630 34.643 1.00 97.31 189 VAL A O 1
ATOM 1425 N N . GLN A 1 190 ? -25.894 2.253 33.349 1.00 97.69 190 GLN A N 1
ATOM 1426 C CA . GLN A 1 190 ? -26.436 1.810 32.065 1.00 97.69 190 GLN A CA 1
ATOM 1427 C C . GLN A 1 190 ? -25.325 1.488 31.061 1.00 97.69 190 GLN A C 1
ATOM 1429 O O . GLN A 1 190 ? -24.284 2.149 31.053 1.00 97.69 190 GLN A O 1
ATOM 1434 N N . ALA A 1 191 ? -25.587 0.529 30.177 1.00 98.06 191 ALA A N 1
ATOM 1435 C CA . ALA A 1 191 ? -24.731 0.208 29.040 1.00 98.06 191 ALA A CA 1
ATOM 1436 C C . ALA A 1 191 ? -25.508 0.262 27.713 1.00 98.06 191 ALA A C 1
ATOM 1438 O O . ALA A 1 191 ? -26.703 -0.023 27.686 1.00 98.06 191 ALA A O 1
ATOM 1439 N N . ALA A 1 192 ? -24.840 0.605 26.615 1.00 98.19 192 ALA A N 1
ATOM 1440 C CA . ALA A 1 192 ? -25.356 0.467 25.255 1.00 98.19 192 ALA A CA 1
ATOM 1441 C C . ALA A 1 192 ? -24.341 -0.301 24.400 1.00 98.19 192 ALA A C 1
ATOM 1443 O O . ALA A 1 192 ? -23.201 0.137 24.261 1.00 98.19 192 ALA A O 1
ATOM 1444 N N . LEU A 1 193 ? -24.735 -1.452 23.862 1.00 97.44 193 LEU A N 1
ATOM 1445 C CA . LEU A 1 193 ? -23.863 -2.379 23.146 1.00 97.44 193 LEU A CA 1
ATOM 1446 C C . LEU A 1 193 ? -24.442 -2.663 21.759 1.00 97.44 193 LEU A C 1
ATOM 1448 O O . LEU A 1 193 ? -25.567 -3.144 21.648 1.00 97.44 193 LEU A O 1
ATOM 1452 N N . ASP A 1 194 ? -23.671 -2.376 20.716 1.00 96.25 194 ASP A N 1
ATOM 1453 C CA . ASP A 1 194 ? -24.000 -2.769 19.338 1.00 96.25 194 ASP A CA 1
ATOM 1454 C C . ASP A 1 194 ? -23.241 -4.031 18.900 1.00 96.25 194 ASP A C 1
ATOM 1456 O O . ASP A 1 194 ? -23.589 -4.658 17.911 1.00 96.25 194 ASP A O 1
ATOM 1460 N N . VAL A 1 195 ? -22.200 -4.406 19.642 1.00 94.00 195 VAL A N 1
ATOM 1461 C CA . VAL A 1 195 ? -21.247 -5.466 19.292 1.00 94.00 195 VAL A CA 1
ATOM 1462 C C . VAL A 1 195 ? -21.011 -6.387 20.488 1.00 94.00 195 VAL A C 1
ATOM 1464 O O . VAL A 1 195 ? -20.991 -5.923 21.635 1.00 94.00 195 VAL A O 1
ATOM 1467 N N . PHE A 1 196 ? -20.806 -7.676 20.223 1.00 94.94 196 PHE A N 1
ATOM 1468 C CA . PHE A 1 196 ? -20.666 -8.741 21.229 1.00 94.94 196 PHE A CA 1
ATOM 1469 C C . PHE A 1 196 ? -19.414 -9.579 20.969 1.00 94.94 196 PHE A C 1
ATOM 1471 O O . PHE A 1 196 ? -18.880 -9.573 19.863 1.00 94.94 196 PHE A O 1
ATOM 1478 N N . LEU A 1 197 ? -18.903 -10.282 21.985 1.00 91.25 197 LEU A N 1
ATOM 1479 C CA . LEU A 1 197 ? -17.737 -11.155 21.809 1.00 91.25 197 LEU A CA 1
ATOM 1480 C C . LEU A 1 197 ? -17.989 -12.237 20.748 1.00 91.25 197 LEU A C 1
ATOM 1482 O O . LEU A 1 197 ? -17.152 -12.436 19.868 1.00 91.25 197 LEU A O 1
ATOM 1486 N N . ASP A 1 198 ? -19.136 -12.905 20.848 1.00 90.81 198 ASP A N 1
ATOM 1487 C CA . ASP A 1 198 ? -19.610 -13.885 19.878 1.00 90.81 198 ASP A CA 1
ATOM 1488 C C . ASP A 1 198 ? -20.775 -13.286 19.081 1.00 90.81 198 ASP A C 1
ATOM 1490 O O . ASP A 1 198 ? -21.775 -12.845 19.652 1.00 90.81 198 ASP A O 1
ATOM 1494 N N . GLU A 1 199 ? -20.659 -13.291 17.751 1.00 88.56 199 GLU A N 1
ATOM 1495 C CA . GLU A 1 199 ? -21.691 -12.780 16.847 1.00 88.56 199 GLU A CA 1
ATOM 1496 C C . GLU A 1 199 ? -22.111 -13.864 15.834 1.00 88.56 199 GLU A C 1
ATOM 1498 O O . GLU A 1 199 ? -21.280 -14.311 15.037 1.00 88.56 199 GLU A O 1
ATOM 1503 N N . PRO A 1 200 ? -23.389 -14.306 15.835 1.00 90.06 200 PRO A N 1
ATOM 1504 C CA . PRO A 1 200 ? -24.509 -13.813 16.650 1.00 90.06 200 PRO A CA 1
ATOM 1505 C C . PRO A 1 200 ? -24.445 -14.264 18.128 1.00 90.06 200 PRO A C 1
ATOM 1507 O O . PRO A 1 200 ? -24.092 -15.417 18.387 1.00 90.06 200 PRO A O 1
ATOM 1510 N N . PRO A 1 201 ? -24.854 -13.414 19.093 1.00 91.50 201 PRO A N 1
ATOM 1511 C CA . PRO A 1 201 ? -24.876 -13.792 20.504 1.00 91.50 201 PRO A CA 1
ATOM 1512 C C . PRO A 1 201 ? -26.014 -14.777 20.806 1.00 91.50 201 PRO A C 1
ATOM 1514 O O . PRO A 1 201 ? -27.067 -14.763 20.160 1.00 91.50 201 PRO A O 1
ATOM 1517 N N . ASP A 1 202 ? -25.843 -15.597 21.847 1.00 92.44 202 ASP A N 1
ATOM 1518 C CA . ASP A 1 202 ? -26.921 -16.448 22.360 1.00 92.44 202 ASP A CA 1
ATOM 1519 C C . ASP A 1 202 ? -28.000 -15.592 23.040 1.00 92.44 202 ASP A C 1
ATOM 1521 O O . ASP A 1 202 ? -27.920 -15.262 24.220 1.00 92.44 202 ASP A O 1
ATOM 1525 N N . LEU A 1 203 ? -29.050 -15.249 22.296 1.00 90.25 203 LEU A N 1
ATOM 1526 C CA . LEU A 1 203 ? -30.139 -14.397 22.778 1.00 90.25 203 LEU A CA 1
ATOM 1527 C C . LEU A 1 203 ? -30.860 -14.939 24.025 1.00 90.25 203 LEU A C 1
ATOM 1529 O O . LEU A 1 203 ? -31.516 -14.161 24.718 1.00 90.25 203 LEU A O 1
ATOM 1533 N N . ALA A 1 204 ? -30.791 -16.247 24.293 1.00 87.69 204 ALA A N 1
ATOM 1534 C CA . ALA A 1 204 ? -31.460 -16.870 25.431 1.00 87.69 204 ALA A CA 1
ATOM 1535 C C . ALA A 1 204 ? -30.571 -16.918 26.680 1.00 87.69 204 ALA A C 1
ATOM 1537 O O . ALA A 1 204 ? -31.083 -16.789 27.793 1.00 87.69 204 ALA A O 1
ATOM 1538 N N . ALA A 1 205 ? -29.263 -17.116 26.506 1.00 90.38 205 ALA A N 1
ATOM 1539 C CA . ALA A 1 205 ? -28.324 -17.298 27.613 1.00 90.38 205 ALA A CA 1
ATOM 1540 C C . ALA A 1 205 ? -27.453 -16.068 27.914 1.00 90.38 205 ALA A C 1
ATOM 1542 O O . ALA A 1 205 ? -26.836 -16.011 28.980 1.00 90.38 205 ALA A O 1
ATOM 1543 N N . HIS A 1 206 ? -27.375 -15.090 27.008 1.00 93.75 206 HIS A N 1
ATOM 1544 C CA . HIS A 1 206 ? -26.440 -13.979 27.143 1.00 93.75 206 HIS A CA 1
ATOM 1545 C C . HIS A 1 206 ? -26.820 -13.046 28.309 1.00 93.75 206 HIS A C 1
ATOM 1547 O O . HIS A 1 206 ? -27.887 -12.426 28.286 1.00 93.75 206 HIS A O 1
ATOM 1553 N N . PRO A 1 207 ? -25.939 -12.851 29.308 1.00 93.50 207 PRO A N 1
ATOM 1554 C CA . PRO A 1 207 ? -26.304 -12.236 30.588 1.00 93.50 207 PRO A CA 1
ATOM 1555 C C . PRO A 1 207 ? -26.624 -10.737 30.502 1.00 93.50 207 PRO A C 1
ATOM 1557 O O . PRO A 1 207 ? -27.269 -10.183 31.392 1.00 93.50 207 PRO A O 1
ATOM 1560 N N . LEU A 1 208 ? -26.155 -10.067 29.447 1.00 95.25 208 LEU A N 1
ATOM 1561 C CA . LEU A 1 208 ? -26.406 -8.644 29.211 1.00 95.25 208 LEU A CA 1
ATOM 1562 C C . LEU A 1 208 ? -27.667 -8.385 28.371 1.00 95.25 208 LEU A C 1
ATOM 1564 O O . LEU A 1 208 ? -28.207 -7.282 28.422 1.00 95.25 208 LEU A O 1
ATOM 1568 N N . ILE A 1 209 ? -28.162 -9.379 27.623 1.00 95.00 209 ILE A N 1
ATOM 1569 C CA . ILE A 1 209 ? -29.326 -9.208 26.744 1.00 95.00 209 ILE A CA 1
ATOM 1570 C C . ILE A 1 209 ? -30.611 -9.312 27.574 1.00 95.00 209 ILE A C 1
ATOM 1572 O O . ILE A 1 209 ? -30.750 -10.164 28.445 1.00 95.00 209 ILE A O 1
ATOM 1576 N N . GLY A 1 210 ? -31.565 -8.415 27.317 1.00 91.06 210 GLY A N 1
ATOM 1577 C CA . GLY A 1 210 ? -32.859 -8.388 28.010 1.00 91.06 210 GLY A CA 1
ATOM 1578 C C . GLY A 1 210 ? -32.845 -7.689 29.373 1.00 91.06 210 GLY A C 1
ATOM 1579 O O . GLY A 1 210 ? -33.903 -7.518 29.983 1.00 91.06 210 GLY A O 1
ATOM 1580 N N . ARG A 1 211 ? -31.680 -7.229 29.845 1.00 96.06 211 ARG A N 1
ATOM 1581 C CA . ARG A 1 211 ? -31.596 -6.374 31.029 1.00 96.06 211 ARG A CA 1
ATOM 1582 C C . ARG A 1 211 ? -32.212 -4.999 30.758 1.00 96.06 211 ARG A C 1
ATOM 1584 O O . ARG A 1 211 ? -32.077 -4.444 29.677 1.00 96.06 211 ARG A O 1
ATOM 1591 N N . SER A 1 212 ? -32.853 -4.403 31.765 1.00 96.19 212 SER A N 1
ATOM 1592 C CA . SER A 1 212 ? -33.471 -3.072 31.635 1.00 96.19 212 SER A CA 1
ATOM 1593 C C . SER A 1 212 ? -32.470 -1.913 31.644 1.00 96.19 212 SER A C 1
ATOM 1595 O O . SER A 1 212 ? -32.816 -0.796 31.270 1.00 96.19 212 SER A O 1
ATOM 1597 N N . ASP A 1 213 ? -31.261 -2.153 32.151 1.00 96.75 213 ASP A N 1
ATOM 1598 C CA . ASP A 1 213 ? -30.154 -1.196 32.221 1.00 96.75 213 ASP A CA 1
ATOM 1599 C C . ASP A 1 213 ? -29.151 -1.363 31.065 1.00 96.75 213 ASP A C 1
ATOM 1601 O O . ASP A 1 213 ? -28.150 -0.652 31.025 1.00 96.75 213 ASP A O 1
ATOM 1605 N N . VAL A 1 214 ? -29.430 -2.247 30.102 1.00 97.88 214 VAL A N 1
ATOM 1606 C CA . VAL A 1 214 ? -28.592 -2.455 28.917 1.00 97.88 214 VAL A CA 1
ATOM 1607 C C . VAL A 1 214 ? -29.427 -2.288 27.650 1.00 97.88 214 VAL A C 1
ATOM 1609 O O . VAL A 1 214 ? -30.463 -2.925 27.482 1.00 97.88 214 VAL A O 1
ATOM 1612 N N . ILE A 1 215 ? -28.972 -1.422 26.750 1.00 97.88 215 ILE A N 1
ATOM 1613 C CA . ILE A 1 215 ? -29.505 -1.290 25.394 1.00 97.88 215 ILE A CA 1
ATOM 1614 C C . ILE A 1 215 ? -28.636 -2.148 24.481 1.00 97.88 215 ILE A C 1
ATOM 1616 O O . ILE A 1 215 ? -27.421 -1.981 24.471 1.00 97.88 215 ILE A O 1
ATOM 1620 N N . CYS A 1 216 ? -29.256 -3.035 23.708 1.00 96.38 216 CYS A N 1
ATOM 1621 C CA . CYS A 1 216 ? -28.558 -3.878 22.744 1.00 96.38 216 CYS A CA 1
ATOM 1622 C C . CYS A 1 216 ? -29.082 -3.616 21.333 1.00 96.38 216 CYS A C 1
ATOM 1624 O O . CYS A 1 216 ? -30.298 -3.603 21.125 1.00 96.38 216 CYS A O 1
ATOM 1626 N N . THR A 1 217 ? -28.179 -3.473 20.368 1.00 96.06 217 THR A N 1
ATOM 1627 C CA . THR A 1 217 ? -28.490 -3.456 18.934 1.00 96.06 217 THR A CA 1
ATOM 1628 C C . THR A 1 217 ? -27.648 -4.511 18.202 1.00 96.06 217 THR A C 1
ATOM 1630 O O . THR A 1 217 ? -26.562 -4.846 18.668 1.00 96.06 217 THR A O 1
ATOM 1633 N N . PRO A 1 218 ? -28.165 -5.133 17.125 1.00 94.19 218 PRO A N 1
ATOM 1634 C CA . PRO A 1 218 ? -27.492 -6.245 16.452 1.00 94.19 218 PRO A CA 1
ATOM 1635 C C . PRO A 1 218 ? -26.506 -5.757 15.376 1.00 94.19 218 PRO A C 1
ATOM 1637 O O . PRO A 1 218 ? -26.775 -5.921 14.188 1.00 94.19 218 PRO A O 1
ATOM 1640 N N . HIS A 1 219 ? -25.389 -5.156 15.789 1.00 92.50 219 HIS A N 1
ATOM 1641 C CA . HIS A 1 219 ? -24.308 -4.682 14.914 1.00 92.50 219 HIS A CA 1
ATOM 1642 C C . HIS A 1 219 ? -24.813 -3.794 13.765 1.00 92.50 219 HIS A C 1
ATOM 1644 O O . HIS A 1 219 ? -24.575 -4.038 12.580 1.00 92.50 219 HIS A O 1
ATOM 1650 N N . LEU A 1 220 ? -25.560 -2.750 14.124 1.00 91.06 220 LEU A N 1
ATOM 1651 C CA . LEU A 1 220 ? -26.217 -1.837 13.192 1.00 91.06 220 LEU A CA 1
ATOM 1652 C C . LEU A 1 220 ? -25.432 -0.547 12.932 1.00 91.06 220 LEU A C 1
ATOM 1654 O O . LEU A 1 220 ? -25.895 0.278 12.146 1.00 91.06 220 LEU A O 1
ATOM 1658 N N . GLY A 1 221 ? -24.260 -0.351 13.542 1.00 84.12 221 GLY A N 1
ATOM 1659 C CA . GLY A 1 221 ? -23.497 0.899 13.464 1.00 84.12 221 GLY A CA 1
ATOM 1660 C C . GLY A 1 221 ? -23.221 1.406 12.040 1.00 84.12 221 GLY A C 1
ATOM 1661 O O . GLY A 1 221 ? -23.213 2.615 11.819 1.00 84.12 221 GLY A O 1
ATOM 1662 N N . ALA A 1 222 ? -23.058 0.499 11.070 1.00 79.62 222 ALA A N 1
ATOM 1663 C CA . ALA A 1 222 ? -22.858 0.817 9.650 1.00 79.62 222 ALA A CA 1
ATOM 1664 C C . ALA A 1 222 ? -24.082 0.507 8.758 1.00 79.62 222 ALA A C 1
ATOM 1666 O O . ALA A 1 222 ? -24.007 0.601 7.529 1.00 79.62 222 ALA A O 1
ATOM 1667 N N . TYR A 1 223 ? -25.213 0.113 9.347 1.00 88.81 223 TYR A N 1
ATOM 1668 C CA . TYR A 1 223 ? -26.408 -0.305 8.615 1.00 88.81 223 TYR A CA 1
ATOM 1669 C C . TYR A 1 223 ? -27.331 0.886 8.310 1.00 88.81 223 TYR A C 1
ATOM 1671 O O . TYR A 1 223 ? -28.467 0.963 8.777 1.00 88.81 223 TYR A O 1
ATOM 1679 N N . THR A 1 224 ? -26.827 1.836 7.520 1.00 90.62 224 THR A N 1
ATOM 1680 C CA . THR A 1 224 ? -27.595 2.978 6.996 1.00 90.62 224 THR A CA 1
ATOM 1681 C C . THR A 1 224 ? -27.520 3.026 5.474 1.00 90.62 224 THR A C 1
ATOM 1683 O O . THR A 1 224 ? -26.561 2.531 4.883 1.00 90.62 224 THR A O 1
ATOM 1686 N N . LEU A 1 225 ? -28.526 3.620 4.822 1.00 91.25 225 LEU A N 1
ATOM 1687 C CA . LEU A 1 225 ? -28.555 3.725 3.357 1.00 91.25 225 LEU A CA 1
ATOM 1688 C C . LEU A 1 225 ? -27.334 4.490 2.833 1.00 91.25 225 LEU A C 1
ATOM 1690 O O . LEU A 1 225 ? -26.679 4.037 1.901 1.00 91.25 225 LEU A O 1
ATOM 1694 N N . GLU A 1 226 ? -26.984 5.592 3.490 1.00 89.44 226 GLU A N 1
ATOM 1695 C CA . GLU A 1 226 ? -25.868 6.459 3.118 1.00 89.44 226 GLU A CA 1
ATOM 1696 C C . GLU A 1 226 ? -24.516 5.753 3.287 1.00 89.44 226 GLU A C 1
ATOM 1698 O O . GLU A 1 226 ? -23.625 5.913 2.455 1.00 89.44 226 GLU A O 1
ATOM 1703 N N . ALA A 1 227 ? -24.355 4.947 4.344 1.00 83.19 227 ALA A N 1
ATOM 1704 C CA . ALA A 1 227 ? -23.130 4.181 4.557 1.00 83.19 227 ALA A CA 1
ATOM 1705 C C . ALA A 1 227 ? -22.988 3.062 3.518 1.00 83.19 227 ALA A C 1
ATOM 1707 O O . ALA A 1 227 ? -21.902 2.869 2.977 1.00 83.19 227 ALA A O 1
ATOM 1708 N N . GLN A 1 228 ? -24.077 2.354 3.202 1.00 87.44 228 GLN A N 1
ATOM 1709 C CA . GLN A 1 228 ? -24.064 1.313 2.172 1.00 87.44 228 GLN A CA 1
ATOM 1710 C C . GLN A 1 228 ? -23.772 1.893 0.782 1.00 87.44 228 GLN A C 1
ATOM 1712 O O . GLN A 1 228 ? -23.001 1.300 0.031 1.00 87.44 228 GLN A O 1
ATOM 1717 N N . GLU A 1 229 ? -24.330 3.060 0.451 1.00 91.69 229 GLU A N 1
ATOM 1718 C CA . GLU A 1 229 ? -24.028 3.767 -0.797 1.00 91.69 229 GLU A CA 1
ATOM 1719 C C . GLU A 1 229 ? -22.559 4.208 -0.859 1.00 91.69 229 GLU A C 1
ATOM 1721 O O . GLU A 1 229 ? -21.883 3.932 -1.850 1.00 91.69 229 GLU A O 1
ATOM 1726 N N . GLY A 1 230 ? -22.039 4.816 0.212 1.00 79.69 230 GLY A N 1
ATOM 1727 C CA . GLY A 1 230 ? -20.636 5.232 0.290 1.00 79.69 230 GLY A CA 1
ATOM 1728 C C . GLY A 1 230 ? -19.663 4.063 0.118 1.00 79.69 230 GLY A C 1
ATOM 1729 O O . GLY A 1 230 ? -18.750 4.137 -0.703 1.00 79.69 230 GLY A O 1
ATOM 1730 N N . VAL A 1 231 ? -19.903 2.949 0.821 1.00 81.69 231 VAL A N 1
ATOM 1731 C CA . VAL A 1 231 ? -19.090 1.728 0.693 1.00 81.69 231 VAL A CA 1
ATOM 1732 C C . VAL A 1 231 ? -19.190 1.141 -0.715 1.00 81.69 231 VAL A C 1
ATOM 1734 O O . VAL A 1 231 ? -18.182 0.713 -1.275 1.00 81.69 231 VAL A O 1
ATOM 1737 N N . ALA A 1 232 ? -20.382 1.120 -1.315 1.00 87.94 232 ALA A N 1
ATOM 1738 C CA . ALA A 1 232 ? -20.558 0.601 -2.667 1.00 87.94 232 ALA A CA 1
ATOM 1739 C C . ALA A 1 232 ? -19.763 1.415 -3.699 1.00 87.94 232 ALA A C 1
ATOM 1741 O O . ALA A 1 232 ? -19.095 0.825 -4.548 1.00 87.94 232 ALA A O 1
ATOM 1742 N N . LEU A 1 233 ? -19.805 2.749 -3.611 1.00 88.75 233 LEU A N 1
ATOM 1743 C CA . LEU A 1 233 ? -19.042 3.635 -4.492 1.00 88.75 233 LEU A CA 1
ATOM 1744 C C . LEU A 1 233 ? -17.537 3.403 -4.351 1.00 88.75 233 LEU A C 1
ATOM 1746 O O . LEU A 1 233 ? -16.864 3.175 -5.352 1.00 88.75 233 LEU A O 1
ATOM 1750 N N . GLU A 1 234 ? -17.029 3.367 -3.122 1.00 77.62 234 GLU A N 1
ATOM 1751 C CA . GLU A 1 234 ? -15.603 3.172 -2.857 1.00 77.62 234 GLU A CA 1
ATOM 1752 C C . GLU A 1 234 ? -15.089 1.816 -3.358 1.00 77.62 234 GLU A C 1
ATOM 1754 O O . GLU A 1 234 ? -14.009 1.725 -3.943 1.00 77.62 234 GLU A O 1
ATOM 1759 N N . VAL A 1 235 ? -15.879 0.749 -3.195 1.00 85.69 235 VAL A N 1
ATOM 1760 C CA . VAL A 1 235 ? -15.537 -0.572 -3.743 1.00 85.69 235 VAL A CA 1
ATOM 1761 C C . VAL A 1 235 ? -15.534 -0.545 -5.271 1.00 85.69 235 VAL A C 1
ATOM 1763 O O . VAL A 1 235 ? -14.647 -1.131 -5.891 1.00 85.69 235 VAL A O 1
ATOM 1766 N N . VAL A 1 236 ? -16.503 0.125 -5.900 1.00 91.06 236 VAL A N 1
ATOM 1767 C CA . VAL A 1 236 ? -16.554 0.246 -7.363 1.00 91.06 236 VAL A CA 1
ATOM 1768 C C . VAL A 1 236 ? -15.353 1.028 -7.889 1.00 91.06 236 VAL A C 1
ATOM 1770 O O . VAL A 1 236 ? -14.727 0.579 -8.848 1.00 91.06 236 VAL A O 1
ATOM 1773 N N . GLU A 1 237 ? -14.991 2.143 -7.258 1.00 83.94 237 GLU A N 1
ATOM 1774 C CA . GLU A 1 237 ? -13.806 2.933 -7.609 1.00 83.94 237 GLU A CA 1
ATOM 1775 C C . GLU A 1 237 ? -12.531 2.094 -7.493 1.00 83.94 237 GLU A C 1
ATOM 1777 O O . GLU A 1 237 ? -11.793 1.967 -8.472 1.00 83.94 237 GLU A O 1
ATOM 1782 N N . ALA A 1 238 ? -12.340 1.407 -6.363 1.00 77.81 238 ALA A N 1
ATOM 1783 C CA . ALA A 1 238 ? -11.216 0.499 -6.148 1.00 77.81 238 ALA A CA 1
ATOM 1784 C C . ALA A 1 238 ? -11.126 -0.599 -7.227 1.00 77.81 238 ALA A C 1
ATOM 1786 O O . ALA A 1 238 ? -10.042 -0.913 -7.728 1.00 77.81 238 ALA A O 1
ATOM 1787 N N . VAL A 1 239 ? -12.264 -1.177 -7.631 1.00 85.62 239 VAL A N 1
ATOM 1788 C CA . VAL A 1 239 ? -12.319 -2.189 -8.699 1.00 85.62 239 VAL A CA 1
ATOM 1789 C C . VAL A 1 239 ? -11.974 -1.582 -10.060 1.00 85.62 239 VAL A C 1
ATOM 1791 O O . VAL A 1 239 ? -11.208 -2.182 -10.815 1.00 85.62 239 VAL A O 1
ATOM 1794 N N . VAL A 1 240 ? -12.506 -0.403 -10.390 1.00 86.00 240 VAL A N 1
ATOM 1795 C CA . VAL A 1 240 ? -12.210 0.293 -11.652 1.00 86.00 240 VAL A CA 1
ATOM 1796 C C . VAL A 1 240 ? -10.726 0.641 -11.742 1.00 86.00 240 VAL A C 1
ATOM 1798 O O . VAL A 1 240 ? -10.107 0.408 -12.785 1.00 86.00 240 VAL A O 1
ATOM 1801 N N . GLU A 1 241 ? -10.134 1.142 -10.661 1.00 76.38 241 GLU A N 1
ATOM 1802 C CA . GLU A 1 241 ? -8.705 1.436 -10.571 1.00 76.38 241 GLU A CA 1
ATOM 1803 C C . GLU A 1 241 ? -7.860 0.178 -10.765 1.00 76.38 241 GLU A C 1
ATOM 1805 O O . GLU A 1 241 ? -6.986 0.151 -11.638 1.00 76.38 241 GLU A O 1
ATOM 1810 N N . ALA A 1 242 ? -8.179 -0.895 -10.037 1.00 74.38 242 ALA A N 1
ATOM 1811 C CA . ALA A 1 242 ? -7.468 -2.164 -10.137 1.00 74.38 242 ALA A CA 1
ATOM 1812 C C . ALA A 1 242 ? -7.544 -2.765 -11.552 1.00 74.38 242 ALA A C 1
ATOM 1814 O O . ALA A 1 242 ? -6.529 -3.201 -12.102 1.00 74.38 242 ALA A O 1
ATOM 1815 N N . LEU A 1 243 ? -8.724 -2.753 -12.186 1.00 78.94 243 LEU A N 1
ATOM 1816 C CA . LEU A 1 243 ? -8.903 -3.226 -13.564 1.00 78.94 243 LEU A CA 1
ATOM 1817 C C . LEU A 1 243 ? -8.180 -2.335 -14.580 1.00 78.94 243 LEU A C 1
ATOM 1819 O O . LEU A 1 243 ? -7.715 -2.827 -15.611 1.00 78.94 243 LEU A O 1
ATOM 1823 N N . SER A 1 244 ? -8.034 -1.046 -14.280 1.00 74.62 244 SER A N 1
ATOM 1824 C CA . SER A 1 244 ? -7.271 -0.089 -15.088 1.00 74.62 244 SER A CA 1
ATOM 1825 C C . SER A 1 244 ? -5.755 -0.202 -14.892 1.00 74.62 244 SER A C 1
ATOM 1827 O O . SER A 1 244 ? -5.014 0.473 -15.598 1.00 74.62 244 SER A O 1
ATOM 1829 N N . GLY A 1 245 ? -5.285 -1.070 -13.988 1.00 61.47 245 GLY A N 1
ATOM 1830 C CA . GLY A 1 245 ? -3.863 -1.236 -13.675 1.00 61.47 245 GLY A CA 1
ATOM 1831 C C . GLY A 1 245 ? -3.304 -0.177 -12.721 1.00 61.47 245 GLY A C 1
ATOM 1832 O O . GLY A 1 245 ? -2.092 -0.107 -12.554 1.00 61.47 245 GLY A O 1
ATOM 1833 N N . LYS A 1 246 ? -4.163 0.635 -12.091 1.00 63.59 246 LYS A N 1
ATOM 1834 C CA . LYS A 1 246 ? -3.761 1.613 -11.073 1.00 63.59 246 LYS A CA 1
ATOM 1835 C C . LYS A 1 246 ? -3.598 0.934 -9.709 1.00 63.59 246 LYS A C 1
ATOM 1837 O O . LYS A 1 246 ? -4.194 -0.111 -9.437 1.00 63.59 246 LYS A O 1
ATOM 1842 N N . LEU A 1 247 ? -2.781 1.536 -8.847 1.00 57.50 247 LEU A N 1
ATOM 1843 C CA . LEU A 1 247 ? -2.630 1.121 -7.453 1.00 57.50 247 LEU A CA 1
ATOM 1844 C C . LEU A 1 247 ? -3.899 1.480 -6.674 1.00 57.50 247 LEU A C 1
ATOM 1846 O O . LEU A 1 247 ? -4.247 2.649 -6.575 1.00 57.50 247 LEU A O 1
ATOM 1850 N N . CYS A 1 248 ? -4.559 0.470 -6.111 1.00 62.41 248 CYS A N 1
ATOM 1851 C CA . CYS A 1 248 ? -5.711 0.654 -5.235 1.00 62.41 248 CYS A CA 1
ATOM 1852 C C . CYS A 1 248 ? -5.227 0.926 -3.803 1.00 62.41 248 CYS A C 1
ATOM 1854 O O . CYS A 1 248 ? -4.618 0.055 -3.176 1.00 62.41 248 CYS A O 1
ATOM 1856 N N . CYS A 1 249 ? -5.534 2.107 -3.270 1.00 52.59 249 CYS A N 1
ATOM 1857 C CA . CYS A 1 249 ? -5.173 2.530 -1.911 1.00 52.59 249 CYS A CA 1
ATOM 1858 C C . CYS A 1 249 ? -5.805 1.663 -0.805 1.00 52.59 249 CYS A C 1
ATOM 1860 O O . CYS A 1 249 ? -5.216 1.508 0.261 1.00 52.59 249 CYS A O 1
ATOM 1862 N N . ASN A 1 250 ? -6.946 1.028 -1.088 1.00 62.41 250 ASN A N 1
ATOM 1863 C CA . ASN A 1 250 ? -7.703 0.198 -0.143 1.00 62.41 250 ASN A CA 1
ATOM 1864 C C . ASN A 1 250 ? -7.412 -1.310 -0.260 1.00 62.41 250 ASN A C 1
ATOM 1866 O O . ASN A 1 250 ? -8.182 -2.149 0.215 1.00 62.41 250 ASN A O 1
ATOM 1870 N N . ALA A 1 251 ? -6.328 -1.693 -0.936 1.00 66.00 251 ALA A N 1
ATOM 1871 C CA . ALA A 1 251 ? -5.999 -3.098 -1.126 1.00 66.00 251 ALA A CA 1
ATOM 1872 C C . ALA A 1 251 ? -5.531 -3.745 0.192 1.00 66.00 251 ALA A C 1
ATOM 1874 O O . ALA A 1 251 ? -4.432 -3.500 0.677 1.00 66.00 251 ALA A O 1
ATOM 1875 N N . VAL A 1 252 ? -6.354 -4.639 0.742 1.00 62.72 252 VAL A N 1
ATOM 1876 C CA . VAL A 1 252 ? -6.094 -5.330 2.024 1.00 62.72 252 VAL A CA 1
ATOM 1877 C C . VAL A 1 252 ? -4.910 -6.302 1.987 1.00 62.72 252 VAL A C 1
ATOM 1879 O O . VAL A 1 252 ? -4.370 -6.678 3.024 1.00 62.72 252 VAL A O 1
ATOM 1882 N N . ASN A 1 253 ? -4.518 -6.741 0.794 1.00 61.72 253 ASN A N 1
ATOM 1883 C CA . ASN A 1 253 ? -3.446 -7.705 0.553 1.00 61.72 253 ASN A CA 1
ATOM 1884 C C . ASN A 1 253 ? -2.295 -7.121 -0.283 1.00 61.72 253 ASN A C 1
ATOM 1886 O O . ASN A 1 253 ? -1.473 -7.880 -0.799 1.00 61.72 253 ASN A O 1
ATOM 1890 N N . ALA A 1 254 ? -2.241 -5.797 -0.423 1.00 58.56 254 ALA A N 1
ATOM 1891 C CA . ALA A 1 254 ? -1.152 -5.077 -1.068 1.00 58.56 254 ALA A CA 1
ATOM 1892 C C . ALA A 1 254 ? -0.503 -4.114 -0.058 1.00 58.56 254 ALA A C 1
ATOM 1894 O O . ALA A 1 254 ? -1.141 -3.747 0.929 1.00 58.56 254 ALA A O 1
ATOM 1895 N N . PRO A 1 255 ? 0.760 -3.709 -0.258 1.00 56.09 255 PRO A N 1
ATOM 1896 C CA . PRO A 1 255 ? 1.374 -2.705 0.599 1.00 56.09 255 PRO A CA 1
ATOM 1897 C C . PRO A 1 255 ? 0.627 -1.371 0.473 1.00 56.09 255 PRO A C 1
ATOM 1899 O O . PRO A 1 255 ? 0.500 -0.816 -0.618 1.00 56.09 255 PRO A O 1
ATOM 1902 N N . MET A 1 256 ? 0.130 -0.873 1.607 1.00 55.53 256 MET A N 1
ATOM 1903 C CA . MET A 1 256 ? -0.476 0.450 1.715 1.00 55.53 256 MET A CA 1
ATOM 1904 C C . MET A 1 256 ? 0.649 1.469 1.881 1.00 55.53 256 MET A C 1
ATOM 1906 O O . MET A 1 256 ? 1.366 1.447 2.882 1.00 55.53 256 MET A O 1
ATOM 1910 N N . VAL A 1 257 ? 0.822 2.343 0.895 1.00 61.59 257 VAL A N 1
ATOM 1911 C CA . VAL A 1 257 ? 1.862 3.373 0.920 1.00 61.59 257 VAL A CA 1
ATOM 1912 C C . VAL A 1 257 ? 1.191 4.734 1.100 1.00 61.59 257 VAL A C 1
ATOM 1914 O O . VAL A 1 257 ? 0.320 5.067 0.294 1.00 61.59 257 VAL A O 1
ATOM 1917 N N . PRO A 1 258 ? 1.541 5.499 2.158 1.00 64.44 258 PRO A N 1
ATOM 1918 C CA . PRO A 1 258 ? 1.032 6.853 2.363 1.00 64.44 258 PRO A CA 1
ATOM 1919 C C . PRO A 1 258 ? 1.200 7.712 1.110 1.00 64.44 258 PRO A C 1
ATOM 1921 O O . PRO A 1 258 ? 2.190 7.561 0.390 1.00 64.44 258 PRO A O 1
ATOM 1924 N N . GLN A 1 259 ? 0.256 8.618 0.858 1.00 64.69 259 GLN A N 1
ATOM 1925 C CA . GLN A 1 259 ? 0.254 9.438 -0.355 1.00 64.69 259 GLN A CA 1
ATOM 1926 C C . GLN A 1 259 ? 1.546 10.257 -0.494 1.00 64.69 259 GLN A C 1
ATOM 1928 O O . GLN A 1 259 ? 2.088 10.350 -1.590 1.00 64.69 259 GLN A O 1
ATOM 1933 N N . GLU A 1 260 ? 2.095 10.762 0.612 1.00 65.69 260 GLU A N 1
ATOM 1934 C CA . GLU A 1 260 ? 3.345 11.529 0.617 1.00 65.69 260 GLU A CA 1
ATOM 1935 C C . GLU A 1 260 ? 4.528 10.683 0.123 1.00 65.69 260 GLU A C 1
ATOM 1937 O O . GLU A 1 260 ? 5.340 11.127 -0.685 1.00 65.69 260 GLU A O 1
ATOM 1942 N N . ILE A 1 261 ? 4.598 9.421 0.558 1.00 70.19 261 ILE A N 1
ATOM 1943 C CA . ILE A 1 261 ? 5.642 8.484 0.125 1.00 70.19 261 ILE A CA 1
ATOM 1944 C C . ILE A 1 261 ? 5.399 8.050 -1.326 1.00 70.19 261 ILE A C 1
ATOM 1946 O O . ILE A 1 261 ? 6.352 7.841 -2.074 1.00 70.19 261 ILE A O 1
ATOM 1950 N N . MET A 1 262 ? 4.139 7.939 -1.752 1.00 71.25 262 MET A N 1
ATOM 1951 C CA . MET A 1 262 ? 3.794 7.625 -3.139 1.00 71.25 262 MET A CA 1
ATOM 1952 C C . MET A 1 262 ? 4.264 8.719 -4.104 1.00 71.25 262 MET A C 1
ATOM 1954 O O . MET A 1 262 ? 4.821 8.401 -5.152 1.00 71.25 262 MET A O 1
ATOM 1958 N N . GLU A 1 263 ? 4.090 9.992 -3.743 1.00 74.31 263 GLU A N 1
ATOM 1959 C CA . GLU A 1 263 ? 4.584 11.130 -4.527 1.00 74.31 263 GLU A CA 1
ATOM 1960 C C . GLU A 1 263 ? 6.116 11.104 -4.649 1.00 74.31 263 GLU A C 1
ATOM 1962 O O . GLU A 1 263 ? 6.655 11.305 -5.739 1.00 74.31 263 GLU A O 1
ATOM 1967 N N . GLU A 1 264 ? 6.828 10.765 -3.569 1.00 77.12 264 GLU A N 1
ATOM 1968 C CA . GLU A 1 264 ? 8.286 10.592 -3.605 1.00 77.12 264 GLU A CA 1
ATOM 1969 C C . GLU A 1 264 ? 8.725 9.367 -4.435 1.00 77.12 264 GLU A C 1
ATOM 1971 O O . GLU A 1 264 ? 9.779 9.395 -5.077 1.00 77.12 264 GLU A O 1
ATOM 1976 N N . LEU A 1 265 ? 7.934 8.287 -4.438 1.00 78.00 265 LEU A N 1
ATOM 1977 C CA . LEU A 1 265 ? 8.237 7.034 -5.138 1.00 78.00 265 LEU A CA 1
ATOM 1978 C C . LEU A 1 265 ? 7.853 7.038 -6.618 1.00 78.00 265 LEU A C 1
ATOM 1980 O O . LEU A 1 265 ? 8.459 6.286 -7.385 1.00 78.00 265 LEU A O 1
ATOM 1984 N N . GLN A 1 266 ? 6.890 7.862 -7.040 1.00 78.44 266 GLN A N 1
ATOM 1985 C CA . GLN A 1 266 ? 6.362 7.867 -8.407 1.00 78.44 266 GLN A CA 1
ATOM 1986 C C . GLN A 1 266 ? 7.472 7.924 -9.477 1.00 78.44 266 GLN A C 1
ATOM 1988 O O . GLN A 1 266 ? 7.465 7.073 -10.371 1.00 78.44 266 GLN A O 1
ATOM 1993 N N . PRO A 1 267 ? 8.487 8.812 -9.395 1.00 83.44 267 PRO A N 1
ATOM 1994 C CA . PRO A 1 267 ? 9.555 8.854 -10.397 1.00 83.44 267 PRO A CA 1
ATOM 1995 C C . PRO A 1 267 ? 10.403 7.573 -10.438 1.00 83.44 267 PRO A C 1
ATOM 1997 O O . PRO A 1 267 ? 10.938 7.204 -11.485 1.00 83.44 267 PRO A O 1
ATOM 2000 N N . TYR A 1 268 ? 10.524 6.874 -9.307 1.00 84.38 268 TYR A N 1
ATOM 2001 C CA . TYR A 1 268 ? 11.272 5.622 -9.202 1.00 84.38 268 TYR A CA 1
ATOM 2002 C C . TYR A 1 268 ? 10.477 4.420 -9.709 1.00 84.38 268 TYR A C 1
ATOM 2004 O O . TYR A 1 268 ? 11.090 3.478 -10.201 1.00 84.38 268 TYR A O 1
ATOM 2012 N N . ILE A 1 269 ? 9.141 4.451 -9.648 1.00 80.19 269 ILE A N 1
ATOM 2013 C CA . ILE A 1 269 ? 8.287 3.445 -10.300 1.00 80.19 269 ILE A CA 1
ATOM 2014 C C . ILE A 1 269 ? 8.515 3.497 -11.813 1.00 80.19 269 ILE A C 1
ATOM 2016 O O . ILE A 1 269 ? 8.807 2.477 -12.433 1.00 80.19 269 ILE A O 1
ATOM 2020 N N . VAL A 1 270 ? 8.492 4.703 -12.381 1.00 80.88 270 VAL A N 1
ATOM 2021 C CA . VAL A 1 270 ? 8.773 4.941 -13.803 1.00 80.88 270 VAL A CA 1
ATOM 2022 C C . VAL A 1 270 ? 10.190 4.482 -14.172 1.00 80.88 270 VAL A C 1
ATOM 2024 O O . VAL A 1 270 ? 10.396 3.818 -15.188 1.00 80.88 270 VAL A O 1
ATOM 2027 N N . LEU A 1 271 ? 11.177 4.780 -13.318 1.00 85.94 271 LEU A N 1
ATOM 2028 C CA . LEU A 1 271 ? 12.545 4.293 -13.492 1.00 85.94 271 LEU A CA 1
ATOM 2029 C C . LEU A 1 271 ? 12.618 2.758 -13.463 1.00 85.94 271 LEU A C 1
ATOM 2031 O O . LEU A 1 271 ? 13.294 2.168 -14.301 1.00 85.94 271 LEU A O 1
ATOM 2035 N N . ALA A 1 272 ? 11.945 2.107 -12.514 1.00 83.88 272 ALA A N 1
ATOM 2036 C CA . ALA A 1 272 ? 11.928 0.654 -12.371 1.00 83.88 272 ALA A CA 1
ATOM 2037 C C . ALA A 1 272 ? 11.301 -0.035 -13.592 1.00 83.88 272 ALA A C 1
ATOM 2039 O O . ALA A 1 272 ? 11.816 -1.055 -14.059 1.00 83.88 272 ALA A O 1
ATOM 2040 N N . GLU A 1 273 ? 10.212 0.531 -14.121 1.00 80.25 273 GLU A N 1
ATOM 2041 C CA . GLU A 1 273 ? 9.570 0.072 -15.353 1.00 80.25 273 GLU A CA 1
ATOM 2042 C C . GLU A 1 273 ? 10.527 0.142 -16.542 1.00 80.25 273 GLU A C 1
ATOM 2044 O O . GLU A 1 273 ? 10.736 -0.857 -17.233 1.00 80.25 273 GLU A O 1
ATOM 2049 N N . GLY A 1 274 ? 11.164 1.294 -16.740 1.00 82.00 274 GLY A N 1
ATOM 2050 C CA . GLY A 1 274 ? 12.130 1.478 -17.814 1.00 82.00 274 GLY A CA 1
ATOM 2051 C C . GLY A 1 274 ? 13.352 0.576 -17.693 1.00 82.00 274 GLY A C 1
ATOM 2052 O O . GLY A 1 274 ? 13.622 -0.218 -18.584 1.00 82.00 274 GLY A O 1
ATOM 2053 N N . LEU A 1 275 ? 14.033 0.566 -16.541 1.00 86.81 275 LEU A N 1
ATOM 2054 C CA . LEU A 1 275 ? 15.181 -0.323 -16.322 1.00 86.81 275 LEU A CA 1
ATOM 2055 C C . LEU A 1 275 ? 14.828 -1.797 -16.567 1.00 86.81 275 LEU A C 1
ATOM 2057 O O . LEU A 1 275 ? 15.648 -2.541 -17.107 1.00 86.81 275 LEU A O 1
ATOM 2061 N N . GLY A 1 276 ? 13.616 -2.223 -16.201 1.00 82.75 276 GLY A N 1
ATOM 2062 C CA . GLY A 1 276 ? 13.131 -3.565 -16.500 1.00 82.75 276 GLY A CA 1
ATOM 2063 C C . GLY A 1 276 ? 12.988 -3.826 -18.002 1.00 82.75 276 GLY A C 1
ATOM 2064 O O . GLY A 1 276 ? 13.535 -4.816 -18.490 1.00 82.75 276 GLY A O 1
ATOM 2065 N N . LYS A 1 277 ? 12.329 -2.920 -18.735 1.00 80.75 277 LYS A N 1
ATOM 2066 C CA . LYS A 1 277 ? 12.151 -3.001 -20.196 1.00 80.75 277 LYS A CA 1
ATOM 2067 C C . LYS A 1 277 ? 13.485 -2.937 -20.937 1.00 80.75 277 LYS A C 1
ATOM 2069 O O . LYS A 1 277 ? 13.764 -3.800 -21.768 1.00 80.75 277 LYS A O 1
ATOM 2074 N N . ALA A 1 278 ? 14.361 -1.998 -20.581 1.00 83.56 278 ALA A N 1
ATOM 2075 C CA . ALA A 1 278 ? 15.720 -1.916 -21.103 1.00 83.56 278 ALA A CA 1
ATOM 2076 C C . ALA A 1 278 ? 16.473 -3.237 -20.897 1.00 83.56 278 ALA A C 1
ATOM 2078 O O . ALA A 1 278 ? 16.992 -3.804 -21.858 1.00 83.56 278 ALA A O 1
ATOM 2079 N N . ALA A 1 279 ? 16.480 -3.783 -19.677 1.00 84.62 279 ALA A N 1
ATOM 2080 C CA . ALA A 1 279 ? 17.174 -5.034 -19.387 1.00 84.62 279 ALA A CA 1
ATOM 2081 C C . ALA A 1 279 ? 16.621 -6.217 -20.201 1.00 84.62 279 ALA A C 1
ATOM 2083 O O . ALA A 1 279 ? 17.408 -6.971 -20.773 1.00 84.62 279 ALA A O 1
ATOM 2084 N N . VAL A 1 280 ? 15.292 -6.368 -20.285 1.00 79.94 280 VAL A N 1
ATOM 2085 C CA . VAL A 1 280 ? 14.633 -7.448 -21.044 1.00 79.94 280 VAL A CA 1
ATOM 2086 C C . VAL A 1 280 ? 14.876 -7.305 -22.546 1.00 79.94 280 VAL A C 1
ATOM 2088 O O . VAL A 1 280 ? 15.175 -8.293 -23.215 1.00 79.94 280 VAL A O 1
ATOM 2091 N N . SER A 1 281 ? 14.827 -6.083 -23.078 1.00 79.75 281 SER A N 1
ATOM 2092 C CA . SER A 1 281 ? 15.054 -5.811 -24.502 1.00 79.75 281 SER A CA 1
ATOM 2093 C C . SER A 1 281 ? 16.463 -6.183 -24.977 1.00 79.75 281 SER A C 1
ATOM 2095 O O . SER A 1 281 ? 16.664 -6.491 -26.152 1.00 79.75 281 SER A O 1
ATOM 2097 N N . LEU A 1 282 ? 17.435 -6.193 -24.059 1.00 83.19 282 LEU A N 1
ATOM 2098 C CA . LEU A 1 282 ? 18.817 -6.582 -24.322 1.00 83.19 282 LEU A CA 1
ATOM 2099 C C . LEU A 1 282 ? 19.009 -8.107 -24.302 1.00 83.19 282 LEU A C 1
ATOM 2101 O O . LEU A 1 282 ? 20.058 -8.585 -24.730 1.00 83.19 282 LEU A O 1
ATOM 2105 N N . VAL A 1 283 ? 18.024 -8.894 -23.861 1.00 78.19 283 VAL A N 1
ATOM 2106 C CA . VAL A 1 283 ? 18.096 -10.363 -23.870 1.00 78.19 283 VAL A CA 1
ATOM 2107 C C . VAL A 1 283 ? 17.829 -10.891 -25.287 1.00 78.19 283 VAL A C 1
ATOM 2109 O O . VAL A 1 283 ? 16.872 -10.487 -25.952 1.00 78.19 283 VAL A O 1
ATOM 2112 N N . ARG A 1 284 ? 18.691 -11.786 -25.796 1.00 68.62 284 ARG A N 1
ATOM 2113 C CA . ARG A 1 284 ? 18.544 -12.336 -27.160 1.00 68.62 284 ARG A CA 1
ATOM 2114 C C . ARG A 1 284 ? 17.362 -13.299 -27.269 1.00 68.62 284 ARG A C 1
ATOM 2116 O O . ARG A 1 284 ? 16.503 -13.080 -28.124 1.00 68.62 284 ARG A O 1
ATOM 2123 N N . ASP A 1 285 ? 17.289 -14.252 -26.342 1.00 56.69 285 ASP A N 1
ATOM 2124 C CA . ASP A 1 285 ? 16.254 -15.288 -26.255 1.00 56.69 285 ASP A CA 1
ATOM 2125 C C . ASP A 1 285 ? 15.333 -15.095 -25.035 1.00 56.69 285 ASP A C 1
ATOM 2127 O O . ASP A 1 285 ? 15.651 -14.372 -24.098 1.00 56.69 285 ASP A O 1
ATOM 2131 N N . HIS A 1 286 ? 14.192 -15.785 -24.987 1.00 53.00 286 HIS A N 1
ATOM 2132 C CA . HIS A 1 286 ? 13.199 -15.672 -23.903 1.00 53.00 286 HIS A CA 1
ATOM 2133 C C . HIS A 1 286 ? 13.613 -16.323 -22.558 1.00 53.00 286 HIS A C 1
ATOM 2135 O O . HIS A 1 286 ? 12.758 -16.825 -21.830 1.00 53.00 286 HIS A O 1
ATOM 2141 N N . GLY A 1 287 ? 14.905 -16.369 -22.218 1.00 56.06 287 GLY A N 1
ATOM 2142 C CA . GLY A 1 287 ? 15.420 -17.177 -21.108 1.00 56.06 287 GLY A CA 1
ATOM 2143 C C . GLY A 1 287 ? 16.331 -16.424 -20.144 1.00 56.06 287 GLY A C 1
ATOM 2144 O O . GLY A 1 287 ? 17.537 -16.360 -20.350 1.00 56.06 287 GLY A O 1
ATOM 2145 N N . PHE A 1 288 ? 15.776 -15.952 -19.030 1.00 69.69 288 PHE A N 1
ATOM 2146 C CA . PHE A 1 288 ? 16.537 -15.615 -17.826 1.00 69.69 288 PHE A CA 1
ATOM 2147 C C . PHE A 1 288 ? 15.839 -16.244 -16.622 1.00 69.69 288 PHE A C 1
ATOM 2149 O O . PHE A 1 288 ? 14.616 -16.289 -16.575 1.00 69.69 288 PHE A O 1
ATOM 2156 N N . ALA A 1 289 ? 16.602 -16.768 -15.664 1.00 65.75 289 ALA A N 1
ATOM 2157 C CA . ALA A 1 289 ? 16.043 -17.418 -14.470 1.00 65.75 289 ALA A CA 1
ATOM 2158 C C . ALA A 1 289 ? 16.164 -16.545 -13.213 1.00 65.75 289 ALA A C 1
ATOM 2160 O O . ALA A 1 289 ? 15.427 -16.727 -12.246 1.00 65.75 289 ALA A O 1
ATOM 2161 N N . ASP A 1 290 ? 17.098 -15.593 -13.227 1.00 79.56 290 ASP A N 1
ATOM 2162 C CA . ASP A 1 290 ? 17.488 -14.818 -12.056 1.00 79.56 290 ASP A CA 1
ATOM 2163 C C . ASP A 1 290 ? 17.462 -13.325 -12.364 1.00 79.56 290 ASP A C 1
ATOM 2165 O O . ASP A 1 290 ? 18.235 -12.851 -13.200 1.00 79.56 290 ASP A O 1
ATOM 2169 N N . ILE A 1 291 ? 16.641 -12.584 -11.626 1.00 83.94 291 ILE A N 1
ATOM 2170 C CA . ILE A 1 291 ? 16.582 -11.122 -11.635 1.00 83.94 291 ILE A CA 1
ATOM 2171 C C . ILE A 1 291 ? 17.177 -10.645 -10.311 1.00 83.94 291 ILE A C 1
ATOM 2173 O O . ILE A 1 291 ? 16.721 -11.051 -9.244 1.00 83.94 291 ILE A O 1
ATOM 2177 N N . ALA A 1 292 ? 18.194 -9.791 -10.364 1.00 87.31 292 ALA A N 1
ATOM 2178 C CA . ALA A 1 292 ? 18.727 -9.128 -9.182 1.00 87.31 292 ALA A CA 1
ATOM 2179 C C . ALA A 1 292 ? 18.470 -7.627 -9.287 1.00 87.31 292 ALA A C 1
ATOM 2181 O O . ALA A 1 292 ? 18.841 -7.008 -10.281 1.00 87.31 292 ALA A O 1
ATOM 2182 N N . ILE A 1 293 ? 17.843 -7.057 -8.266 1.00 87.88 293 ILE A N 1
ATOM 2183 C CA . ILE A 1 293 ? 17.524 -5.635 -8.188 1.00 87.88 293 ILE A CA 1
ATOM 2184 C C . ILE A 1 293 ? 18.269 -5.057 -6.998 1.00 87.88 293 ILE A C 1
ATOM 2186 O O . ILE A 1 293 ? 18.212 -5.606 -5.899 1.00 87.88 293 ILE A O 1
ATOM 2190 N N . THR A 1 294 ? 19.005 -3.974 -7.224 1.00 88.25 294 THR A N 1
ATOM 2191 C CA . THR A 1 294 ? 19.746 -3.295 -6.158 1.00 88.25 294 THR A CA 1
ATOM 2192 C C . THR A 1 294 ? 19.234 -1.877 -5.994 1.00 88.25 294 THR A C 1
ATOM 2194 O O . THR A 1 294 ? 19.245 -1.105 -6.955 1.00 88.25 294 THR A O 1
ATOM 2197 N N . TYR A 1 295 ? 18.834 -1.547 -4.770 1.00 87.62 295 TYR A N 1
ATOM 2198 C CA . TYR A 1 295 ? 18.382 -0.227 -4.352 1.00 87.62 295 TYR A CA 1
ATOM 2199 C C . TYR A 1 295 ? 19.483 0.431 -3.533 1.00 87.62 295 TYR A C 1
ATOM 2201 O O . TYR A 1 295 ? 19.920 -0.113 -2.521 1.00 87.62 295 TYR A O 1
ATOM 2209 N N . SER A 1 296 ? 19.948 1.592 -3.977 1.00 87.56 296 SER A N 1
ATOM 2210 C CA . SER A 1 296 ? 20.927 2.394 -3.256 1.00 87.56 296 SER A CA 1
ATOM 2211 C C . SER A 1 296 ? 20.183 3.538 -2.582 1.00 87.56 296 SER A C 1
ATOM 2213 O O . SER A 1 296 ? 19.632 4.386 -3.282 1.00 87.56 296 SER A O 1
ATOM 2215 N N . SER A 1 297 ? 20.135 3.555 -1.250 1.00 83.69 297 SER A N 1
ATOM 2216 C CA . SER A 1 297 ? 19.432 4.589 -0.483 1.00 83.69 297 SER A CA 1
ATOM 2217 C C . SER A 1 297 ? 20.332 5.191 0.599 1.00 83.69 297 SER A C 1
ATOM 2219 O O . SER A 1 297 ? 20.983 4.443 1.332 1.00 83.69 297 SER A O 1
ATOM 2221 N N . PRO A 1 298 ? 20.395 6.527 0.726 1.00 77.69 298 PRO A N 1
ATOM 2222 C CA . PRO A 1 298 ? 21.020 7.198 1.862 1.00 77.69 298 PRO A CA 1
ATOM 2223 C C . PRO A 1 298 ? 20.092 7.220 3.091 1.00 77.69 298 PRO A C 1
ATOM 2225 O O . PRO A 1 298 ? 20.543 7.522 4.198 1.00 77.69 298 PRO A O 1
ATOM 2228 N N . ARG A 1 299 ? 18.805 6.900 2.896 1.00 72.12 299 ARG A N 1
ATOM 2229 C CA . ARG A 1 299 ? 17.778 6.840 3.930 1.00 72.12 299 ARG A CA 1
ATOM 2230 C C . ARG A 1 299 ? 17.943 5.545 4.729 1.00 72.12 299 ARG A C 1
ATOM 2232 O O . ARG A 1 299 ? 18.230 4.481 4.184 1.00 72.12 299 ARG A O 1
ATOM 2239 N N . GLY A 1 300 ? 17.850 5.659 6.051 1.00 57.91 300 GLY A N 1
ATOM 2240 C CA . GLY A 1 300 ? 18.027 4.542 6.984 1.00 57.91 300 GLY A CA 1
ATOM 2241 C C . GLY A 1 300 ? 16.723 3.874 7.418 1.00 57.91 300 GLY A C 1
ATOM 2242 O O . GLY A 1 300 ? 16.752 3.088 8.363 1.00 57.91 300 GLY A O 1
ATOM 2243 N N . ASP A 1 301 ? 15.594 4.234 6.809 1.00 63.56 301 ASP A N 1
ATOM 2244 C CA . ASP A 1 301 ? 14.289 3.654 7.100 1.00 63.56 301 ASP A CA 1
ATOM 2245 C C . ASP A 1 301 ? 13.984 2.439 6.215 1.00 63.56 301 ASP A C 1
ATOM 2247 O O . ASP A 1 301 ? 14.571 2.238 5.152 1.00 63.56 301 ASP A O 1
ATOM 2251 N N . ASP A 1 302 ? 13.071 1.595 6.696 1.00 59.59 302 ASP A N 1
ATOM 2252 C CA . ASP A 1 302 ? 12.614 0.384 6.010 1.00 59.59 302 ASP A CA 1
ATOM 2253 C C . ASP A 1 302 ? 11.591 0.767 4.926 1.00 59.59 302 ASP A C 1
ATOM 2255 O O . ASP A 1 302 ? 10.392 0.515 5.045 1.00 59.59 302 ASP A O 1
ATOM 2259 N N . LEU A 1 303 ? 12.056 1.501 3.910 1.00 62.88 303 LEU A N 1
ATOM 2260 C CA . LEU A 1 303 ? 11.242 1.929 2.777 1.00 62.88 303 LEU A CA 1
ATOM 2261 C C . LEU A 1 303 ? 10.642 0.695 2.088 1.00 62.88 303 LEU A C 1
ATOM 2263 O O . LEU A 1 303 ? 11.377 -0.190 1.639 1.00 62.88 303 LEU A O 1
ATOM 2267 N N . ASP A 1 304 ? 9.313 0.652 1.946 1.00 64.56 304 ASP A N 1
ATOM 2268 C CA . ASP A 1 304 ? 8.642 -0.463 1.278 1.00 64.56 304 ASP A CA 1
ATOM 2269 C C . ASP A 1 304 ? 8.892 -0.429 -0.242 1.00 64.56 304 ASP A C 1
ATOM 2271 O O . ASP A 1 304 ? 8.129 0.106 -1.046 1.00 64.56 304 ASP A O 1
ATOM 2275 N N . THR A 1 305 ? 10.015 -1.023 -0.643 1.00 66.88 305 THR A N 1
ATOM 2276 C CA . THR A 1 305 ? 10.439 -1.154 -2.045 1.00 66.88 305 THR A CA 1
ATOM 2277 C C . THR A 1 305 ? 9.615 -2.159 -2.853 1.00 66.88 305 THR A C 1
ATOM 2279 O O . THR A 1 305 ? 9.875 -2.316 -4.046 1.00 66.88 305 THR A O 1
ATOM 2282 N N . ARG A 1 306 ? 8.585 -2.802 -2.274 1.00 64.44 306 ARG A N 1
ATOM 2283 C CA . ARG A 1 306 ? 7.702 -3.720 -3.019 1.00 64.44 306 ARG A CA 1
ATOM 2284 C C . ARG A 1 306 ? 7.044 -3.037 -4.216 1.00 64.44 306 ARG A C 1
ATOM 2286 O O . ARG A 1 306 ? 6.827 -3.700 -5.227 1.00 64.44 306 ARG A O 1
ATOM 2293 N N . LEU A 1 307 ? 6.809 -1.720 -4.138 1.00 63.84 307 LEU A N 1
ATOM 2294 C CA . LEU A 1 307 ? 6.319 -0.908 -5.261 1.00 63.84 307 LEU A CA 1
ATOM 2295 C C . LEU A 1 307 ? 7.267 -0.902 -6.474 1.00 63.84 307 LEU A C 1
ATOM 2297 O O . LEU A 1 307 ? 6.829 -0.792 -7.615 1.00 63.84 307 LEU A O 1
ATOM 2301 N N . LEU A 1 308 ? 8.569 -1.065 -6.236 1.00 71.25 308 LEU A N 1
ATOM 2302 C CA . LEU A 1 308 ? 9.634 -0.967 -7.236 1.00 71.25 308 LEU A CA 1
ATOM 2303 C C . LEU A 1 308 ? 10.099 -2.338 -7.753 1.00 71.25 308 LEU A C 1
ATOM 2305 O O . LEU A 1 308 ? 10.977 -2.408 -8.614 1.00 71.25 308 LEU A O 1
ATOM 2309 N N . ARG A 1 309 ? 9.574 -3.433 -7.193 1.00 64.12 309 ARG A N 1
ATOM 2310 C CA . ARG A 1 309 ? 10.143 -4.784 -7.306 1.00 64.12 309 ARG A CA 1
ATOM 2311 C C . ARG A 1 309 ? 10.051 -5.397 -8.704 1.00 64.12 309 ARG A C 1
ATOM 2313 O O . ARG A 1 309 ? 10.869 -6.253 -9.030 1.00 64.12 309 ARG A O 1
ATOM 2320 N N . ALA A 1 310 ? 9.057 -5.054 -9.528 1.00 54.88 310 ALA A N 1
ATOM 2321 C CA . ALA A 1 310 ? 8.779 -5.926 -10.679 1.00 54.88 310 ALA A CA 1
ATOM 2322 C C . ALA A 1 310 ? 7.958 -5.354 -11.844 1.00 54.88 310 ALA A C 1
ATOM 2324 O O . ALA A 1 310 ? 7.577 -6.124 -12.727 1.00 54.88 310 ALA A O 1
ATOM 2325 N N . MET A 1 311 ? 7.693 -4.049 -11.896 1.00 59.03 311 MET A N 1
ATOM 2326 C CA . MET A 1 311 ? 6.755 -3.524 -12.899 1.00 59.03 311 MET A CA 1
ATOM 2327 C C . MET A 1 311 ? 7.308 -3.547 -14.340 1.00 59.03 311 MET A C 1
ATOM 2329 O O . MET A 1 311 ? 6.545 -3.773 -15.266 1.00 59.03 311 MET A O 1
ATOM 2333 N N . GLY A 1 312 ? 8.626 -3.452 -14.563 1.00 55.59 312 GLY A N 1
ATOM 2334 C CA . GLY A 1 312 ? 9.187 -3.436 -15.930 1.00 55.59 312 GLY A CA 1
ATOM 2335 C C . GLY A 1 312 ? 9.564 -4.791 -16.534 1.00 55.59 312 GLY A C 1
ATOM 2336 O O . GLY A 1 312 ? 9.450 -4.994 -17.736 1.00 55.59 312 GLY A O 1
ATOM 2337 N N . VAL A 1 313 ? 10.040 -5.735 -15.714 1.00 62.22 313 VAL A N 1
ATOM 2338 C CA . VAL A 1 313 ? 10.645 -6.991 -16.211 1.00 62.22 313 VAL A CA 1
ATOM 2339 C C . VAL A 1 313 ? 9.590 -8.029 -16.598 1.00 62.22 313 VAL A C 1
ATOM 2341 O O . VAL A 1 313 ? 9.826 -8.857 -17.474 1.00 62.22 313 VAL A O 1
ATOM 2344 N N . LEU A 1 314 ? 8.436 -8.024 -15.924 1.00 60.66 314 LEU A N 1
ATOM 2345 C CA . LEU A 1 314 ? 7.410 -9.053 -16.090 1.00 60.66 314 LEU A CA 1
ATOM 2346 C C . LEU A 1 314 ? 6.385 -8.722 -17.183 1.00 60.66 314 LEU A C 1
ATOM 2348 O O . LEU A 1 314 ? 5.748 -9.653 -17.670 1.00 60.66 314 LEU A O 1
ATOM 2352 N N . GLU A 1 315 ? 6.211 -7.450 -17.563 1.00 63.53 315 GLU A N 1
ATOM 2353 C CA . GLU A 1 315 ? 5.230 -7.031 -18.580 1.00 63.53 315 GLU A CA 1
ATOM 2354 C C . GLU A 1 315 ? 5.526 -7.656 -19.948 1.00 63.53 315 GLU A C 1
ATOM 2356 O O . GLU A 1 315 ? 4.668 -8.332 -20.510 1.00 63.53 315 GLU A O 1
ATOM 2361 N N . ASP A 1 316 ? 6.758 -7.523 -20.443 1.00 59.16 316 ASP A N 1
ATOM 2362 C CA . ASP A 1 316 ? 7.135 -7.984 -21.791 1.00 59.16 316 ASP A CA 1
ATOM 2363 C C . ASP A 1 316 ? 7.136 -9.512 -21.942 1.00 59.16 316 ASP A C 1
ATOM 2365 O O . ASP A 1 316 ? 7.072 -10.048 -23.049 1.00 59.16 316 ASP A O 1
ATOM 2369 N N . ILE A 1 317 ? 7.193 -10.237 -20.824 1.00 57.34 317 ILE A N 1
ATOM 2370 C CA . ILE A 1 317 ? 7.190 -11.704 -20.798 1.00 57.34 317 ILE A CA 1
ATOM 2371 C C . ILE A 1 317 ? 5.855 -12.284 -20.316 1.00 57.34 317 ILE A C 1
ATOM 2373 O O . ILE A 1 317 ? 5.739 -13.504 -20.150 1.00 57.34 317 ILE A O 1
ATOM 2377 N N . SER A 1 318 ? 4.843 -11.441 -20.071 1.00 54.12 318 SER A N 1
ATOM 2378 C CA . SER A 1 318 ? 3.540 -11.848 -19.550 1.00 54.12 318 SER A CA 1
ATOM 2379 C C . SER A 1 318 ? 2.379 -11.393 -20.424 1.00 54.12 318 SER A C 1
ATOM 2381 O O . SER A 1 318 ? 2.236 -10.231 -20.764 1.00 54.12 318 SER A O 1
ATOM 2383 N N . THR A 1 319 ? 1.463 -12.318 -20.714 1.00 47.03 319 THR A N 1
ATOM 2384 C CA . THR A 1 319 ? 0.170 -12.001 -21.339 1.00 47.03 319 THR A CA 1
ATOM 2385 C C . THR A 1 319 ? -0.845 -11.418 -20.350 1.00 47.03 319 THR A C 1
ATOM 2387 O O . THR A 1 319 ? -1.850 -10.849 -20.766 1.00 47.03 319 THR A O 1
ATOM 2390 N N . ALA A 1 320 ? -0.609 -11.570 -19.042 1.00 46.97 320 ALA A N 1
ATOM 2391 C CA . ALA A 1 320 ? -1.430 -10.985 -17.986 1.00 46.97 320 ALA A CA 1
ATOM 2392 C C . ALA A 1 320 ? -0.867 -9.620 -17.570 1.00 46.97 320 ALA A C 1
ATOM 2394 O O . ALA A 1 320 ? 0.350 -9.507 -17.406 1.00 46.97 320 ALA A O 1
ATOM 2395 N N . ARG A 1 321 ? -1.747 -8.631 -17.333 1.00 55.88 321 ARG A N 1
ATOM 2396 C CA . ARG A 1 321 ? -1.362 -7.334 -16.748 1.00 55.88 321 ARG A CA 1
ATOM 2397 C C . ARG A 1 321 ? -0.661 -7.569 -15.413 1.00 55.88 321 ARG A C 1
ATOM 2399 O O . ARG A 1 321 ? -1.228 -8.200 -14.515 1.00 55.88 321 ARG A O 1
ATOM 2406 N N . VAL A 1 322 ? 0.568 -7.084 -15.312 1.00 56.03 322 VAL A N 1
ATOM 2407 C CA . VAL A 1 322 ? 1.375 -7.172 -14.098 1.00 56.03 322 VAL A CA 1
ATOM 2408 C C . VAL A 1 322 ? 0.997 -6.003 -13.196 1.00 56.03 322 VAL A C 1
ATOM 2410 O O . VAL A 1 322 ? 0.869 -4.876 -13.654 1.00 56.03 322 VAL A O 1
ATOM 2413 N N . ASN A 1 323 ? 0.775 -6.282 -11.920 1.00 57.62 323 ASN A N 1
ATOM 2414 C CA . ASN A 1 323 ? 0.570 -5.293 -10.875 1.00 57.62 323 ASN A CA 1
ATOM 2415 C C . ASN A 1 323 ? 1.302 -5.737 -9.606 1.00 57.62 323 ASN A C 1
ATOM 2417 O O . ASN A 1 323 ? 1.811 -6.856 -9.516 1.00 57.62 323 ASN A O 1
ATOM 2421 N N . LEU A 1 324 ? 1.327 -4.876 -8.593 1.00 56.06 324 LEU A N 1
ATOM 2422 C CA . LEU A 1 324 ? 2.111 -5.129 -7.388 1.00 56.06 324 LEU A CA 1
ATOM 2423 C C . LEU A 1 324 ? 1.725 -6.386 -6.604 1.00 56.06 324 LEU A C 1
ATOM 2425 O O . LEU A 1 324 ? 2.554 -6.976 -5.917 1.00 56.06 324 LEU A O 1
ATOM 2429 N N . VAL A 1 325 ? 0.458 -6.782 -6.698 1.00 56.97 325 VAL A N 1
ATOM 2430 C CA . VAL A 1 325 ? -0.095 -7.921 -5.964 1.00 56.97 325 VAL A CA 1
ATOM 2431 C C . VAL A 1 325 ? 0.241 -9.227 -6.676 1.00 56.97 325 VAL A C 1
ATOM 2433 O O . VAL A 1 325 ? 0.540 -10.233 -6.035 1.00 56.97 325 VAL A O 1
ATOM 2436 N N . ASN A 1 326 ? 0.196 -9.228 -8.012 1.00 57.62 326 ASN A N 1
ATOM 2437 C CA . ASN A 1 326 ? 0.382 -10.436 -8.806 1.00 57.62 326 ASN A CA 1
ATOM 2438 C C . ASN A 1 326 ? 1.814 -10.625 -9.328 1.00 57.62 326 ASN A C 1
ATOM 2440 O O . ASN A 1 326 ? 2.138 -11.738 -9.734 1.00 57.62 326 ASN A O 1
ATOM 2444 N N . ALA A 1 327 ? 2.677 -9.606 -9.289 1.00 65.50 327 ALA A N 1
ATOM 2445 C CA . ALA A 1 327 ? 4.025 -9.673 -9.846 1.00 65.50 327 ALA A CA 1
ATOM 2446 C C . ALA A 1 327 ? 4.862 -10.817 -9.247 1.00 65.50 327 ALA A C 1
ATOM 2448 O O . ALA A 1 327 ? 5.421 -11.630 -9.983 1.00 65.50 327 ALA A O 1
ATOM 2449 N N . ASP A 1 328 ? 4.873 -10.953 -7.918 1.00 66.94 328 ASP A N 1
ATOM 2450 C CA . ASP A 1 328 ? 5.594 -12.034 -7.233 1.00 66.94 328 ASP A CA 1
ATOM 2451 C C . ASP A 1 328 ? 5.039 -13.421 -7.586 1.00 66.94 328 ASP A C 1
ATOM 2453 O O . ASP A 1 328 ? 5.791 -14.385 -7.762 1.00 66.94 328 ASP A O 1
ATOM 2457 N N . LEU A 1 329 ? 3.715 -13.533 -7.711 1.00 68.00 329 LEU A N 1
ATOM 2458 C CA . LEU A 1 329 ? 3.053 -14.780 -8.081 1.00 68.00 329 LEU A CA 1
ATOM 2459 C C . LEU A 1 329 ? 3.353 -15.155 -9.541 1.00 68.00 329 LEU A C 1
ATOM 2461 O O . LEU A 1 329 ? 3.663 -16.310 -9.830 1.00 68.00 329 LEU A O 1
ATOM 2465 N N . LEU A 1 330 ? 3.311 -14.182 -10.453 1.00 67.12 330 LEU A N 1
ATOM 2466 C CA . LEU A 1 330 ? 3.624 -14.355 -11.872 1.00 67.12 330 LEU A CA 1
ATOM 2467 C C . LEU A 1 330 ? 5.089 -14.747 -12.080 1.00 67.12 330 LEU A C 1
ATOM 2469 O O . LEU A 1 330 ? 5.367 -15.665 -12.855 1.00 67.12 330 LEU A O 1
ATOM 2473 N N . ALA A 1 331 ? 6.013 -14.107 -11.359 1.00 67.31 331 ALA A N 1
ATOM 2474 C CA . ALA A 1 331 ? 7.430 -14.452 -11.381 1.00 67.31 331 ALA A CA 1
ATOM 2475 C C . ALA A 1 331 ? 7.657 -15.904 -10.933 1.00 67.31 331 ALA A C 1
ATOM 2477 O O . ALA A 1 331 ? 8.284 -16.685 -11.653 1.00 67.31 331 ALA A O 1
ATOM 2478 N N . ARG A 1 332 ? 7.067 -16.305 -9.796 1.00 69.31 332 ARG A N 1
ATOM 2479 C CA . ARG A 1 332 ? 7.157 -17.680 -9.272 1.00 69.31 332 ARG A CA 1
ATOM 2480 C C . ARG A 1 332 ? 6.572 -18.714 -10.231 1.00 69.31 332 ARG A C 1
ATOM 2482 O O . ARG A 1 332 ? 7.209 -19.737 -10.464 1.00 69.31 332 ARG A O 1
ATOM 2489 N N . ASN A 1 333 ? 5.409 -18.441 -10.824 1.00 65.31 333 ASN A N 1
ATOM 2490 C CA . ASN A 1 333 ? 4.767 -19.342 -11.788 1.00 65.31 333 ASN A CA 1
ATOM 2491 C C . ASN A 1 333 ? 5.609 -19.558 -13.056 1.00 65.31 333 ASN A C 1
ATOM 2493 O O . ASN A 1 333 ? 5.486 -20.598 -13.698 1.00 65.31 333 ASN A O 1
ATOM 2497 N N . ARG A 1 334 ? 6.481 -18.603 -13.403 1.00 65.81 334 ARG A N 1
ATOM 2498 C CA . ARG A 1 334 ? 7.441 -18.719 -14.512 1.00 65.81 334 ARG A CA 1
ATOM 2499 C C . ARG A 1 334 ? 8.820 -19.236 -14.098 1.00 65.81 334 ARG A C 1
ATOM 2501 O O . ARG A 1 334 ? 9.709 -19.313 -14.938 1.00 65.81 334 ARG A O 1
ATOM 2508 N N . GLY A 1 335 ? 9.014 -19.595 -12.828 1.00 65.38 335 GLY A N 1
ATOM 2509 C CA . GLY A 1 335 ? 10.307 -20.054 -12.320 1.00 65.38 335 GLY A CA 1
ATOM 2510 C C . GLY A 1 335 ? 11.369 -18.953 -12.222 1.00 65.38 335 GLY A C 1
ATOM 2511 O O . GLY A 1 335 ? 12.552 -19.268 -12.114 1.00 65.38 335 GLY A O 1
ATOM 2512 N N . LEU A 1 336 ? 10.966 -17.677 -12.244 1.00 73.94 336 LEU A N 1
ATOM 2513 C CA . LEU A 1 336 ? 11.863 -16.537 -12.069 1.00 73.94 336 LEU A CA 1
ATOM 2514 C C . LEU A 1 336 ? 12.160 -16.324 -10.586 1.00 73.94 336 LEU A C 1
ATOM 2516 O O . LEU A 1 336 ? 11.253 -16.239 -9.755 1.00 73.94 336 LEU A O 1
ATOM 2520 N N . ARG A 1 337 ? 13.443 -16.190 -10.252 1.00 76.69 337 ARG A N 1
ATOM 2521 C CA . ARG A 1 337 ? 13.899 -15.833 -8.908 1.00 76.69 337 ARG A CA 1
ATOM 2522 C C . ARG A 1 337 ? 14.260 -14.355 -8.881 1.00 76.69 337 ARG A C 1
ATOM 2524 O O . ARG A 1 337 ? 15.231 -13.941 -9.511 1.00 76.69 337 ARG A O 1
ATOM 2531 N N . ILE A 1 338 ? 13.480 -13.572 -8.142 1.00 79.44 338 ILE A N 1
ATOM 2532 C CA . ILE A 1 338 ? 13.762 -12.157 -7.885 1.00 79.44 338 ILE A CA 1
ATOM 2533 C C . ILE A 1 338 ? 14.553 -12.058 -6.579 1.00 79.44 338 ILE A C 1
ATOM 2535 O O . ILE A 1 338 ? 14.116 -12.561 -5.542 1.00 79.44 338 ILE A O 1
ATOM 2539 N N . LYS A 1 339 ? 15.729 -11.430 -6.634 1.00 83.81 339 LYS A N 1
ATOM 2540 C CA . LYS A 1 339 ? 16.572 -11.126 -5.476 1.00 83.81 339 LYS A CA 1
ATOM 2541 C C . LYS A 1 339 ? 16.724 -9.619 -5.338 1.00 83.81 339 LYS A C 1
ATOM 2543 O O . LYS A 1 339 ? 17.171 -8.961 -6.271 1.00 83.81 339 LYS A O 1
ATOM 2548 N N . GLU A 1 340 ? 16.433 -9.101 -4.156 1.00 81.44 340 GLU A N 1
ATOM 2549 C CA . GLU A 1 340 ? 16.632 -7.691 -3.829 1.00 81.44 340 GLU A CA 1
ATOM 2550 C C . GLU A 1 340 ? 17.855 -7.508 -2.942 1.00 81.44 340 GLU A C 1
ATOM 2552 O O . GLU A 1 340 ? 18.180 -8.361 -2.109 1.00 81.44 340 GLU A O 1
ATOM 2557 N N . VAL A 1 341 ? 18.545 -6.393 -3.149 1.00 83.12 341 VAL A N 1
ATOM 2558 C CA . VAL A 1 341 ? 19.679 -5.970 -2.338 1.00 83.12 341 VAL A CA 1
ATOM 2559 C C . VAL A 1 341 ? 19.518 -4.489 -2.025 1.00 83.12 341 VAL A C 1
ATOM 2561 O O . VAL A 1 341 ? 19.492 -3.657 -2.929 1.00 83.12 341 VAL A O 1
ATOM 2564 N N . HIS A 1 342 ? 19.455 -4.152 -0.742 1.00 82.44 342 HIS A N 1
ATOM 2565 C CA . HIS A 1 342 ? 19.431 -2.769 -0.275 1.00 82.44 342 HIS A CA 1
ATOM 2566 C C . HIS A 1 342 ? 20.832 -2.375 0.175 1.00 82.44 342 HIS A C 1
ATOM 2568 O O . HIS A 1 342 ? 21.435 -3.024 1.032 1.00 82.44 342 HIS A O 1
ATOM 2574 N N . VAL A 1 343 ? 21.371 -1.326 -0.438 1.00 83.94 343 VAL A N 1
ATOM 2575 C CA . VAL A 1 343 ? 22.699 -0.791 -0.146 1.00 83.94 343 VAL A CA 1
ATOM 2576 C C . VAL A 1 343 ? 22.531 0.590 0.461 1.00 83.94 343 VAL A C 1
ATOM 2578 O O . VAL A 1 343 ? 21.956 1.486 -0.154 1.00 83.94 343 VAL A O 1
ATOM 2581 N N . ARG A 1 344 ? 23.078 0.773 1.662 1.00 80.19 344 ARG A N 1
ATOM 2582 C CA . ARG A 1 344 ? 23.116 2.084 2.303 1.00 80.19 344 ARG A CA 1
ATOM 2583 C C . ARG A 1 344 ? 24.186 2.951 1.641 1.00 80.19 344 ARG A C 1
ATOM 2585 O O . ARG A 1 344 ? 25.372 2.628 1.705 1.00 80.19 344 ARG A O 1
ATOM 2592 N N . SER A 1 345 ? 23.774 4.046 1.013 1.00 74.00 345 SER A N 1
ATOM 2593 C CA . SER A 1 345 ? 24.650 4.974 0.298 1.00 74.00 345 SER A CA 1
ATOM 2594 C C . SER A 1 345 ? 24.842 6.267 1.087 1.00 74.00 345 SER A C 1
ATOM 2596 O O . SER A 1 345 ? 24.271 7.295 0.744 1.00 74.00 345 SER A O 1
ATOM 2598 N N . GLY A 1 346 ? 25.642 6.215 2.152 1.00 73.44 346 GLY A N 1
ATOM 2599 C CA . GLY A 1 346 ? 25.902 7.380 3.006 1.00 73.44 346 GLY A CA 1
ATOM 2600 C C . GLY A 1 346 ? 24.708 7.771 3.882 1.00 73.44 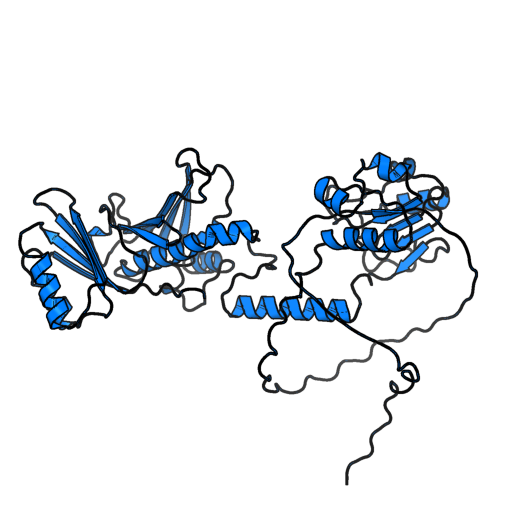346 GLY A C 1
ATOM 2601 O O . GLY A 1 346 ? 23.893 6.915 4.225 1.00 73.44 346 GLY A O 1
ATOM 2602 N N . ASP A 1 347 ? 24.646 9.055 4.245 1.00 69.12 347 ASP A N 1
ATOM 2603 C CA . ASP A 1 347 ? 23.589 9.648 5.070 1.00 69.12 347 ASP A CA 1
ATOM 2604 C C . ASP A 1 347 ? 22.922 10.804 4.303 1.00 69.12 347 ASP A C 1
ATOM 2606 O O . ASP A 1 347 ? 23.606 11.692 3.790 1.00 69.12 347 ASP A O 1
ATOM 2610 N N . GLY A 1 348 ? 21.590 10.795 4.211 1.00 66.94 348 GLY A N 1
ATOM 2611 C CA . GLY A 1 348 ? 20.816 11.780 3.449 1.00 66.94 348 GLY A CA 1
ATOM 2612 C C . GLY A 1 348 ? 19.307 11.522 3.505 1.00 66.94 348 GLY A C 1
ATOM 2613 O O . GLY A 1 348 ? 18.870 10.479 3.983 1.00 66.94 348 GLY A O 1
ATOM 2614 N N . GLY A 1 349 ? 18.512 12.493 3.045 1.00 66.31 349 GLY A N 1
ATOM 2615 C CA . GLY A 1 349 ? 17.041 12.432 3.077 1.00 66.31 349 GLY A CA 1
ATOM 2616 C C . GLY A 1 349 ? 16.378 11.913 1.795 1.00 66.31 349 GLY A C 1
ATOM 2617 O O . GLY A 1 349 ? 15.163 11.751 1.771 1.00 66.31 349 GLY A O 1
ATOM 2618 N N . GLU A 1 350 ? 17.145 11.675 0.729 1.00 71.62 350 GLU A N 1
ATOM 2619 C CA . GLU A 1 350 ? 16.613 11.179 -0.546 1.00 71.62 350 GLU A CA 1
ATOM 2620 C C . GLU A 1 350 ? 16.142 9.724 -0.430 1.00 71.62 350 GLU A C 1
ATOM 2622 O O . GLU A 1 350 ? 16.784 8.906 0.226 1.00 71.62 350 GLU A O 1
ATOM 2627 N N . VAL A 1 351 ? 15.046 9.387 -1.114 1.00 75.00 351 VAL A N 1
ATOM 2628 C CA . VAL A 1 351 ? 14.463 8.036 -1.091 1.00 75.00 351 VAL A CA 1
ATOM 2629 C C . VAL A 1 351 ? 15.400 6.999 -1.716 1.00 75.00 351 VAL A C 1
ATOM 2631 O O . VAL A 1 351 ? 15.668 5.962 -1.109 1.00 75.00 351 VAL A O 1
ATOM 2634 N N . LEU A 1 352 ? 15.948 7.283 -2.900 1.00 80.25 352 LEU A N 1
ATOM 2635 C CA . LEU A 1 352 ? 16.935 6.445 -3.581 1.00 80.25 352 LEU A CA 1
ATOM 2636 C C . LEU A 1 352 ? 17.956 7.319 -4.312 1.00 80.25 352 LEU A C 1
ATOM 2638 O O . LEU A 1 352 ? 17.592 8.240 -5.030 1.00 80.25 352 LEU A O 1
ATOM 2642 N N . THR A 1 353 ? 19.238 6.980 -4.207 1.00 86.69 353 THR A N 1
ATOM 2643 C CA . THR A 1 353 ? 20.295 7.589 -5.032 1.00 86.69 353 THR A CA 1
ATOM 2644 C C . THR A 1 353 ? 20.396 6.926 -6.401 1.00 86.69 353 THR A C 1
ATOM 2646 O O . THR A 1 353 ? 20.677 7.581 -7.403 1.00 86.69 353 THR A O 1
ATOM 2649 N N . SER A 1 354 ? 20.193 5.607 -6.465 1.00 89.31 354 SER A N 1
ATOM 2650 C CA . SER A 1 354 ? 20.156 4.865 -7.726 1.00 89.31 354 SER A CA 1
ATOM 2651 C C . SER A 1 354 ? 19.459 3.515 -7.580 1.00 89.31 354 SER A C 1
ATOM 2653 O O . SER A 1 354 ? 19.348 2.961 -6.484 1.00 89.31 354 SER A O 1
ATOM 2655 N N . MET A 1 355 ? 19.034 2.971 -8.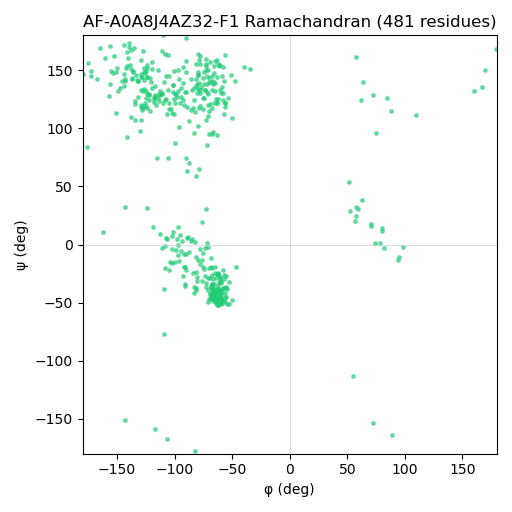716 1.00 90.56 355 MET A N 1
ATOM 2656 C CA . MET A 1 355 ? 18.478 1.630 -8.846 1.00 90.56 355 MET A CA 1
ATOM 2657 C C . MET A 1 355 ? 19.213 0.893 -9.964 1.00 90.56 355 MET A C 1
ATOM 2659 O O . MET A 1 355 ? 19.586 1.497 -10.969 1.00 90.56 355 MET A O 1
ATOM 2663 N N . SER A 1 356 ? 19.433 -0.411 -9.809 1.00 90.81 356 SER A N 1
ATOM 2664 C CA . SER A 1 356 ? 19.968 -1.245 -10.890 1.00 90.81 356 SER A CA 1
ATOM 2665 C C . SER A 1 356 ? 19.241 -2.572 -11.014 1.00 90.81 356 SER A C 1
ATOM 2667 O O . SER A 1 356 ? 18.768 -3.122 -10.019 1.00 90.81 356 SER A O 1
ATOM 2669 N N . VAL A 1 357 ? 19.183 -3.077 -12.244 1.00 90.06 357 VAL A N 1
ATOM 2670 C CA . VAL A 1 357 ? 18.593 -4.364 -12.610 1.00 90.06 357 VAL A CA 1
ATOM 2671 C C . VAL A 1 357 ? 19.668 -5.201 -13.293 1.00 90.06 357 VAL A C 1
ATOM 2673 O O . VAL A 1 357 ? 20.338 -4.743 -14.219 1.00 90.06 357 VAL A O 1
ATOM 2676 N N . ALA A 1 358 ? 19.836 -6.436 -12.824 1.00 89.69 358 ALA A N 1
ATOM 2677 C CA . ALA A 1 358 ? 20.799 -7.387 -13.355 1.00 89.69 358 ALA A CA 1
ATOM 2678 C C . ALA A 1 358 ? 20.132 -8.728 -13.691 1.00 89.69 358 ALA A C 1
ATOM 2680 O O . ALA A 1 358 ? 19.692 -9.455 -12.791 1.00 89.69 358 ALA A O 1
ATOM 2681 N N . LEU A 1 359 ? 20.118 -9.103 -14.969 1.00 85.75 359 LEU A N 1
ATOM 2682 C CA . LEU A 1 359 ? 19.521 -10.349 -15.458 1.00 85.75 359 LEU A CA 1
ATOM 2683 C C . LEU A 1 359 ? 20.589 -11.419 -15.697 1.00 85.75 359 LEU A C 1
ATOM 2685 O O . LEU A 1 359 ? 21.591 -11.183 -16.372 1.00 85.75 359 LEU A O 1
ATOM 2689 N N . GLY A 1 360 ? 20.365 -12.612 -15.147 1.00 79.75 360 GLY A N 1
ATOM 2690 C CA . GLY A 1 360 ? 21.188 -13.789 -15.414 1.00 79.75 360 GLY A CA 1
ATOM 2691 C C . GLY A 1 360 ? 20.740 -14.456 -16.709 1.00 79.75 360 GLY A C 1
ATOM 2692 O O . GLY A 1 360 ? 19.789 -15.236 -16.685 1.00 79.75 360 GLY A O 1
ATOM 2693 N N . THR A 1 361 ? 21.413 -14.140 -17.814 1.00 70.31 361 THR A N 1
ATOM 2694 C CA . THR A 1 361 ? 21.203 -14.756 -19.133 1.00 70.31 361 THR A CA 1
ATOM 2695 C C . THR A 1 361 ? 22.524 -15.288 -19.687 1.00 70.31 361 THR A C 1
ATOM 2697 O O . THR A 1 361 ? 23.588 -14.755 -19.376 1.00 70.31 361 THR A O 1
ATOM 2700 N N . ASN A 1 362 ? 22.443 -16.324 -20.522 1.00 59.44 362 ASN A N 1
ATOM 2701 C CA . ASN A 1 362 ? 23.586 -16.878 -21.248 1.00 59.44 362 ASN A CA 1
ATOM 2702 C C . ASN A 1 362 ? 23.789 -16.222 -22.627 1.00 59.44 362 ASN A C 1
ATOM 2704 O O . ASN A 1 362 ? 24.789 -16.510 -23.280 1.00 59.44 362 ASN A O 1
ATOM 2708 N N . ASP A 1 363 ? 22.855 -15.371 -23.076 1.00 70.94 363 ASP A N 1
ATOM 2709 C CA . ASP A 1 363 ? 22.906 -14.744 -24.401 1.00 70.94 363 ASP A CA 1
ATOM 2710 C C . ASP A 1 363 ? 22.260 -13.342 -24.423 1.00 70.94 363 ASP A C 1
ATOM 2712 O O . ASP A 1 363 ? 21.147 -13.128 -23.925 1.00 70.94 363 ASP A O 1
ATOM 2716 N N . SER A 1 364 ? 22.971 -12.374 -25.008 1.00 80.50 364 SER A N 1
ATOM 2717 C CA . SER A 1 364 ? 22.599 -10.954 -25.081 1.00 80.50 364 SER A CA 1
ATOM 2718 C C . SER A 1 364 ? 22.512 -10.488 -26.538 1.00 80.50 364 SER A C 1
ATOM 2720 O O . SER A 1 364 ? 23.316 -10.873 -27.393 1.00 80.50 364 SER A O 1
ATOM 2722 N N . ARG A 1 365 ? 21.551 -9.610 -26.846 1.00 80.25 365 ARG A N 1
ATOM 2723 C CA . ARG A 1 365 ? 21.482 -8.900 -28.140 1.00 80.25 365 ARG A CA 1
ATOM 2724 C C . ARG A 1 365 ? 22.631 -7.918 -28.305 1.00 80.25 365 ARG A C 1
ATOM 2726 O O . ARG A 1 365 ? 23.023 -7.638 -29.432 1.00 80.25 365 ARG A O 1
ATOM 2733 N N . PHE A 1 366 ? 23.174 -7.437 -27.190 1.00 85.00 366 PHE A N 1
ATOM 2734 C CA . PHE A 1 366 ? 24.242 -6.453 -27.155 1.00 85.00 366 PHE A CA 1
ATOM 2735 C C . PHE A 1 366 ? 25.313 -6.879 -26.153 1.00 85.00 366 PHE A C 1
ATOM 2737 O O . PHE A 1 366 ? 25.104 -6.851 -24.935 1.00 85.00 366 PHE A O 1
ATOM 2744 N N . SER A 1 367 ? 26.462 -7.323 -26.657 1.00 85.75 367 SER A N 1
ATOM 2745 C CA . SER A 1 367 ? 27.501 -7.941 -25.825 1.00 85.75 367 SER A CA 1
ATOM 2746 C C . SER A 1 367 ? 28.055 -6.990 -24.762 1.00 85.75 367 SER A C 1
ATOM 2748 O O . SER A 1 367 ? 28.357 -7.424 -23.651 1.00 85.75 367 SER A O 1
ATOM 2750 N N . ALA A 1 368 ? 28.111 -5.685 -25.042 1.00 85.81 368 ALA A N 1
ATOM 2751 C CA . ALA A 1 368 ? 28.594 -4.708 -24.068 1.00 85.81 368 ALA A CA 1
ATOM 2752 C C . ALA A 1 368 ? 27.614 -4.376 -22.926 1.00 85.81 368 ALA A C 1
ATOM 2754 O O . ALA A 1 368 ? 28.021 -3.717 -21.968 1.00 85.81 368 ALA A O 1
ATOM 2755 N N . ALA A 1 369 ? 26.369 -4.866 -22.977 1.00 84.88 369 ALA A N 1
ATOM 2756 C CA . ALA A 1 369 ? 25.443 -4.788 -21.844 1.00 84.88 369 ALA A CA 1
ATOM 2757 C C . ALA A 1 369 ? 25.751 -5.810 -20.736 1.00 84.88 369 ALA A C 1
ATOM 2759 O O . ALA A 1 369 ? 25.211 -5.697 -19.634 1.00 84.88 369 ALA A O 1
ATOM 2760 N N . VAL A 1 370 ? 26.608 -6.797 -21.015 1.00 86.00 370 VAL A N 1
ATOM 2761 C CA . VAL A 1 370 ? 27.020 -7.811 -20.043 1.00 86.00 370 VAL A CA 1
ATOM 2762 C C . VAL A 1 370 ? 28.154 -7.266 -19.174 1.00 86.00 370 VAL A C 1
ATOM 2764 O O . VAL A 1 370 ? 29.192 -6.814 -19.665 1.00 86.00 370 VAL A O 1
ATOM 2767 N N . ASP A 1 371 ? 27.957 -7.293 -17.861 1.00 82.31 371 ASP A N 1
ATOM 2768 C CA . ASP A 1 371 ? 28.935 -6.831 -16.885 1.00 82.31 371 ASP A CA 1
ATOM 2769 C C . ASP A 1 371 ? 30.015 -7.892 -16.578 1.00 82.31 371 ASP A C 1
ATOM 2771 O O . ASP A 1 371 ? 30.057 -9.000 -17.124 1.00 82.31 371 ASP A O 1
ATOM 2775 N N . ARG A 1 372 ? 30.922 -7.566 -15.650 1.00 80.25 372 ARG A N 1
ATOM 2776 C CA . ARG A 1 372 ? 31.970 -8.500 -15.198 1.00 80.25 372 ARG A CA 1
ATOM 2777 C C . ARG A 1 372 ? 31.426 -9.735 -14.477 1.00 80.25 372 ARG A C 1
ATOM 2779 O O . ARG A 1 372 ? 32.149 -10.722 -14.378 1.00 80.25 372 ARG A O 1
ATOM 2786 N N . THR A 1 373 ? 30.191 -9.693 -13.979 1.00 80.81 373 THR A N 1
ATOM 2787 C CA . THR A 1 373 ? 29.532 -10.826 -13.317 1.00 80.81 373 THR A CA 1
ATOM 2788 C C . THR A 1 373 ? 28.788 -11.737 -14.293 1.00 80.81 373 THR A C 1
ATOM 2790 O O . THR A 1 373 ? 28.157 -12.696 -13.855 1.00 80.81 373 THR A O 1
ATOM 2793 N N . GLN A 1 374 ? 28.925 -11.491 -15.605 1.00 83.12 374 GLN A N 1
ATOM 2794 C CA . GLN A 1 374 ? 28.244 -12.226 -16.674 1.00 83.12 374 GLN A CA 1
ATOM 2795 C C . GLN A 1 374 ? 26.720 -12.071 -16.608 1.00 83.12 374 GLN A C 1
ATOM 2797 O O . GLN A 1 374 ? 25.969 -13.014 -16.849 1.00 83.12 374 GLN A O 1
ATOM 2802 N N . ARG A 1 375 ? 26.253 -10.869 -16.260 1.00 86.81 375 ARG A N 1
ATOM 2803 C CA . ARG A 1 375 ? 24.832 -10.518 -16.214 1.00 86.81 375 ARG A CA 1
ATOM 2804 C C . ARG A 1 375 ? 24.581 -9.311 -17.102 1.00 86.81 375 ARG A C 1
ATOM 2806 O O . ARG A 1 375 ? 25.414 -8.410 -17.165 1.00 86.81 375 ARG A O 1
ATOM 2813 N N . ILE A 1 376 ? 23.428 -9.262 -17.766 1.00 88.25 376 ILE A N 1
ATOM 2814 C CA . ILE A 1 376 ? 22.981 -8.006 -18.383 1.00 88.25 376 ILE A CA 1
ATOM 2815 C C . ILE A 1 376 ? 22.710 -7.036 -17.244 1.00 88.25 376 ILE A C 1
ATOM 2817 O O . ILE A 1 376 ? 21.908 -7.356 -16.369 1.00 88.25 376 ILE A O 1
ATOM 2821 N N . TYR A 1 377 ? 23.387 -5.893 -17.243 1.00 90.38 377 TYR A N 1
ATOM 2822 C CA . TYR A 1 377 ? 23.332 -4.924 -16.155 1.00 90.38 377 TYR A CA 1
ATOM 2823 C C . TYR A 1 377 ? 22.909 -3.555 -16.673 1.00 90.38 377 TYR A C 1
ATOM 2825 O O . TYR A 1 377 ? 23.511 -3.025 -17.608 1.00 90.38 377 TYR A O 1
ATOM 2833 N N . VAL A 1 378 ? 21.910 -2.965 -16.027 1.00 91.06 378 VAL A N 1
ATOM 2834 C CA . VAL A 1 378 ? 21.498 -1.578 -16.251 1.00 91.06 378 VAL A CA 1
ATOM 2835 C C . VAL A 1 378 ? 21.340 -0.864 -14.913 1.00 91.06 378 VAL A C 1
ATOM 2837 O O . VAL A 1 378 ? 20.858 -1.447 -13.941 1.00 91.06 378 VAL A O 1
ATOM 2840 N N . GLN A 1 379 ? 21.754 0.398 -14.850 1.00 92.25 379 GLN A N 1
ATOM 2841 C CA . GLN A 1 379 ? 21.604 1.255 -13.670 1.00 92.25 379 GLN A CA 1
ATOM 2842 C C . GLN A 1 379 ? 20.978 2.575 -14.081 1.00 92.25 379 GLN A C 1
ATOM 2844 O O . GLN A 1 379 ? 21.311 3.093 -15.141 1.00 92.25 379 GLN A O 1
ATOM 2849 N N . GLY A 1 380 ? 20.136 3.146 -13.227 1.00 91.56 380 GLY A N 1
ATOM 2850 C CA . GLY A 1 380 ? 19.600 4.483 -13.415 1.00 91.56 380 GLY A CA 1
ATOM 2851 C C . GLY A 1 380 ? 19.431 5.263 -12.115 1.00 91.56 380 GLY A C 1
ATOM 2852 O O . GLY A 1 380 ? 19.601 4.732 -11.013 1.00 91.56 380 GLY A O 1
ATOM 2853 N N . LYS A 1 381 ? 19.116 6.549 -12.261 1.00 91.75 381 LYS A N 1
ATOM 2854 C CA . LYS A 1 381 ? 18.834 7.493 -11.172 1.00 91.75 381 LYS A CA 1
ATOM 2855 C C . LYS A 1 381 ? 17.683 8.412 -11.569 1.00 91.75 381 LYS A C 1
ATOM 2857 O O . LYS A 1 381 ? 17.425 8.597 -12.756 1.00 91.75 381 LYS A O 1
ATOM 2862 N N . VAL A 1 382 ? 17.043 9.031 -10.586 1.00 88.44 382 VAL A N 1
ATOM 2863 C CA . VAL A 1 382 ? 16.096 10.124 -10.825 1.00 88.44 382 VAL A CA 1
ATOM 2864 C C . VAL A 1 382 ? 16.822 11.444 -10.592 1.00 88.44 382 VAL A C 1
ATOM 2866 O O . VAL A 1 382 ? 17.469 11.622 -9.564 1.00 88.44 382 VAL A O 1
ATOM 2869 N N . ALA A 1 383 ? 16.737 12.372 -11.542 1.00 85.06 383 ALA A N 1
ATOM 2870 C CA . ALA A 1 383 ? 17.281 13.720 -11.408 1.00 85.06 383 ALA A CA 1
ATOM 2871 C C . ALA A 1 383 ? 16.220 14.739 -11.834 1.00 85.06 383 ALA A C 1
ATOM 2873 O O . ALA A 1 383 ? 15.642 14.622 -12.911 1.00 85.06 383 ALA A O 1
ATOM 2874 N N . GLY A 1 384 ? 15.921 15.721 -10.976 1.00 82.38 384 GLY A N 1
ATOM 2875 C CA . GLY A 1 384 ? 14.880 16.720 -11.258 1.00 82.38 384 GLY A CA 1
ATOM 2876 C C . GLY A 1 384 ? 13.485 16.120 -11.488 1.00 82.38 384 GLY A C 1
ATOM 2877 O O . GLY A 1 384 ? 12.719 16.654 -12.283 1.00 82.38 384 GLY A O 1
ATOM 2878 N N . GLY A 1 385 ? 13.180 14.982 -10.851 1.00 80.75 385 GLY A N 1
ATOM 2879 C CA . GLY A 1 385 ? 11.920 14.251 -11.032 1.00 80.75 385 GLY A CA 1
ATOM 2880 C C . GLY A 1 385 ? 11.839 13.406 -12.309 1.00 80.75 385 GLY A C 1
ATOM 2881 O O . GLY A 1 385 ? 10.818 12.762 -12.529 1.00 80.75 385 GLY A O 1
ATOM 2882 N N . GLN A 1 386 ? 12.892 13.367 -13.135 1.00 83.38 386 GLN A N 1
ATOM 2883 C CA . GLN A 1 386 ? 12.923 12.555 -14.353 1.00 83.38 386 GLN A CA 1
ATOM 2884 C C . GLN A 1 386 ? 13.873 11.352 -14.236 1.00 83.38 386 GLN A C 1
ATOM 2886 O O . GLN A 1 386 ? 14.959 11.485 -13.663 1.00 83.38 386 GLN A O 1
ATOM 2891 N N . PRO A 1 387 ? 13.485 10.176 -14.766 1.00 86.69 387 PRO A N 1
ATOM 2892 C CA . PRO A 1 387 ? 14.307 8.973 -14.749 1.00 86.69 387 PRO A CA 1
ATOM 2893 C C . PRO A 1 387 ? 15.376 8.999 -15.850 1.00 86.69 387 PRO A C 1
ATOM 2895 O O . PRO A 1 387 ? 15.089 9.257 -17.021 1.00 86.69 387 PRO A O 1
ATOM 2898 N N . PHE A 1 388 ? 16.608 8.658 -15.477 1.00 87.81 388 PHE A N 1
ATOM 2899 C CA . PHE A 1 388 ? 17.740 8.524 -16.390 1.00 87.81 388 PHE A CA 1
ATOM 2900 C C . PHE A 1 388 ? 18.411 7.162 -16.233 1.00 87.81 388 PHE A C 1
ATOM 2902 O O . PHE A 1 388 ? 18.732 6.741 -15.120 1.00 87.81 388 PHE A O 1
ATOM 2909 N N . LEU A 1 389 ? 18.696 6.509 -17.356 1.00 89.19 389 LEU A N 1
ATOM 2910 C CA . LEU A 1 389 ? 19.591 5.366 -17.448 1.00 89.19 389 LEU A CA 1
ATOM 2911 C C . LEU A 1 389 ? 21.034 5.888 -17.409 1.00 89.19 389 LEU A C 1
ATOM 2913 O O . LEU A 1 389 ? 21.449 6.680 -18.257 1.00 89.19 389 LEU A O 1
ATOM 2917 N N . THR A 1 390 ? 21.783 5.465 -16.392 1.00 90.69 390 THR A N 1
ATOM 2918 C CA . THR A 1 390 ? 23.136 5.939 -16.084 1.00 90.69 390 THR A CA 1
ATOM 2919 C C . THR A 1 390 ? 24.238 4.930 -16.380 1.00 90.69 390 THR A C 1
ATOM 2921 O O . THR A 1 390 ? 25.394 5.320 -16.531 1.00 90.69 390 THR A O 1
ATOM 2924 N N . LYS A 1 391 ? 23.923 3.633 -16.478 1.00 90.19 391 LYS A N 1
ATOM 2925 C CA . LYS A 1 391 ? 24.879 2.611 -16.936 1.00 90.19 391 LYS A CA 1
ATOM 2926 C C . LYS A 1 391 ? 24.232 1.517 -17.760 1.00 90.19 391 LYS A C 1
ATOM 2928 O O . LYS A 1 391 ? 23.126 1.080 -17.454 1.00 90.19 391 LYS A O 1
ATOM 2933 N N . ILE A 1 392 ? 25.000 1.015 -18.724 1.00 90.00 392 ILE A N 1
ATOM 2934 C CA . ILE A 1 392 ? 24.729 -0.214 -19.476 1.00 90.00 392 ILE A CA 1
ATOM 2935 C C . ILE A 1 392 ? 25.997 -1.074 -19.432 1.00 90.00 392 ILE A C 1
ATOM 2937 O O . ILE A 1 392 ? 27.063 -0.654 -19.888 1.00 90.00 392 ILE A O 1
ATOM 2941 N N . GLY A 1 393 ? 25.901 -2.269 -18.850 1.00 88.81 393 GLY A N 1
ATOM 2942 C CA . GLY A 1 393 ? 27.041 -3.142 -18.591 1.00 88.81 393 GLY A CA 1
ATOM 2943 C C . GLY A 1 393 ? 28.121 -2.429 -17.776 1.00 88.81 393 GLY A C 1
ATOM 2944 O O . GLY A 1 393 ? 27.917 -2.078 -16.616 1.00 88.81 393 GLY A O 1
ATOM 2945 N N . ASN A 1 394 ? 29.279 -2.199 -18.398 1.00 86.81 394 ASN A N 1
ATOM 2946 C CA . ASN A 1 394 ? 30.423 -1.525 -17.770 1.00 86.81 394 ASN A CA 1
ATOM 2947 C C . ASN A 1 394 ? 30.592 -0.052 -18.187 1.00 86.81 394 ASN A C 1
ATOM 2949 O O . ASN A 1 394 ? 31.619 0.544 -17.866 1.00 86.81 394 ASN A O 1
ATOM 2953 N N . TYR A 1 395 ? 29.641 0.514 -18.930 1.00 87.56 395 TYR A N 1
ATOM 2954 C CA . TYR A 1 395 ? 29.767 1.836 -19.537 1.00 87.56 395 TYR A CA 1
ATOM 2955 C C . TYR A 1 395 ? 28.815 2.829 -18.879 1.00 87.56 395 TYR A C 1
ATOM 2957 O O . TYR A 1 395 ? 27.619 2.558 -18.756 1.00 87.56 395 TYR A O 1
ATOM 2965 N N . ASP A 1 396 ? 29.350 3.987 -18.498 1.00 87.81 396 ASP A N 1
ATOM 2966 C CA . ASP A 1 396 ? 28.558 5.115 -18.015 1.00 87.81 396 ASP A CA 1
ATOM 2967 C C . ASP A 1 396 ? 27.843 5.774 -19.193 1.00 87.81 396 ASP A C 1
ATOM 2969 O O . ASP A 1 396 ? 28.475 6.143 -20.183 1.00 87.81 396 ASP A O 1
ATOM 2973 N N . VAL A 1 397 ? 26.528 5.908 -19.094 1.00 86.38 397 VAL A N 1
ATOM 2974 C CA . VAL A 1 397 ? 25.676 6.574 -20.082 1.00 86.38 397 VAL A CA 1
ATOM 2975 C C . VAL A 1 397 ? 24.818 7.618 -19.371 1.00 86.38 397 VAL A C 1
ATOM 2977 O O . VAL A 1 397 ? 24.751 7.645 -18.150 1.00 86.38 397 VAL A O 1
ATOM 2980 N N . GLU A 1 398 ? 24.184 8.516 -20.111 1.00 85.19 398 GLU A N 1
ATOM 2981 C CA . GLU A 1 398 ? 23.209 9.446 -19.541 1.00 85.19 398 GLU A CA 1
ATOM 2982 C C . GLU A 1 398 ? 22.082 9.588 -20.555 1.00 85.19 398 GLU A C 1
ATOM 2984 O O . GLU A 1 398 ? 22.198 10.319 -21.537 1.00 85.19 398 GLU A O 1
ATOM 2989 N N . LEU A 1 399 ? 21.052 8.759 -20.384 1.00 82.62 399 LEU A N 1
ATOM 2990 C CA . LEU A 1 399 ? 19.966 8.591 -21.347 1.00 82.62 399 LEU A CA 1
ATOM 2991 C C . LEU A 1 399 ? 18.647 8.781 -20.610 1.00 82.62 399 LEU A C 1
ATOM 2993 O O . LEU A 1 399 ? 18.453 8.199 -19.543 1.00 82.62 399 LEU A O 1
ATOM 2997 N N . ALA A 1 400 ? 17.741 9.581 -21.164 1.00 79.81 400 ALA A N 1
ATOM 2998 C CA . ALA A 1 400 ? 16.374 9.607 -20.664 1.00 79.81 400 ALA A CA 1
ATOM 2999 C C . ALA A 1 400 ? 15.725 8.240 -20.922 1.00 79.81 400 ALA A C 1
ATOM 3001 O O . ALA A 1 400 ? 15.923 7.649 -21.983 1.00 79.81 400 ALA A O 1
ATOM 3002 N N . VAL A 1 401 ? 14.956 7.751 -19.953 1.00 70.56 401 VAL A N 1
ATOM 3003 C CA . VAL A 1 401 ? 14.235 6.471 -20.034 1.00 70.56 401 VAL A CA 1
ATOM 3004 C C . VAL A 1 401 ? 12.929 6.671 -20.818 1.00 70.56 401 VAL A C 1
ATOM 3006 O O . VAL A 1 401 ? 11.826 6.574 -20.282 1.00 70.56 401 VAL A O 1
ATOM 3009 N N . ALA A 1 402 ? 13.046 7.122 -22.068 1.00 71.94 402 ALA A N 1
ATOM 3010 C CA . ALA A 1 402 ? 11.914 7.430 -22.932 1.00 71.94 402 ALA A CA 1
ATOM 3011 C C . ALA A 1 402 ? 12.300 7.354 -24.414 1.00 71.94 402 ALA A C 1
ATOM 3013 O O . ALA A 1 402 ? 13.331 7.886 -24.830 1.00 71.94 402 ALA A O 1
ATOM 3014 N N . GLY A 1 403 ? 11.413 6.775 -25.226 1.00 72.81 403 GLY A N 1
ATOM 3015 C CA . GLY A 1 403 ? 11.556 6.733 -26.679 1.00 72.81 403 GLY A CA 1
ATOM 3016 C C . GLY A 1 403 ? 12.340 5.520 -27.176 1.00 72.81 403 GLY A C 1
ATOM 3017 O O . GLY A 1 403 ? 12.497 4.516 -26.485 1.00 72.81 403 GLY A O 1
ATOM 3018 N N . SER A 1 404 ? 12.785 5.578 -28.430 1.00 83.25 404 SER A N 1
ATOM 3019 C CA . SER A 1 404 ? 13.592 4.508 -29.021 1.00 83.25 404 SER A CA 1
ATOM 3020 C C . SER A 1 404 ? 15.072 4.835 -28.861 1.00 83.25 404 SER A C 1
ATOM 3022 O O . SER A 1 404 ? 15.494 5.962 -29.121 1.00 83.25 404 SER A O 1
ATOM 3024 N N . ILE A 1 405 ? 15.866 3.852 -28.441 1.00 87.19 405 ILE A N 1
ATOM 3025 C CA . ILE A 1 405 ? 17.307 4.010 -28.241 1.00 87.19 405 ILE A CA 1
ATOM 3026 C C . ILE A 1 405 ? 18.040 3.063 -29.187 1.00 87.19 405 ILE A C 1
ATOM 3028 O O . ILE A 1 405 ? 17.851 1.844 -29.159 1.00 87.19 405 ILE A O 1
ATOM 3032 N N . LEU A 1 406 ? 18.909 3.634 -30.017 1.00 89.44 406 LEU A N 1
ATOM 3033 C CA . LEU A 1 406 ? 19.861 2.904 -30.843 1.00 89.44 406 LEU A CA 1
ATOM 3034 C C . LEU A 1 406 ? 21.204 2.840 -30.118 1.00 89.44 406 LEU A C 1
ATOM 3036 O O . LEU A 1 406 ? 21.804 3.867 -29.801 1.00 89.44 406 LEU A O 1
ATOM 3040 N N . LEU A 1 407 ? 21.684 1.625 -29.871 1.00 90.38 407 LEU A N 1
ATOM 3041 C CA . LEU A 1 407 ? 23.000 1.360 -29.304 1.00 90.38 407 LEU A CA 1
ATOM 3042 C C . LEU A 1 407 ? 23.929 0.831 -30.384 1.00 90.38 407 LEU A C 1
ATOM 3044 O O . LEU A 1 407 ? 23.599 -0.126 -31.083 1.00 90.38 407 LEU A O 1
ATOM 3048 N N . THR A 1 408 ? 25.130 1.386 -30.452 1.00 91.94 408 THR A N 1
ATOM 3049 C CA . THR A 1 408 ? 26.243 0.798 -31.192 1.00 91.94 408 THR A CA 1
ATOM 3050 C C . THR A 1 408 ? 27.395 0.519 -30.248 1.00 91.94 408 THR A C 1
ATOM 3052 O O . THR A 1 408 ? 27.712 1.333 -29.380 1.00 91.94 408 THR A O 1
ATOM 3055 N N . ARG A 1 409 ? 28.060 -0.619 -30.440 1.00 90.81 409 ARG A N 1
ATOM 3056 C CA . ARG A 1 409 ? 29.407 -0.836 -29.913 1.00 90.81 409 ARG A CA 1
ATOM 3057 C C . ARG A 1 409 ? 30.377 -0.637 -31.051 1.00 90.81 409 ARG A C 1
ATOM 3059 O O . ARG A 1 409 ? 30.222 -1.231 -32.119 1.00 90.81 409 ARG A O 1
ATOM 3066 N N . GLN A 1 410 ? 31.402 0.157 -30.810 1.00 89.81 410 GLN A N 1
ATOM 3067 C CA . GLN A 1 410 ? 32.393 0.485 -31.812 1.00 89.81 410 GLN A CA 1
ATOM 3068 C C . GLN A 1 410 ? 33.802 0.547 -31.232 1.00 89.81 410 GLN A C 1
ATOM 3070 O O . GLN A 1 410 ? 34.001 0.632 -30.024 1.00 89.81 410 GLN A O 1
ATOM 3075 N N . ARG A 1 411 ? 34.799 0.543 -32.112 1.00 87.62 411 ARG A N 1
ATOM 3076 C CA . ARG A 1 411 ? 36.166 0.959 -31.785 1.00 87.62 411 ARG A CA 1
ATOM 3077 C C . ARG A 1 411 ? 36.251 2.478 -31.882 1.00 87.62 411 ARG A C 1
ATOM 3079 O O . ARG A 1 411 ? 35.751 3.038 -32.849 1.00 87.62 411 ARG A O 1
ATOM 3086 N N . ASP A 1 412 ? 36.863 3.138 -30.905 1.00 82.56 412 ASP A N 1
ATOM 3087 C CA . ASP A 1 412 ? 37.015 4.596 -30.878 1.00 82.56 412 ASP A CA 1
ATOM 3088 C C . ASP A 1 412 ? 37.959 5.051 -32.005 1.00 82.56 412 ASP A C 1
ATOM 3090 O O . ASP A 1 412 ? 39.180 4.989 -31.872 1.00 82.56 412 ASP A O 1
ATOM 3094 N N . GLN A 1 413 ? 37.389 5.449 -33.147 1.00 84.25 413 GLN A N 1
ATOM 3095 C CA . GLN A 1 413 ? 38.122 5.966 -34.304 1.00 84.25 413 GLN A CA 1
ATOM 3096 C C . GLN A 1 413 ? 37.368 7.126 -34.979 1.00 84.25 413 GLN A C 1
ATOM 3098 O O . GLN A 1 413 ? 36.134 7.197 -34.910 1.00 84.25 413 GLN A O 1
ATOM 3103 N N . PRO A 1 414 ? 38.081 8.040 -35.665 1.00 85.19 414 PRO A N 1
ATOM 3104 C CA . PRO A 1 414 ? 37.458 9.180 -36.329 1.00 85.19 414 PRO A CA 1
ATOM 3105 C C . PRO A 1 414 ? 36.393 8.776 -37.357 1.00 85.19 414 PRO A C 1
ATOM 3107 O O . PRO A 1 414 ? 36.579 7.842 -38.133 1.00 85.19 414 PRO A O 1
ATOM 3110 N N . GLY A 1 415 ? 35.294 9.534 -37.400 1.00 86.38 415 GLY A N 1
ATOM 3111 C CA . GLY A 1 415 ? 34.269 9.432 -38.445 1.00 86.38 415 GLY A CA 1
ATOM 3112 C C . GLY A 1 415 ? 33.061 8.547 -38.124 1.00 86.38 415 GLY A C 1
ATOM 3113 O O . GLY A 1 415 ? 32.066 8.651 -38.833 1.00 86.38 415 GLY A O 1
ATOM 3114 N N . ILE A 1 416 ? 33.079 7.750 -37.048 1.00 89.31 416 ILE A N 1
ATOM 3115 C CA . ILE A 1 416 ? 31.951 6.856 -36.714 1.00 89.31 416 ILE A CA 1
ATOM 3116 C C . ILE A 1 416 ? 30.676 7.636 -36.391 1.00 89.31 416 ILE A C 1
ATOM 3118 O O . ILE A 1 416 ? 29.639 7.374 -36.992 1.00 89.31 416 ILE A O 1
ATOM 3122 N N . VAL A 1 417 ? 30.761 8.620 -35.489 1.00 89.31 417 VAL A N 1
ATOM 3123 C CA . VAL A 1 417 ? 29.605 9.441 -35.081 1.00 89.31 417 VAL A CA 1
ATOM 3124 C C . VAL A 1 417 ? 28.959 10.113 -36.297 1.00 89.31 417 VAL A C 1
ATOM 3126 O O . VAL A 1 417 ? 27.747 10.053 -36.476 1.00 89.31 417 VAL A O 1
ATOM 3129 N N . GLY A 1 418 ? 29.778 10.692 -37.182 1.00 90.06 418 GLY A N 1
ATOM 3130 C CA . GLY A 1 418 ? 29.296 11.314 -38.416 1.00 90.06 418 GLY A CA 1
ATOM 3131 C C . GLY A 1 418 ? 28.717 10.306 -39.412 1.00 90.06 418 GLY A C 1
ATOM 3132 O O . GLY A 1 418 ? 27.703 10.589 -40.041 1.00 90.06 418 GLY A O 1
ATOM 3133 N N . GLY A 1 419 ? 29.326 9.123 -39.535 1.00 91.00 419 GLY A N 1
ATOM 3134 C CA . GLY A 1 419 ? 28.850 8.055 -40.414 1.00 91.00 419 GLY A CA 1
ATOM 3135 C C . GLY A 1 419 ? 27.471 7.540 -40.011 1.00 91.00 419 GLY A C 1
ATOM 3136 O O . GLY A 1 419 ? 26.575 7.481 -40.849 1.00 91.00 419 GLY A O 1
ATOM 3137 N N . VAL A 1 420 ? 27.276 7.239 -38.724 1.00 91.94 420 VAL A N 1
ATOM 3138 C CA . VAL A 1 420 ? 25.975 6.801 -38.194 1.00 91.94 420 VAL A CA 1
ATOM 3139 C C . VAL A 1 420 ? 24.941 7.924 -38.293 1.00 91.94 420 VAL A C 1
ATOM 3141 O O . VAL A 1 420 ? 23.843 7.691 -38.792 1.00 91.94 420 VAL A O 1
ATOM 3144 N N . GLY A 1 421 ? 25.303 9.155 -37.919 1.00 92.75 421 GLY A N 1
ATOM 3145 C CA . GLY A 1 421 ? 24.404 10.308 -38.025 1.00 92.75 421 GLY A CA 1
ATOM 3146 C C . GLY A 1 421 ? 23.939 10.586 -39.460 1.00 92.75 421 GLY A C 1
ATOM 3147 O O . GLY A 1 421 ? 22.767 10.875 -39.681 1.00 92.75 421 GLY A O 1
ATOM 3148 N N . MET A 1 422 ? 24.820 10.436 -40.454 1.00 93.69 422 MET A N 1
ATOM 3149 C CA . MET A 1 422 ? 24.466 10.626 -41.866 1.00 93.69 422 MET A CA 1
ATOM 3150 C C . MET A 1 422 ? 23.520 9.535 -42.384 1.00 93.69 422 MET A C 1
ATOM 3152 O O . MET A 1 422 ? 22.634 9.820 -43.189 1.00 93.69 422 MET A O 1
ATOM 3156 N N . LEU A 1 423 ? 23.691 8.290 -41.930 1.00 94.12 423 LEU A N 1
ATOM 3157 C CA . LEU A 1 423 ? 22.794 7.188 -42.284 1.00 94.12 423 LEU A CA 1
ATOM 3158 C C . LEU A 1 423 ? 21.391 7.405 -41.706 1.00 94.12 423 LEU A C 1
ATOM 3160 O O . LEU A 1 423 ? 20.418 7.281 -42.444 1.00 94.12 423 LEU A O 1
ATOM 3164 N N . LEU A 1 424 ? 21.294 7.821 -40.439 1.00 93.25 424 LEU A N 1
ATOM 3165 C CA . LEU A 1 424 ? 20.017 8.189 -39.816 1.00 93.25 424 LEU A CA 1
ATOM 3166 C C . LEU A 1 424 ? 19.360 9.382 -40.525 1.00 93.25 424 LEU A C 1
ATOM 3168 O O . LEU A 1 424 ? 18.171 9.343 -40.829 1.00 93.25 424 LEU A O 1
ATOM 3172 N N . ALA A 1 425 ? 20.141 10.406 -40.882 1.00 93.00 425 ALA A N 1
ATOM 3173 C CA . ALA A 1 425 ? 19.637 11.564 -41.621 1.00 93.00 425 ALA A CA 1
ATOM 3174 C C . ALA A 1 425 ? 19.104 11.191 -43.016 1.00 93.00 425 ALA A C 1
ATOM 3176 O O . ALA A 1 425 ? 18.078 11.717 -43.457 1.00 93.00 425 ALA A O 1
ATOM 3177 N N . LYS A 1 426 ? 19.771 10.265 -43.717 1.00 93.75 426 LYS A N 1
ATOM 3178 C CA . LYS A 1 426 ? 19.310 9.754 -45.018 1.00 93.75 426 LYS A CA 1
ATOM 3179 C C . LYS A 1 426 ? 17.958 9.048 -44.902 1.00 93.75 426 LYS A C 1
ATOM 3181 O O . LYS A 1 426 ? 17.140 9.172 -45.808 1.00 93.75 426 LYS A O 1
ATOM 3186 N N . ASP A 1 427 ? 17.734 8.364 -43.789 1.00 92.62 427 ASP A N 1
ATOM 3187 C CA . ASP A 1 427 ? 16.480 7.683 -43.461 1.00 92.62 427 ASP A CA 1
ATOM 3188 C C . ASP A 1 427 ? 15.438 8.611 -42.809 1.00 92.62 427 ASP A C 1
ATOM 3190 O O . ASP A 1 427 ? 14.375 8.163 -42.398 1.00 92.62 427 ASP A O 1
ATOM 3194 N N . GLN A 1 428 ? 15.736 9.915 -42.713 1.00 92.81 428 GLN A N 1
ATOM 3195 C CA . GLN A 1 428 ? 14.880 10.934 -42.090 1.00 92.81 428 GLN A CA 1
ATOM 3196 C C . GLN A 1 428 ? 14.532 10.632 -40.620 1.00 92.81 428 GLN A C 1
ATOM 3198 O O . GLN A 1 428 ? 13.465 11.006 -40.134 1.00 92.81 428 GLN A O 1
ATOM 3203 N N . VAL A 1 429 ? 15.449 9.985 -39.895 1.00 91.12 429 VAL A N 1
ATOM 3204 C CA . VAL A 1 429 ? 15.322 9.724 -38.457 1.00 91.12 429 VAL A CA 1
ATOM 3205 C C . VAL A 1 429 ? 15.974 10.863 -37.677 1.00 91.12 429 VAL A C 1
ATOM 3207 O O . VAL A 1 429 ? 17.172 11.121 -37.818 1.00 91.12 429 VAL A O 1
ATOM 3210 N N . ASN A 1 430 ? 15.187 11.550 -36.847 1.00 90.00 430 ASN A N 1
ATOM 3211 C CA . ASN A 1 430 ? 15.686 12.622 -35.990 1.00 90.00 430 ASN A CA 1
ATOM 3212 C C . ASN A 1 430 ? 16.382 12.064 -34.737 1.00 90.00 430 ASN A C 1
ATOM 3214 O O . ASN A 1 430 ? 15.978 11.029 -34.203 1.00 90.00 430 ASN A O 1
ATOM 3218 N N . ILE A 1 431 ? 17.420 12.768 -34.275 1.00 89.88 431 ILE A N 1
ATOM 3219 C CA . ILE A 1 431 ? 18.195 12.419 -33.079 1.00 89.88 431 ILE A CA 1
ATOM 3220 C C . ILE A 1 431 ? 17.800 13.374 -31.952 1.00 89.88 431 ILE A C 1
ATOM 3222 O O . ILE A 1 431 ? 18.041 14.577 -32.051 1.00 89.88 431 ILE A O 1
ATOM 3226 N N . SER A 1 432 ? 17.227 12.841 -30.875 1.00 86.00 432 SER A N 1
ATOM 3227 C CA . SER A 1 432 ? 16.813 13.623 -29.706 1.00 86.00 432 SER A CA 1
ATOM 3228 C C . SER A 1 432 ? 17.972 13.878 -28.743 1.00 86.00 432 SER A C 1
ATOM 3230 O O . SER A 1 432 ? 18.149 14.991 -28.248 1.00 86.00 432 SER A O 1
ATOM 3232 N N . PHE A 1 433 ? 18.809 12.869 -28.514 1.00 84.81 433 PHE A N 1
ATOM 3233 C CA . PHE A 1 433 ? 20.040 12.982 -27.737 1.00 84.81 433 PHE A CA 1
ATOM 3234 C C . PHE A 1 433 ? 21.066 11.945 -28.192 1.00 84.81 433 PHE A C 1
ATOM 3236 O O . PHE A 1 433 ? 20.739 10.950 -28.837 1.00 84.81 433 PHE A O 1
ATOM 3243 N N . MET A 1 434 ? 22.328 12.162 -27.834 1.00 87.56 434 MET A N 1
ATOM 3244 C CA . MET A 1 434 ? 23.407 11.225 -28.122 1.00 87.56 434 MET A CA 1
ATOM 3245 C C . MET A 1 434 ? 24.457 11.278 -27.018 1.00 87.56 434 MET A C 1
ATOM 3247 O O . MET A 1 434 ? 24.906 12.361 -26.643 1.00 87.56 434 MET A O 1
ATOM 3251 N N . THR A 1 435 ? 24.898 10.110 -26.555 1.00 88.50 435 THR A N 1
ATOM 3252 C CA . THR A 1 435 ? 26.069 9.984 -25.682 1.00 88.50 435 THR A CA 1
ATOM 3253 C C . THR A 1 435 ? 27.068 8.993 -26.260 1.00 88.50 435 THR A C 1
ATOM 3255 O O . THR A 1 435 ? 26.696 8.018 -26.919 1.00 88.50 435 THR A O 1
ATOM 3258 N N . VAL A 1 436 ? 28.350 9.234 -25.998 1.00 89.00 436 VAL A N 1
ATOM 3259 C CA . VAL A 1 436 ? 29.438 8.327 -26.364 1.00 89.00 436 VAL A CA 1
ATOM 3260 C C . VAL A 1 436 ? 30.263 8.049 -25.121 1.00 89.00 436 VAL A C 1
ATOM 3262 O O . VAL A 1 436 ? 30.888 8.948 -24.559 1.00 89.00 436 VAL A O 1
ATOM 3265 N N . SER A 1 437 ? 30.287 6.785 -24.719 1.00 86.69 437 SER A N 1
ATOM 3266 C CA . SER A 1 437 ? 31.015 6.309 -23.552 1.00 86.69 437 SER A CA 1
ATOM 3267 C C . SER A 1 437 ? 32.178 5.437 -23.984 1.00 86.69 437 SER A C 1
ATOM 3269 O O . SER A 1 437 ? 32.012 4.514 -24.780 1.00 86.69 437 SER A O 1
ATOM 3271 N N . ARG A 1 438 ? 33.374 5.728 -23.474 1.00 82.19 438 ARG A N 1
ATOM 3272 C CA . ARG A 1 438 ? 34.614 5.046 -23.864 1.00 82.19 438 ARG A CA 1
ATOM 3273 C C . ARG A 1 438 ? 35.148 4.249 -22.687 1.00 82.19 438 ARG A C 1
ATOM 3275 O O . ARG A 1 438 ? 35.349 4.818 -21.620 1.00 82.19 438 ARG A O 1
ATOM 3282 N N . ALA A 1 439 ? 35.466 2.972 -22.899 1.00 70.00 439 ALA A N 1
ATOM 3283 C CA . ALA A 1 439 ? 36.118 2.165 -21.866 1.00 70.00 439 ALA A CA 1
ATOM 3284 C C . ALA A 1 439 ? 37.559 2.642 -21.593 1.00 70.00 439 ALA A C 1
ATOM 3286 O O . ALA A 1 439 ? 38.032 2.598 -20.460 1.00 70.00 439 ALA A O 1
ATOM 3287 N N . ALA A 1 440 ? 38.267 3.088 -22.637 1.00 64.62 440 ALA A N 1
ATOM 3288 C CA . ALA A 1 440 ? 39.551 3.790 -22.583 1.00 64.62 440 ALA A CA 1
ATOM 3289 C C . ALA A 1 440 ? 39.836 4.453 -23.946 1.00 64.62 440 ALA A C 1
ATOM 3291 O O . ALA A 1 440 ? 39.168 4.152 -24.935 1.00 64.62 440 ALA A O 1
ATOM 3292 N N . ARG A 1 441 ? 40.850 5.325 -24.014 1.00 58.50 441 ARG A N 1
ATOM 3293 C CA . ARG A 1 441 ? 41.321 5.931 -25.274 1.00 58.50 441 ARG A CA 1
ATOM 3294 C C . ARG A 1 441 ? 41.769 4.847 -26.270 1.00 58.50 441 ARG A C 1
ATOM 3296 O O . ARG A 1 441 ? 42.468 3.919 -25.864 1.00 58.50 441 ARG A O 1
ATOM 3303 N N . ASP A 1 442 ? 41.363 4.977 -27.536 1.00 60.06 442 ASP A N 1
ATOM 3304 C CA . ASP A 1 442 ? 41.678 4.059 -28.650 1.00 60.06 442 ASP A CA 1
ATOM 3305 C C . ASP A 1 442 ? 41.234 2.595 -28.415 1.00 60.06 442 ASP A C 1
ATOM 3307 O O . ASP A 1 442 ? 41.795 1.649 -28.973 1.00 60.06 442 ASP A O 1
ATOM 3311 N N . ARG A 1 443 ? 40.228 2.387 -27.552 1.00 77.12 443 ARG A N 1
ATOM 3312 C CA . ARG A 1 443 ? 39.612 1.079 -27.275 1.00 77.12 443 ARG A CA 1
ATOM 3313 C C . ARG A 1 443 ? 38.139 1.072 -27.685 1.00 77.12 443 ARG A C 1
ATOM 3315 O O . ARG A 1 443 ? 37.715 1.838 -28.541 1.00 77.12 443 ARG A O 1
ATOM 3322 N N . GLU A 1 444 ? 37.366 0.154 -27.122 1.00 84.12 444 GLU A N 1
ATOM 3323 C CA . GLU A 1 444 ? 35.936 0.048 -27.375 1.00 84.12 444 GLU A CA 1
ATOM 3324 C C . GLU A 1 444 ? 35.152 1.189 -26.713 1.00 84.12 444 GLU A C 1
ATOM 3326 O O . GLU A 1 444 ? 35.479 1.663 -25.617 1.00 84.12 444 GLU A O 1
ATOM 3331 N N . ALA A 1 445 ? 34.103 1.611 -27.406 1.00 87.31 445 ALA A N 1
ATOM 3332 C CA . ALA A 1 445 ? 33.157 2.622 -26.987 1.00 87.31 445 ALA A CA 1
ATOM 3333 C C . ALA A 1 445 ? 31.734 2.158 -27.303 1.00 87.31 445 ALA A C 1
ATOM 3335 O O . ALA A 1 445 ? 31.507 1.461 -28.295 1.00 87.31 445 ALA A O 1
ATOM 3336 N N . ILE A 1 446 ? 30.779 2.580 -26.481 1.00 90.44 446 ILE A N 1
ATOM 3337 C CA . ILE A 1 446 ? 29.358 2.524 -26.816 1.00 90.44 446 ILE A CA 1
ATOM 3338 C C . ILE A 1 446 ? 28.927 3.920 -27.241 1.00 90.44 446 ILE A C 1
ATOM 3340 O O . ILE A 1 446 ? 29.285 4.911 -26.606 1.00 90.44 446 ILE A O 1
ATOM 3344 N N . MET A 1 447 ? 28.130 3.998 -28.298 1.00 90.81 447 MET A N 1
ATOM 3345 C CA . MET A 1 447 ? 27.329 5.178 -28.596 1.00 90.81 447 MET A CA 1
ATOM 3346 C C . MET A 1 447 ? 25.857 4.819 -28.437 1.00 90.81 447 MET A C 1
ATOM 3348 O O . MET A 1 447 ? 25.401 3.813 -28.973 1.00 90.81 447 MET A O 1
ATOM 3352 N N . ALA A 1 448 ? 25.138 5.631 -27.668 1.00 89.50 448 ALA A N 1
ATOM 3353 C CA . ALA A 1 448 ? 23.704 5.500 -27.469 1.00 89.50 448 ALA A CA 1
ATOM 3354 C C . ALA A 1 448 ? 23.014 6.748 -28.016 1.00 89.50 448 ALA A C 1
ATOM 3356 O O . ALA A 1 448 ? 23.401 7.871 -27.681 1.00 89.50 448 ALA A O 1
ATOM 3357 N N . ILE A 1 449 ? 22.029 6.540 -28.883 1.00 89.25 449 ILE A N 1
ATOM 3358 C CA . ILE A 1 449 ? 21.346 7.583 -29.642 1.00 89.25 449 ILE A CA 1
ATOM 3359 C C . ILE A 1 449 ? 19.850 7.465 -29.368 1.00 89.25 449 ILE A C 1
ATOM 3361 O O . ILE A 1 449 ? 19.251 6.435 -29.673 1.00 89.25 449 ILE A O 1
ATOM 3365 N N . GLY A 1 450 ? 19.257 8.515 -28.809 1.00 88.19 450 GLY A N 1
ATOM 3366 C CA . GLY A 1 450 ? 17.809 8.664 -28.742 1.00 88.19 450 GLY A CA 1
ATOM 3367 C C . GLY A 1 450 ? 17.276 9.047 -30.117 1.00 88.19 450 GLY A C 1
ATOM 3368 O O . GLY A 1 450 ? 17.755 10.012 -30.717 1.00 88.19 450 GLY A O 1
ATOM 3369 N N . ILE A 1 451 ? 16.316 8.283 -30.625 1.00 88.56 451 ILE A N 1
ATOM 3370 C CA . ILE A 1 451 ? 15.724 8.475 -31.949 1.00 88.56 451 ILE A CA 1
ATOM 3371 C C . ILE A 1 451 ? 14.201 8.576 -31.854 1.00 88.56 451 ILE A C 1
ATOM 3373 O O . ILE A 1 451 ? 13.561 7.863 -31.078 1.00 88.56 451 ILE A O 1
ATOM 3377 N N . ASP A 1 452 ? 13.622 9.460 -32.666 1.00 85.50 452 ASP A N 1
ATOM 3378 C CA . ASP A 1 452 ? 12.176 9.734 -32.645 1.00 85.50 452 ASP A CA 1
ATOM 3379 C C . ASP A 1 452 ? 11.364 8.689 -33.428 1.00 85.50 452 ASP A C 1
ATOM 3381 O O . ASP A 1 452 ? 10.177 8.481 -33.174 1.00 85.50 452 ASP A O 1
ATOM 3385 N N . SER A 1 453 ? 12.005 8.016 -34.383 1.00 86.19 453 SER A N 1
ATOM 3386 C CA . SER A 1 453 ? 11.418 6.974 -35.223 1.00 86.19 453 SER A CA 1
ATOM 3387 C C . SER A 1 453 ? 12.390 5.811 -35.401 1.00 86.19 453 SER A C 1
ATOM 3389 O O . SER A 1 453 ? 13.608 5.976 -35.343 1.00 86.19 453 SER A O 1
ATOM 3391 N N . GLU A 1 454 ? 11.852 4.607 -35.590 1.00 85.69 454 GLU A N 1
ATOM 3392 C CA . GLU A 1 454 ? 12.670 3.413 -35.801 1.00 85.69 454 GLU A CA 1
ATOM 3393 C C . GLU A 1 454 ? 13.316 3.451 -37.199 1.00 85.69 454 GLU A C 1
ATOM 3395 O O . GLU A 1 454 ? 12.598 3.696 -38.174 1.00 85.69 454 GLU A O 1
ATOM 3400 N N . PRO A 1 455 ? 14.635 3.207 -37.331 1.00 88.75 455 PRO A N 1
ATOM 3401 C CA . PRO A 1 455 ? 15.293 3.206 -38.628 1.00 88.75 455 PRO A CA 1
ATOM 3402 C C . PRO A 1 455 ? 14.859 1.985 -39.436 1.00 88.75 455 PRO A C 1
ATOM 3404 O O . PRO A 1 455 ? 14.580 0.916 -38.884 1.00 88.75 455 PRO A O 1
ATOM 3407 N N . SER A 1 456 ? 14.850 2.118 -40.756 1.00 91.25 456 SER A N 1
ATOM 3408 C CA . SER A 1 456 ? 14.581 1.003 -41.657 1.00 91.25 456 SER A CA 1
ATOM 3409 C C . SER A 1 456 ? 15.626 -0.109 -41.500 1.00 91.25 456 SER A C 1
ATOM 3411 O O . SER A 1 456 ? 16.778 0.125 -41.118 1.00 91.25 456 SER A O 1
ATOM 3413 N N . ALA A 1 457 ? 15.233 -1.347 -41.817 1.00 89.00 457 ALA A N 1
ATOM 3414 C CA . ALA A 1 457 ? 16.136 -2.498 -41.757 1.00 89.00 457 ALA A CA 1
ATOM 3415 C C . ALA A 1 457 ? 17.403 -2.280 -42.609 1.00 89.00 457 ALA A C 1
ATOM 3417 O O . ALA A 1 457 ? 18.502 -2.623 -42.175 1.00 89.00 457 ALA A O 1
ATOM 3418 N N . ASP A 1 458 ? 17.256 -1.625 -43.764 1.00 91.56 458 ASP A N 1
ATOM 3419 C CA . ASP A 1 458 ? 18.360 -1.262 -44.657 1.00 91.56 458 ASP A CA 1
ATOM 3420 C C . ASP A 1 458 ? 19.338 -0.282 -43.988 1.00 91.56 458 ASP A C 1
ATOM 3422 O O . ASP A 1 458 ? 20.557 -0.417 -44.129 1.00 91.56 458 ASP A O 1
ATOM 3426 N N . THR A 1 459 ? 18.828 0.692 -43.226 1.00 91.94 459 THR A N 1
ATOM 3427 C CA . THR A 1 459 ? 19.651 1.638 -42.458 1.00 91.94 459 THR A CA 1
ATOM 3428 C C . THR A 1 459 ? 20.398 0.939 -41.330 1.00 91.94 459 THR A C 1
ATOM 3430 O O . THR A 1 459 ? 21.595 1.174 -41.159 1.00 91.94 459 THR A O 1
ATOM 3433 N N . LEU A 1 460 ? 19.739 0.045 -40.587 1.00 90.62 460 LEU A N 1
ATOM 3434 C CA . LEU A 1 460 ? 20.391 -0.744 -39.537 1.00 90.62 460 LEU A CA 1
ATOM 3435 C C . LEU A 1 460 ? 21.507 -1.623 -40.112 1.00 90.62 460 LEU A C 1
ATOM 3437 O O . LEU A 1 460 ? 22.611 -1.658 -39.563 1.00 90.62 460 LEU A O 1
ATOM 3441 N N . GLU A 1 461 ? 21.268 -2.264 -41.256 1.00 91.25 461 GLU A N 1
ATOM 3442 C CA . GLU A 1 461 ? 22.296 -3.038 -41.947 1.00 91.25 461 GLU A CA 1
ATOM 3443 C C . GLU A 1 461 ? 23.443 -2.137 -42.434 1.00 91.25 461 GLU A C 1
ATOM 3445 O O . GLU A 1 461 ? 24.617 -2.462 -42.244 1.00 91.25 461 GLU A O 1
ATOM 3450 N N . ALA A 1 462 ? 23.144 -0.962 -42.990 1.00 91.88 462 ALA A N 1
ATOM 3451 C CA . ALA A 1 462 ? 24.167 -0.003 -43.398 1.00 91.88 462 ALA A CA 1
ATOM 3452 C C . ALA A 1 462 ? 25.029 0.470 -42.214 1.00 91.88 462 ALA A C 1
ATOM 3454 O O . ALA A 1 462 ? 26.246 0.593 -42.364 1.00 91.88 462 ALA A O 1
ATOM 3455 N N . ILE A 1 463 ? 24.431 0.670 -41.034 1.00 92.31 463 ILE A N 1
ATOM 3456 C CA . ILE A 1 463 ? 25.145 1.043 -39.805 1.00 92.31 463 ILE A CA 1
ATOM 3457 C C . ILE A 1 463 ? 26.129 -0.059 -39.392 1.00 92.31 463 ILE A C 1
ATOM 3459 O O . ILE A 1 463 ? 27.272 0.255 -39.062 1.00 92.31 463 ILE A O 1
ATOM 3463 N N . THR A 1 464 ? 25.756 -1.343 -39.487 1.00 90.12 464 THR A N 1
ATOM 3464 C CA . THR A 1 464 ? 26.695 -2.449 -39.187 1.00 90.12 464 THR A CA 1
ATOM 3465 C C . THR A 1 464 ? 27.906 -2.495 -40.117 1.00 90.12 464 THR A C 1
ATOM 3467 O O . THR A 1 464 ? 28.953 -3.017 -39.742 1.00 90.12 464 THR A O 1
ATOM 3470 N N . ARG A 1 465 ? 27.786 -1.936 -41.327 1.00 91.62 465 ARG A N 1
ATOM 3471 C CA . ARG A 1 465 ? 28.862 -1.895 -42.325 1.00 91.62 465 ARG A CA 1
ATOM 3472 C C . ARG A 1 465 ? 29.776 -0.676 -42.172 1.00 91.62 465 ARG A C 1
ATOM 3474 O O . ARG A 1 465 ? 30.783 -0.593 -42.878 1.00 91.62 465 ARG A O 1
ATOM 3481 N N . VAL A 1 466 ? 29.458 0.267 -41.279 1.00 90.25 466 VAL A N 1
ATOM 3482 C CA . VAL A 1 466 ? 30.328 1.415 -40.991 1.00 90.25 466 VAL A CA 1
ATOM 3483 C C . VAL A 1 466 ? 31.641 0.903 -40.385 1.00 90.25 466 VAL A C 1
ATOM 3485 O O . VAL A 1 466 ? 31.612 0.199 -39.372 1.00 90.25 466 VAL A O 1
ATOM 3488 N N . PRO A 1 467 ? 32.811 1.256 -40.954 1.00 87.25 467 PRO A N 1
ATOM 3489 C CA . PRO A 1 467 ? 34.091 0.817 -40.418 1.00 87.25 467 PRO A CA 1
ATOM 3490 C C . PRO A 1 467 ? 34.226 1.166 -38.933 1.00 87.25 467 PRO A C 1
ATOM 3492 O O . PRO A 1 467 ? 34.094 2.327 -38.542 1.00 87.25 467 PRO A O 1
ATOM 3495 N N . GLY A 1 468 ? 34.521 0.157 -38.114 1.00 85.62 468 GLY A N 1
ATOM 3496 C CA . GLY A 1 468 ? 34.717 0.299 -36.671 1.00 85.62 468 GLY A CA 1
ATOM 3497 C C . GLY A 1 468 ? 33.475 0.040 -35.820 1.00 85.62 468 GLY A C 1
ATOM 3498 O O . GLY A 1 468 ? 33.647 -0.173 -34.622 1.00 85.62 468 GLY A O 1
ATOM 3499 N N . VAL A 1 469 ? 32.271 -0.019 -36.401 1.00 90.06 469 VAL A N 1
ATOM 3500 C CA . VAL A 1 469 ? 31.077 -0.541 -35.715 1.00 90.06 469 VAL A CA 1
ATOM 3501 C C . VAL A 1 469 ? 31.191 -2.063 -35.624 1.00 90.06 469 VAL A C 1
ATOM 3503 O O . VAL A 1 469 ? 31.567 -2.727 -36.586 1.00 90.06 469 VAL A O 1
ATOM 3506 N N . VAL A 1 470 ? 30.925 -2.609 -34.441 1.00 88.69 470 VAL A N 1
ATOM 3507 C CA . VAL A 1 470 ? 31.049 -4.042 -34.141 1.00 88.69 470 VAL A CA 1
ATOM 3508 C C . VAL A 1 470 ? 29.677 -4.688 -33.962 1.00 88.69 470 VAL A C 1
ATOM 3510 O O . VAL A 1 470 ? 29.463 -5.810 -34.408 1.00 88.69 470 VAL A O 1
ATOM 3513 N N . GLU A 1 471 ? 28.741 -3.983 -33.332 1.00 89.25 471 GLU A N 1
ATOM 3514 C CA . GLU A 1 471 ? 27.349 -4.412 -33.165 1.00 89.25 471 GLU A CA 1
ATOM 3515 C C . GLU A 1 471 ? 26.435 -3.184 -33.105 1.00 89.25 471 GLU A C 1
ATOM 3517 O O . GLU A 1 471 ? 26.853 -2.108 -32.665 1.00 89.25 471 GLU A O 1
ATOM 3522 N N . VAL A 1 472 ? 25.187 -3.364 -33.537 1.00 89.62 472 VAL A N 1
ATOM 3523 C CA . VAL A 1 472 ? 24.101 -2.392 -33.399 1.00 89.62 472 VAL A CA 1
ATOM 3524 C C . VAL A 1 472 ? 22.871 -3.108 -32.860 1.00 89.62 472 VAL A C 1
ATOM 3526 O O . VAL A 1 472 ? 22.592 -4.243 -33.246 1.00 89.62 472 VAL A O 1
ATOM 3529 N N . THR A 1 473 ? 22.129 -2.447 -31.984 1.00 87.75 473 THR A N 1
ATOM 3530 C CA . THR A 1 473 ? 20.787 -2.875 -31.596 1.00 87.75 473 THR A CA 1
ATOM 3531 C C . THR A 1 473 ? 19.902 -1.653 -31.418 1.00 87.75 473 THR A C 1
ATOM 3533 O O . THR A 1 473 ? 20.379 -0.575 -31.071 1.00 87.75 473 THR A O 1
ATOM 3536 N N . VAL A 1 474 ? 18.605 -1.830 -31.633 1.00 86.00 474 VAL A N 1
ATOM 3537 C CA . VAL A 1 474 ? 17.587 -0.846 -31.270 1.00 86.00 474 VAL A CA 1
ATOM 3538 C C . VAL A 1 474 ? 16.695 -1.491 -30.230 1.00 86.00 474 VAL A C 1
ATOM 3540 O O . VAL A 1 474 ? 16.327 -2.659 -30.370 1.00 86.00 474 VAL A O 1
ATOM 3543 N N . PHE A 1 475 ? 16.355 -0.746 -29.189 1.00 77.44 475 PHE A N 1
ATOM 3544 C CA . PHE A 1 475 ? 15.280 -1.132 -28.292 1.00 77.44 475 PHE A CA 1
ATOM 3545 C C . PHE A 1 475 ? 14.307 0.028 -28.103 1.00 77.44 475 PHE A C 1
ATOM 3547 O O . PHE A 1 475 ? 14.678 1.201 -28.181 1.00 77.44 475 PHE A O 1
ATOM 3554 N N . LYS A 1 476 ? 13.033 -0.323 -27.923 1.00 69.50 476 LYS A N 1
ATOM 3555 C CA . LYS A 1 476 ? 11.931 0.619 -27.733 1.00 69.50 476 LYS A CA 1
ATOM 3556 C C . LYS A 1 476 ? 11.607 0.689 -26.253 1.00 69.50 476 LYS A C 1
ATOM 3558 O O . LYS A 1 476 ? 11.284 -0.340 -25.667 1.00 69.50 476 LYS A O 1
ATOM 3563 N N . GLU A 1 477 ? 11.612 1.881 -25.678 1.00 61.88 477 GLU A N 1
ATOM 3564 C CA . GLU A 1 477 ? 11.009 2.111 -24.371 1.00 61.88 477 GLU A CA 1
ATOM 3565 C C . GLU A 1 477 ? 9.705 2.890 -24.525 1.00 61.88 477 GLU A C 1
ATOM 3567 O O . GLU A 1 477 ? 9.681 4.070 -24.881 1.00 61.88 477 GLU A O 1
ATOM 3572 N N . VAL A 1 478 ? 8.597 2.211 -24.215 1.00 50.16 478 VAL A N 1
ATOM 3573 C CA . VAL A 1 478 ? 7.313 2.852 -23.923 1.00 50.16 478 VAL A CA 1
ATOM 3574 C C . VAL A 1 478 ? 7.178 2.900 -22.409 1.00 50.16 478 VAL A C 1
ATOM 3576 O O . VAL A 1 478 ? 6.629 1.995 -21.774 1.00 50.16 478 VAL A O 1
ATOM 3579 N N . VAL A 1 479 ? 7.723 3.962 -21.829 1.00 50.50 479 VAL A N 1
ATOM 3580 C CA . VAL A 1 479 ? 7.228 4.465 -20.555 1.00 50.50 479 VAL A CA 1
ATOM 3581 C C . VAL A 1 479 ? 5.975 5.267 -20.887 1.00 50.50 479 VAL A C 1
ATOM 3583 O O . VAL A 1 479 ? 6.050 6.378 -21.412 1.00 50.50 479 VAL A O 1
ATOM 3586 N N . THR A 1 480 ? 4.806 4.674 -20.659 1.00 41.09 480 THR A N 1
ATOM 3587 C CA . THR A 1 480 ? 3.543 5.405 -20.767 1.00 41.09 480 THR A CA 1
ATOM 3588 C C . THR A 1 480 ? 3.512 6.380 -19.599 1.00 41.09 480 THR A C 1
ATOM 3590 O O . THR A 1 480 ? 3.510 5.954 -18.448 1.00 41.09 480 THR A O 1
ATOM 3593 N N . GLN A 1 481 ? 3.531 7.685 -19.868 1.00 36.22 481 GLN A N 1
ATOM 3594 C CA . GLN A 1 481 ? 3.268 8.672 -18.825 1.00 36.22 481 GLN A CA 1
ATOM 3595 C C . GLN A 1 481 ? 1.888 8.363 -18.230 1.00 36.22 481 GLN A C 1
ATOM 3597 O O . GLN A 1 481 ? 0.880 8.499 -18.925 1.00 36.22 481 GLN A O 1
ATOM 3602 N N . TYR A 1 482 ? 1.837 7.923 -16.970 1.00 35.47 482 TYR A N 1
ATOM 3603 C CA . TYR A 1 482 ? 0.604 7.924 -16.188 1.00 35.47 482 TYR A CA 1
ATOM 3604 C C . TYR A 1 482 ? 0.196 9.393 -16.031 1.00 35.47 482 TYR A C 1
ATOM 3606 O O . TYR A 1 482 ? 0.741 10.106 -15.189 1.00 35.47 482 TYR A O 1
ATOM 3614 N N . THR A 1 483 ? -0.669 9.853 -16.932 1.00 26.83 483 THR A N 1
ATOM 3615 C CA . THR A 1 483 ? -1.334 11.158 -16.865 1.00 26.83 483 THR A CA 1
ATOM 3616 C C . THR A 1 483 ? -2.704 11.004 -16.238 1.00 26.83 483 THR A C 1
ATOM 3618 O O . THR A 1 483 ? -3.342 9.943 -16.456 1.00 26.83 483 THR A O 1
#

Foldseek 3Di:
DDDDDDDDPPPPPDDDDDDDDDDDDDDDDDDDDDAAWWKFWDDDDDDDDDDDDDDDDDDDDDDDDDDDDDDDDDDPDDPPDDDDDDLRVVRLVVVLVVVVVVIQMEIEDPPDDCVVCVVSPYHYDHLLCRQQPGAETGGSDDDDPVQFQCAALVSLVSHAQNHEYEYLHEARSHPLVRVLVSCVVSNHVAYEYAYHNDPVDPQVPRSQHPDPRYHYHPNCPQVDPVSVVSVVVLVVVLVVCVVVQHDRCPDPQFDRDPPVVCVLCVQLLLQLQLLQQVQQQFFPDPDFAEKEKEFEELDPDPPPCLSSQAQRNVPVVDPDRDHSRCRVVSCVVVNHDYHYHYHNDHHDDRGTAKMKMWTQDPGTLDPQCQAPVRTRMWMWGADPSFIFTQDRHPWGDTHGSAFKKKKWKFFPDPDLVVQLVVLCVVQVKDWPDKDWTDPDPRGIIMIMTHTHDDGDPVSLVSSCVPPGTPHMDMGTRPSPPPD

Solvent-accessible surface area (backbone atoms only — not comparable to full-atom values): 28573 Å² total; per-residue (Å²): 138,80,82,82,82,77,82,68,91,74,72,84,77,82,74,90,88,82,89,82,91,85,89,89,92,90,87,88,92,88,85,82,90,86,61,51,24,28,37,32,31,62,90,87,85,90,88,82,89,84,89,86,88,87,86,89,83,83,90,80,85,84,80,85,85,79,81,91,72,85,77,76,82,80,76,84,85,70,95,77,75,75,78,79,80,52,60,20,50,56,20,54,54,50,48,54,52,41,43,76,72,72,34,64,51,45,29,39,42,100,76,53,54,68,66,64,33,45,77,73,70,33,46,78,48,54,62,68,55,49,34,46,74,37,40,30,44,36,47,23,52,75,71,42,91,80,37,46,38,54,43,23,63,69,45,59,70,47,35,32,71,62,15,30,41,33,36,68,55,45,34,39,28,48,29,66,69,37,49,51,52,32,44,75,69,44,32,30,57,34,39,38,34,25,48,50,74,52,83,83,62,56,82,88,75,40,87,64,63,89,40,93,49,36,48,78,48,89,64,49,85,67,74,44,74,69,50,51,50,52,52,51,51,53,51,50,50,42,50,53,33,45,75,70,70,44,89,45,81,83,43,90,84,43,90,73,68,57,69,73,58,43,65,70,41,48,42,50,39,56,34,34,28,35,48,22,40,56,54,55,63,38,38,60,62,102,61,63,48,38,40,37,39,38,42,29,17,20,41,91,66,92,71,80,55,67,76,48,69,48,70,17,56,48,41,87,80,38,95,57,91,65,44,82,71,49,34,67,55,54,34,51,75,70,63,38,44,80,44,80,43,81,42,77,56,71,82,49,88,51,81,58,68,31,42,32,41,33,38,42,40,95,54,56,61,45,73,66,29,41,29,96,84,57,21,41,29,34,30,29,34,69,57,96,75,40,36,28,37,38,29,41,27,83,38,66,46,80,38,68,59,58,47,33,39,40,40,34,37,27,49,58,58,91,60,45,71,59,52,49,51,52,50,36,51,73,70,70,38,51,74,79,46,75,44,76,28,64,82,46,90,80,32,50,24,43,37,43,32,32,28,80,52,85,74,53,71,69,47,55,52,52,47,54,67,39,83,51,41,76,48,66,48,74,44,77,40,83,63,75,79,88,121

Nearest PDB structures (foldseek):
  3dc2-assembly1_B  TM=4.924E-01  e=6.927E-32  Mycobacterium tuberculosis
  6rj6-assembly1_B  TM=9.782E-01  e=7.424E-15  Homo sapiens
  7va1-assembly1_B  TM=9.774E-01  e=2.166E-13  Homo sapiens
  1wwk-assembly1_B  TM=9.596E-01  e=9.193E-13  Pyrococcus horikoshii OT3
  7cvp-assembly1_A  TM=8.921E-01  e=1.509E-13  Homo sapiens

Secondary structure (DSSP, 8-state):
-PPPPPPPTTTTS------------------------EEEE----------------PPPPPPPPPP-PPPPPPPPP-TT------HHHHHHHHHHHHHHTT---EEE-TTS-HHHHHHTTPEE--HHHHHHH-SEEEE-PPP-TTTTT-BSHHHHHHSPTTEEEEE-S-TTSB-HHHHHHHHHTTSEEEEEES--SSSS--TTT-TTTT-TTEEE-SS-TT-SHHHHHHHHHHHHHHHHHHHTTPPPTT-TTS----HHHHHHHHHHHHHHHHHHHHHHHTBSSS---EEEEEEEES--S---GGGGSSTTTTTTT-SSPP-TTTHHHHHHHTT-EEEEEEEE-SS-S-S-SEEEEEEE-S-BSSGGGB-TTSSEEEEEEEETTEEEEEEETTEEEEEESSEEEEEEEEE--TTHHHHHHHHHHHTT--EEEEEEEESSTTSEEEEEEEESSPPPHHHHHHHHTSTTEEEEEEEEE------

Organism: NCBI:txid51714

Sequence (483 aa):
MQPPLLPDPYLNCWGTLETSFGFPSHLPPPFPSSSSGVYIFPHMSGAHVTKTQHTLFSPLPLPPLPPLLTLPPPPPSNPSLSPSPSHLQVGFEVARRAKGLGMQVLAYDPYASSEKAAAQGVQLVTFDTALASADFHSLHMPLTPITKNLFGDFAFSLIRPGSRIINAAHGGVIDEGALLRALEARVVVQAALDVFLDEPPDLAAHPLIGRSDVICTPHLGAYTLEAQEGVALEVVEAVVEALSGKLCCNAVNAPMVPQEIMEELQPYIVLAEGLGKAAVSLVRDHGFADIAITYSSPRGDDLDTRLLRAMGVLEDISTARVNLVNADLLARNRGLRIKEVHVRSGDGGEVLTSMSVALGTNDSRFSAAVDRTQRIYVQGKVAGGQPFLTKIGNYDVELAVAGSILLTRQRDQPGIVGGVGMLLAKDQVNISFMTVSRAARDREAIMAIGIDSEPSADTLEAITRVPGVVEVTVFKEVVTQYT

InterPro domains:
  IPR002912 ACT domain [PF01842] (405-467)
  IPR002912 ACT domain [PS51671] (405-477)
  IPR006140 D-isomer specific 2-hydroxyacid dehydrogenase, NAD-binding domain [PF02826] (90-221)
  IPR029009 Allosteric substrate binding domain superfamily [G3DSA:3.30.1330.90] (257-403)
  IPR029009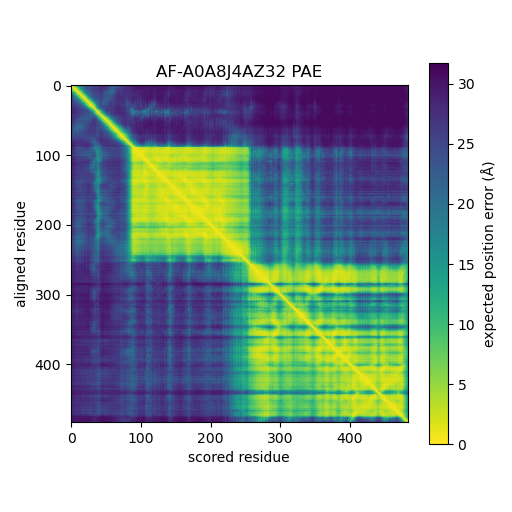 Allosteric substrate binding domain superfa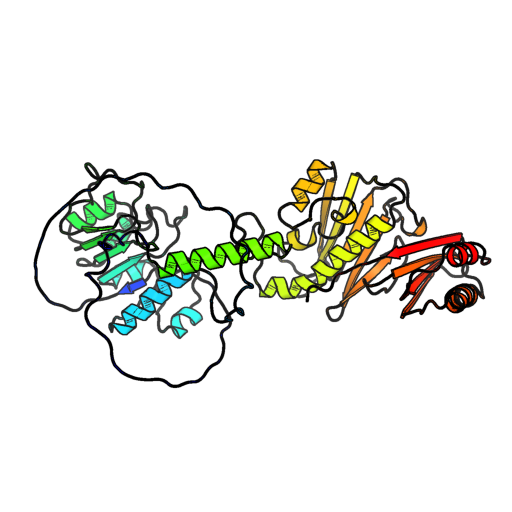mily [SSF143548] (259-399)
  IPR036291 NAD(P)-binding domain superfamily [SSF51735] (90-221)
  IPR045626 D-3-phosphoglycerate dehydrogenase, ASB domain [PF19304] (264-367)
  IPR045865 ACT-like domain [SSF55021] (404-475)

Mean predicted aligned error: 18.39 Å